Protein 6TVE (pdb70)

Structure (mmCIF, N/CA/C/O backbone):
data_6TVE
#
_entry.id   6TVE
#
_cell.length_a   67.316
_cell.length_b   131.380
_cell.length_c   66.195
_cell.angle_alpha   90.000
_cell.angle_beta   90.000
_cell.angle_gamma   90.000
#
_symmetry.space_group_name_H-M   'P 21 21 2'
#
loop_
_entity.id
_entity.type
_entity.pdbx_description
1 polymer "5'-nucleotidase"
2 non-polymer 'CALCIUM ION'
3 non-polymer 'ZINC ION'
4 non-polymer 'DIMETHYL SULFOXIDE'
5 non-polymer GLYCEROL
6 water water
#
loop_
_atom_site.group_PDB
_atom_site.id
_atom_site.type_symbol
_atom_site.label_atom_id
_atom_site.label_alt_id
_atom_site.label_comp_id
_atom_site.label_asym_id
_atom_site.label_entity_id
_atom_site.label_seq_id
_atom_site.pdbx_PDB_ins_code
_atom_site.Cartn_x
_atom_site.Cartn_y
_atom_site.Cartn_z
_atom_site.occupancy
_atom_site.B_iso_or_equiv
_atom_site.auth_seq_id
_atom_site.auth_comp_id
_atom_site.auth_asym_id
_atom_site.auth_atom_id
_atom_site.pdbx_PDB_model_num
ATOM 1 N N . PRO A 1 23 ? 19.73638 59.77474 7.73053 1.000 26.35541 26 PRO P N 1
ATOM 2 C CA . PRO A 1 23 ? 20.43693 58.57292 8.19906 1.000 24.96027 26 PRO P CA 1
ATOM 3 C C . PRO A 1 23 ? 20.15230 57.34683 7.34042 1.000 21.97337 26 PRO P C 1
ATOM 4 O O . PRO A 1 23 ? 19.08802 57.24718 6.73643 1.000 23.54644 26 PRO P O 1
ATOM 15 N N . TRP A 1 24 ? 21.09339 56.41342 7.30315 1.000 17.50910 27 TRP P N 1
ATOM 16 C CA . TRP A 1 24 ? 20.92909 55.16470 6.57402 1.000 15.21086 27 TRP P CA 1
ATOM 17 C C . TRP A 1 24 ? 20.54237 54.09453 7.58742 1.000 14.02447 27 TRP P C 1
ATOM 18 O O . TRP A 1 24 ? 21.27645 53.86051 8.55303 1.000 14.27078 27 TRP P O 1
ATOM 39 N N . GLU A 1 25 ? 19.38843 53.46084 7.38695 1.000 13.39402 28 GLU P N 1
ATOM 40 C CA . GLU A 1 25 ? 18.84814 52.52541 8.37063 1.000 13.42106 28 GLU P CA 1
ATOM 41 C C . GLU A 1 25 ? 19.02381 51.07955 7.92730 1.000 12.07836 28 GLU P C 1
ATOM 42 O O . GLU A 1 25 ? 18.61012 50.69898 6.82766 1.000 14.27018 28 GLU P O 1
ATOM 54 N N . LEU A 1 26 ? 19.59556 50.27640 8.80985 1.000 9.91900 29 LEU P N 1
ATOM 55 C CA . LEU A 1 26 ? 19.81435 48.85897 8.56999 1.000 9.37207 29 LEU P CA 1
ATOM 56 C C . LEU A 1 26 ? 18.97319 48.05133 9.54511 1.000 8.66887 29 LEU P C 1
ATOM 57 O O . LEU A 1 26 ? 18.96276 48.34420 10.74178 1.000 9.24734 29 LEU P O 1
ATOM 73 N N . THR A 1 27 ? 18.28756 47.03507 9.03836 1.000 8.45729 30 THR P N 1
ATOM 74 C CA . THR A 1 27 ? 17.57523 46.06714 9.86662 1.000 8.17832 30 THR P CA 1
ATOM 75 C C . THR A 1 27 ? 18.39311 44.78544 9.91113 1.000 7.49762 30 THR P C 1
ATOM 76 O O . THR A 1 27 ? 18.61530 44.15699 8.87117 1.000 8.70703 30 THR P O 1
ATOM 87 N N . ILE A 1 28 ? 18.84330 44.41908 11.10827 1.000 6.88297 31 ILE P N 1
ATOM 88 C CA . ILE A 1 28 ? 19.56966 43.17630 11.33893 1.000 6.75513 31 ILE P CA 1
ATOM 89 C C . ILE A 1 28 ? 18.60071 42.16385 11.92482 1.000 6.59311 31 ILE P C 1
ATOM 90 O O . ILE A 1 28 ? 18.07299 42.35842 13.02773 1.000 7.33752 31 ILE P O 1
ATOM 106 N N . LEU A 1 29 ? 18.38186 41.09458 11.17921 1.000 6.20113 32 LEU P N 1
ATOM 107 C CA . LEU A 1 29 ? 17.64528 39.93303 11.64320 1.000 6.10586 32 LEU P CA 1
ATOM 108 C C . LEU A 1 29 ? 18.66856 38.87686 12.01721 1.000 5.91900 32 LEU P C 1
ATOM 109 O O . LEU A 1 29 ? 19.62664 38.66960 11.27375 1.000 6.93726 32 LEU P O 1
ATOM 125 N N . HIS A 1 30 ? 18.50088 38.22896 13.16741 1.000 5.68917 33 HIS P N 1
ATOM 126 C CA . HIS A 1 30 ? 19.54829 37.31745 13.60399 1.000 5.82604 33 HIS P CA 1
ATOM 127 C C . HIS A 1 30 ? 19.01227 36.14600 14.40977 1.000 5.27448 33 HIS P C 1
ATOM 128 O O . HIS A 1 30 ? 18.08878 36.27727 15.21868 1.000 5.87696 33 HIS P O 1
ATOM 142 N N . THR A 1 31 ? 19.65414 35.00331 14.19448 1.000 5.23253 34 THR P N 1
ATOM 143 C CA . THR A 1 31 ? 19.43034 33.78850 14.96058 1.000 5.42438 34 THR P CA 1
ATOM 144 C C . THR A 1 31 ? 20.76665 33.30122 15.51489 1.000 5.25831 34 THR P C 1
ATOM 145 O O . THR A 1 31 ? 21.83848 33.62073 15.00162 1.000 5.70457 34 THR P O 1
ATOM 156 N N . ASN A 1 32 ? 20.68684 32.48974 16.56501 1.000 5.29167 35 ASN P N 1
ATOM 157 C CA . ASN A 1 32 ? 21.86584 31.86157 17.14745 1.000 5.30159 35 ASN P CA 1
ATOM 158 C C . ASN A 1 32 ? 21.42105 30.61731 17.90070 1.000 5.02744 35 ASN P C 1
ATOM 159 O O . ASN A 1 32 ? 20.31623 30.57650 18.45319 1.000 5.23113 35 ASN P O 1
ATOM 170 N N . ASP A 1 33 ? 22.30005 29.61621 17.94921 1.000 5.11041 36 ASP P N 1
ATOM 171 C CA . ASP A 1 33 ? 22.04248 28.41571 18.74298 1.000 5.27476 36 ASP P CA 1
ATOM 172 C C . ASP A 1 33 ? 20.71033 27.77888 18.37590 1.000 5.14527 36 ASP P C 1
ATOM 173 O O . ASP A 1 33 ? 20.00135 27.23098 19.22856 1.000 5.37644 36 ASP P O 1
ATOM 182 N N . VAL A 1 34 ? 20.41174 27.78023 17.07494 1.000 5.25324 37 VAL P N 1
ATOM 183 C CA . VAL A 1 34 ? 19.19788 27.11985 16.58940 1.000 5.28064 37 VAL P CA 1
ATOM 184 C C . VAL A 1 34 ? 19.21684 25.62866 16.90642 1.000 5.63196 37 VAL P C 1
ATOM 185 O O . VAL A 1 34 ? 18.16974 25.03460 17.19330 1.000 5.91372 37 VAL P O 1
ATOM 198 N N . HIS A 1 35 ? 20.39230 24.99915 16.85798 1.000 5.58004 38 HIS P N 1
ATOM 199 C CA . HIS A 1 35 ? 20.56244 23.64351 17.38805 1.000 5.21119 38 HIS P CA 1
ATOM 200 C C . HIS A 1 35 ? 19.53476 22.66886 16.82275 1.000 5.63722 38 HIS P C 1
ATOM 201 O O . HIS A 1 35 ? 18.83594 21.94559 17.54089 1.000 5.99873 38 HIS P O 1
ATOM 215 N N A SER A 1 36 ? 19.44312 22.65957 15.49856 0.774 5.63322 39 SER P N 1
ATOM 216 N N B SER A 1 36 ? 19.47744 22.62323 15.49373 0.226 6.14788 39 SER P N 1
ATOM 217 C CA A SER A 1 36 ? 18.77719 21.58127 14.78820 0.774 5.99708 39 SER P CA 1
ATOM 218 C CA B SER A 1 36 ? 18.77748 21.57761 14.75812 0.226 6.54885 39 SER P CA 1
ATOM 219 C C A SER A 1 36 ? 17.27213 21.59660 14.99737 0.774 6.22690 39 SER P C 1
ATOM 220 C C B SER A 1 36 ? 17.27187 21.60361 14.97865 0.226 6.49377 39 SER P C 1
ATOM 221 O O A SER A 1 36 ? 16.59408 20.59353 14.74351 0.774 6.74503 39 SER P O 1
ATOM 222 O O B SER A 1 36 ? 16.59563 20.59245 14.76035 0.226 6.71357 39 SER P O 1
ATOM 237 N N . ARG A 1 37 ? 16.72225 22.74317 15.39196 1.000 6.22122 40 ARG P N 1
ATOM 238 C CA . ARG A 1 37 ? 15.27275 22.88317 15.53424 1.000 6.69065 40 ARG P CA 1
ATOM 239 C C . ARG A 1 37 ? 14.66267 23.28910 14.18847 1.000 7.22649 40 ARG P C 1
ATOM 240 O O . ARG A 1 37 ? 14.09169 24.36227 14.01097 1.000 8.28530 40 ARG P O 1
ATOM 262 N N . LEU A 1 38 ? 14.78462 22.37181 13.22360 1.000 7.28033 41 LEU P N 1
ATOM 263 C CA . LEU A 1 38 ? 14.22173 22.59092 11.89013 1.000 8.15827 41 LEU P CA 1
ATOM 264 C C . LEU A 1 38 ? 12.70063 22.61639 11.94233 1.000 7.78033 41 LEU P C 1
ATOM 265 O O . LEU A 1 38 ? 12.05378 23.41806 11.26055 1.000 8.26325 41 LEU P O 1
ATOM 281 N N . GLU A 1 39 ? 12.11932 21.72467 12.73140 1.000 8.21819 42 GLU P N 1
ATOM 282 C CA . GLU A 1 39 ? 10.68268 21.68702 12.94544 1.000 8.83625 42 GLU P CA 1
ATOM 283 C C . GLU A 1 39 ? 10.28302 22.62594 14.07454 1.000 8.80047 42 GLU P C 1
ATOM 284 O O . GLU A 1 39 ? 11.06943 22.91412 14.98184 1.000 9.63470 42 GLU P O 1
ATOM 296 N N . GLN A 1 40 ? 9.03584 23.08148 14.02606 1.000 8.97322 43 GLN P N 1
ATOM 297 C CA . GLN A 1 40 ? 8.49867 23.79615 15.16965 1.000 9.10007 43 GLN P CA 1
ATOM 298 C C . GLN A 1 40 ? 8.57733 22.91648 16.42028 1.000 9.50219 43 GLN P C 1
ATOM 299 O O . GLN A 1 40 ? 8.57927 21.68747 16.34710 1.000 10.88222 43 GLN P O 1
ATOM 313 N N . THR A 1 41 ? 8.61553 23.57457 17.57775 1.000 9.60463 44 THR P N 1
ATOM 314 C CA . THR A 1 41 ? 8.86129 22.95448 18.86797 1.000 9.95560 44 THR P CA 1
ATOM 315 C C . THR A 1 41 ? 7.73983 23.30221 19.83434 1.000 10.13659 44 THR P C 1
ATOM 316 O O . THR A 1 41 ? 6.91380 24.17806 19.58369 1.000 10.47618 44 THR P O 1
ATOM 327 N N . SER A 1 42 ? 7.73186 22.62882 20.97707 1.000 10.33857 45 SER P N 1
ATOM 328 C CA . SER A 1 42 ? 6.92320 23.09839 22.08415 1.000 10.81474 45 SER P CA 1
ATOM 329 C C . SER A 1 42 ? 7.47072 24.42394 22.61856 1.000 10.81912 45 SER P C 1
ATOM 330 O O . SER A 1 42 ? 8.54374 24.89216 22.23684 1.000 10.58012 45 SER P O 1
ATOM 338 N N . GLU A 1 43 ? 6.73461 24.99882 23.57030 1.000 12.12427 46 GLU P N 1
ATOM 339 C CA . GLU A 1 43 ? 7.14207 26.25099 24.20653 1.000 13.95079 46 GLU P CA 1
ATOM 340 C C . GLU A 1 43 ? 8.50002 26.14100 24.88359 1.000 12.62585 46 GLU P C 1
ATOM 341 O O . GLU A 1 43 ? 9.25098 27.12714 24.93778 1.000 13.33945 46 GLU P O 1
ATOM 353 N N . ASP A 1 44 ? 8.84910 24.96041 25.39146 1.000 12.19726 47 ASP P N 1
ATOM 354 C CA . ASP A 1 44 ? 10.13318 24.76963 26.04912 1.000 13.43798 47 ASP P CA 1
ATOM 355 C C . ASP A 1 44 ? 11.18440 24.19748 25.10696 1.000 11.66678 47 ASP P C 1
ATOM 356 O O . ASP A 1 44 ? 12.23343 23.74385 25.56784 1.000 13.01165 47 ASP P O 1
ATOM 365 N N . SER A 1 45 ? 10.92102 24.21951 23.79799 1.000 10.19590 48 SER P N 1
ATOM 366 C CA . SER A 1 45 ? 11.86727 23.84283 22.75735 1.000 10.37923 48 SER P CA 1
ATOM 367 C C . SER A 1 45 ? 12.12267 22.34574 22.71106 1.000 11.53382 48 SER P C 1
ATOM 368 O O . SER A 1 45 ? 13.15900 21.90247 22.20835 1.000 12.97303 48 SER P O 1
ATOM 376 N N . SER A 1 46 ? 11.18155 21.56120 23.20393 1.000 11.64775 49 SER P N 1
ATOM 377 C CA . SER A 1 46 ? 11.19013 20.12359 23.01916 1.000 12.46144 49 SER P CA 1
ATOM 378 C C . SER A 1 46 ? 10.23316 19.77345 21.88182 1.000 11.82871 49 SER P C 1
ATOM 379 O O . SER A 1 46 ? 9.82834 20.63156 21.09937 1.000 12.01582 49 SER P O 1
ATOM 387 N N . LYS A 1 47 ? 9.88014 18.50337 21.76415 1.000 12.51415 50 LYS P N 1
ATOM 388 C CA . LYS A 1 47 ? 9.04680 18.08166 20.65096 1.000 13.63438 50 LYS P CA 1
ATOM 389 C C . LYS A 1 47 ? 7.69695 18.79457 20.68491 1.000 13.30437 50 LYS P C 1
ATOM 390 O O . LYS A 1 47 ? 7.05796 18.91456 21.73275 1.000 13.37942 50 LYS P O 1
ATOM 397 N N . CYS A 1 48 ? 7.25072 19.25317 19.51726 1.000 13.62237 51 CYS P N 1
ATOM 398 C CA . CYS A 1 48 ? 5.92809 19.85244 19.37873 1.000 14.50312 51 CYS P CA 1
ATOM 399 C C . CYS A 1 48 ? 4.85110 18.78752 19.53499 1.000 16.72441 51 CYS P C 1
ATOM 400 O O . CYS A 1 48 ? 4.83502 17.79887 18.79544 1.000 18.39296 51 CYS P O 1
ATOM 407 N N . VAL A 1 49 ? 3.95171 18.99514 20.48879 1.000 17.22003 52 VAL P N 1
ATOM 408 C CA . VAL A 1 49 ? 2.83116 18.09828 20.73778 1.000 19.85647 52 VAL P CA 1
ATOM 409 C C . VAL A 1 49 ? 1.49956 18.76828 20.41071 1.000 21.49365 52 VAL P C 1
ATOM 410 O O . VAL A 1 49 ? 0.67771 18.21270 19.67942 1.000 24.01420 52 VAL P O 1
ATOM 418 N N . ASP A 1 50 ? 1.26928 19.96630 20.94862 1.000 22.95332 53 ASP P N 1
ATOM 419 C CA . ASP A 1 50 ? 0.02507 20.70824 20.73850 1.000 24.61022 53 ASP P CA 1
ATOM 420 C C . ASP A 1 50 ? 0.31255 21.82498 19.74218 1.000 23.78725 53 ASP P C 1
ATOM 421 O O . ASP A 1 50 ? 0.77734 22.90227 20.12249 1.000 22.28359 53 ASP P O 1
ATOM 430 N N . ALA A 1 51 ? 0.00597 21.57445 18.46612 1.000 25.63675 54 ALA P N 1
ATOM 431 C CA . ALA A 1 51 ? 0.44721 22.47437 17.40103 1.000 27.45700 54 ALA P CA 1
ATOM 432 C C . ALA A 1 51 ? 0.00478 23.91448 17.64609 1.000 27.84102 54 ALA P C 1
ATOM 433 O O . ALA A 1 51 ? 0.74700 24.85811 17.34102 1.000 27.51481 54 ALA P O 1
ATOM 440 N N . SER A 1 52 ? -1.20718 24.10946 18.17441 1.000 28.51602 55 SER P N 1
ATOM 441 C CA . SER A 1 52 ? -1.70194 25.46174 18.41194 1.000 28.57664 55 SER P CA 1
ATOM 442 C C . SER A 1 52 ? -0.82849 26.23669 19.38984 1.000 27.64215 55 SER P C 1
ATOM 443 O O . SER A 1 52 ? -0.94397 27.46660 19.46591 1.000 29.05741 55 SER P O 1
ATOM 451 N N . ARG A 1 53 ? 0.05533 25.55321 20.11698 1.000 24.90900 56 ARG P N 1
ATOM 452 C CA . ARG A 1 53 ? 0.97653 26.19323 21.04143 1.000 23.39528 56 ARG P CA 1
ATOM 453 C C . ARG A 1 53 ? 2.42757 25.97225 20.65380 1.000 21.21958 56 ARG P C 1
ATOM 454 O O . ARG A 1 53 ? 3.31425 26.18137 21.49327 1.000 22.84224 56 ARG P O 1
ATOM 458 N N . CYS A 1 54 ? 2.70108 25.53508 19.43100 1.000 17.45215 57 CYS P N 1
ATOM 459 C CA . CYS A 1 54 ? 4.08090 25.30869 19.02860 1.000 14.50851 57 CYS P CA 1
ATOM 460 C C . CYS A 1 54 ? 4.69426 26.57742 18.45461 1.000 13.66504 57 CYS P C 1
ATOM 461 O O . CYS A 1 54 ? 4.01365 27.56878 18.18025 1.000 15.30891 57 CYS P O 1
ATOM 468 N N . MET A 1 55 ? 6.01717 26.55346 18.33506 1.000 11.29749 58 MET P N 1
ATOM 469 C CA . MET A 1 55 ? 6.77271 27.76605 18.08703 1.000 11.35545 58 MET P CA 1
ATOM 470 C C . MET A 1 55 ? 7.99405 27.46058 17.23926 1.000 8.55739 58 MET P C 1
ATOM 471 O O . MET A 1 55 ? 8.46230 26.32664 17.15729 1.000 9.18736 58 MET P O 1
ATOM 485 N N . GLY A 1 56 ? 8.52543 28.50506 16.61791 1.000 7.87188 59 GLY P N 1
ATOM 486 C CA . GLY A 1 56 ? 9.76431 28.34878 15.89489 1.000 8.06588 59 GLY P CA 1
ATOM 487 C C . GLY A 1 56 ? 9.63517 27.44145 14.68374 1.000 7.12828 59 GLY P C 1
ATOM 488 O O . GLY A 1 56 ? 8.57306 27.32469 14.05557 1.000 7.66036 59 GLY P O 1
ATOM 492 N N . GLY A 1 57 ? 10.76199 26.81531 14.35402 1.000 7.07054 60 GLY P N 1
ATOM 493 C CA . GLY A 1 57 ? 10.93212 26.05039 13.13846 1.000 7.21818 60 GLY P CA 1
ATOM 494 C C . GLY A 1 57 ? 11.24504 26.94632 11.95068 1.000 7.01819 60 GLY P C 1
ATOM 495 O O . GLY A 1 57 ? 10.94108 28.14140 11.93505 1.000 7.20437 60 GLY P O 1
ATOM 499 N N . VAL A 1 58 ? 11.86123 26.34691 10.92308 1.000 6.98926 61 VAL P N 1
ATOM 500 C CA . VAL A 1 58 ? 12.29061 27.14367 9.77358 1.000 7.33601 61 VAL P CA 1
ATOM 501 C C . VAL A 1 58 ? 11.12428 27.59221 8.90238 1.000 6.99481 61 VAL P C 1
ATOM 502 O O . VAL A 1 58 ? 11.22955 28.62325 8.23138 1.000 7.32817 61 VAL P O 1
ATOM 515 N N . ALA A 1 59 ? 10.02587 26.83176 8.84621 1.000 7.16302 62 ALA P N 1
ATOM 516 C CA . ALA A 1 59 ? 8.90782 27.26113 8.00479 1.000 7.58660 62 ALA P CA 1
ATOM 517 C C . ALA A 1 59 ? 8.29198 28.54932 8.53109 1.000 7.24807 62 ALA P C 1
ATOM 518 O O . ALA A 1 59 ? 7.93077 29.44005 7.74682 1.000 7.63065 62 ALA P O 1
ATOM 525 N N . ARG A 1 60 ? 8.14861 28.65764 9.85362 1.000 7.37976 63 ARG P N 1
ATOM 526 C CA . ARG A 1 60 ? 7.60622 29.86925 10.45702 1.000 7.27075 63 ARG P CA 1
ATOM 527 C C . ARG A 1 60 ? 8.60535 31.01526 10.36457 1.000 7.17677 63 ARG P C 1
ATOM 528 O O . ARG A 1 60 ? 8.22860 32.16508 10.10077 1.000 7.41135 63 ARG P O 1
ATOM 549 N N . LEU A 1 61 ? 9.88804 30.72610 10.60405 1.000 6.97922 64 LEU P N 1
ATOM 550 C CA . LEU A 1 61 ? 10.92780 31.73026 10.41767 1.000 7.07116 64 LEU P CA 1
ATOM 551 C C . LEU A 1 61 ? 10.88578 32.29665 9.00164 1.000 6.98228 64 LEU P C 1
ATOM 552 O O . LEU A 1 61 ? 10.97397 33.51530 8.81147 1.000 7.26470 64 LEU P O 1
ATOM 568 N N . PHE A 1 62 ? 10.71761 31.42826 7.99925 1.000 6.77051 65 PHE P N 1
ATOM 569 C CA . PHE A 1 62 ? 10.63347 31.88143 6.61725 1.000 7.22725 65 PHE P CA 1
ATOM 570 C C . PHE A 1 62 ? 9.53537 32.92421 6.45991 1.000 7.46465 65 PHE P C 1
ATOM 571 O O . PHE A 1 62 ? 9.74789 33.98091 5.86160 1.000 7.45174 65 PHE P O 1
ATOM 588 N N . THR A 1 63 ? 8.34262 32.63254 6.97536 1.000 7.33800 66 THR P N 1
ATOM 589 C CA . THR A 1 63 ? 7.23833 33.57519 6.85366 1.000 7.63930 66 THR P CA 1
ATOM 590 C C . THR A 1 63 ? 7.61938 34.93898 7.39934 1.000 7.55643 66 THR P C 1
ATOM 591 O O . THR A 1 63 ? 7.36817 35.96890 6.76212 1.000 7.81516 66 THR P O 1
ATOM 602 N N . LYS A 1 64 ? 8.18737 34.97110 8.60155 1.000 7.42803 67 LYS P N 1
ATOM 603 C CA . LYS A 1 64 ? 8.46771 36.24930 9.24107 1.000 7.62703 67 LYS P CA 1
ATOM 604 C C . LYS A 1 64 ? 9.58326 37.00398 8.52427 1.000 7.16067 67 LYS P C 1
ATOM 605 O O . LYS A 1 64 ? 9.48446 38.21947 8.31715 1.000 7.66679 67 LYS P O 1
ATOM 624 N N . VAL A 1 65 ? 10.65398 36.31069 8.13717 1.000 7.13517 68 VAL P N 1
ATOM 625 C CA . VAL A 1 65 ? 11.73350 36.95882 7.39903 1.000 7.26315 68 VAL P CA 1
ATOM 626 C C . VAL A 1 65 ? 11.21103 37.53621 6.09032 1.000 7.45274 68 VAL P C 1
ATOM 627 O O . VAL A 1 65 ? 11.55123 38.66060 5.71001 1.000 7.85935 68 VAL P O 1
ATOM 640 N N . GLN A 1 66 ? 10.40632 36.76128 5.36466 1.000 7.27057 69 GLN P N 1
ATOM 641 C CA . GLN A 1 66 ? 9.85459 37.24605 4.10220 1.000 7.99527 69 GLN P CA 1
ATOM 642 C C . GLN A 1 66 ? 9.00599 38.49662 4.32150 1.000 8.13982 69 GLN P C 1
ATOM 643 O O . GLN A 1 66 ? 9.09802 39.46472 3.55599 1.000 8.52566 69 GLN P O 1
ATOM 657 N N A GLN A 1 67 ? 8.16015 38.48934 5.35865 0.571 8.17499 70 GLN P N 1
ATOM 658 N N B GLN A 1 67 ? 8.19174 38.49850 5.37382 0.429 8.55704 70 GLN P N 1
ATOM 659 C CA A GLN A 1 67 ? 7.35723 39.66803 5.67779 0.571 8.64710 70 GLN P CA 1
ATOM 660 C CA B GLN A 1 67 ? 7.36007 39.65773 5.66670 0.429 9.14430 70 GLN P CA 1
ATOM 661 C C A GLN A 1 67 ? 8.24105 40.89018 5.88943 0.571 8.60138 70 GLN P C 1
ATOM 662 C C B GLN A 1 67 ? 8.20605 40.89720 5.93651 0.429 8.82410 70 GLN P C 1
ATOM 663 O O A GLN A 1 67 ? 7.98297 41.96776 5.33787 0.571 8.92460 70 GLN P O 1
ATOM 664 O O B GLN A 1 67 ? 7.88182 41.99656 5.46916 0.429 9.07685 70 GLN P O 1
ATOM 691 N N . ILE A 1 68 ? 9.28606 40.74719 6.70267 1.000 8.21971 71 ILE P N 1
ATOM 692 C CA . ILE A 1 68 ? 10.13945 41.88966 7.01673 1.000 8.32079 71 ILE P CA 1
ATOM 693 C C . ILE A 1 68 ? 10.85237 42.39008 5.77062 1.000 8.37079 71 ILE P C 1
ATOM 694 O O . ILE A 1 68 ? 10.96398 43.60234 5.54636 1.000 9.34483 71 ILE P O 1
ATOM 711 N N . ARG A 1 69 ? 11.33151 41.47116 4.92852 1.000 8.06744 72 ARG P N 1
ATOM 712 C CA . ARG A 1 69 ? 12.00960 41.87116 3.70257 1.000 8.52286 72 ARG P CA 1
ATOM 713 C C . ARG A 1 69 ? 11.07327 42.55716 2.71106 1.000 8.79432 72 ARG P C 1
ATOM 714 O O . ARG A 1 69 ? 11.54763 43.30862 1.85925 1.000 9.40111 72 ARG P O 1
ATOM 735 N N . ARG A 1 70 ? 9.76043 42.32563 2.79448 1.000 9.04150 73 ARG P N 1
ATOM 736 C CA . ARG A 1 70 ? 8.84589 43.08582 1.94518 1.000 10.09770 73 ARG P CA 1
ATOM 737 C C . ARG A 1 70 ? 8.77202 44.54167 2.36758 1.000 11.43631 73 ARG P C 1
ATOM 738 O O . ARG A 1 70 ? 8.53412 45.41641 1.52802 1.000 13.29036 73 ARG P O 1
ATOM 759 N N . ALA A 1 71 ? 8.95216 44.81005 3.66084 1.000 11.69378 74 ALA P N 1
ATOM 760 C CA . ALA A 1 71 ? 8.68244 46.11229 4.25215 1.000 13.41137 74 ALA P CA 1
ATOM 761 C C . ALA A 1 71 ? 9.91000 46.99336 4.41867 1.000 13.28915 74 ALA P C 1
ATOM 762 O O . ALA A 1 71 ? 9.78033 48.22063 4.36342 1.000 15.53757 74 ALA P O 1
ATOM 769 N N A GLU A 1 72 ? 11.08731 46.40828 4.66792 0.652 12.04089 75 GLU P N 1
ATOM 770 N N B GLU A 1 72 ? 11.09459 46.41740 4.58010 0.348 12.99344 75 GLU P N 1
ATOM 771 C CA A GLU A 1 72 ? 12.29021 47.16372 5.02691 0.652 12.42150 75 GLU P CA 1
ATOM 772 C CA B GLU A 1 72 ? 12.24794 47.19613 4.98659 0.348 13.47967 75 GLU P CA 1
ATOM 773 C C A GLU A 1 72 ? 13.29811 47.12384 3.88960 0.652 12.79471 75 GLU P C 1
ATOM 774 C C B GLU A 1 72 ? 13.35534 47.12057 3.94566 0.348 13.45150 75 GLU P C 1
ATOM 775 O O A GLU A 1 72 ? 13.58743 46.03781 3.37357 0.652 13.28683 75 GLU P O 1
ATOM 776 O O B GLU A 1 72 ? 13.76882 46.01845 3.55965 0.348 13.44978 75 GLU P O 1
ATOM 799 N N . PRO A 1 73 ? 13.87546 48.26461 3.48864 1.000 13.87804 76 PRO P N 1
ATOM 800 C CA . PRO A 1 73 ? 14.78117 48.24121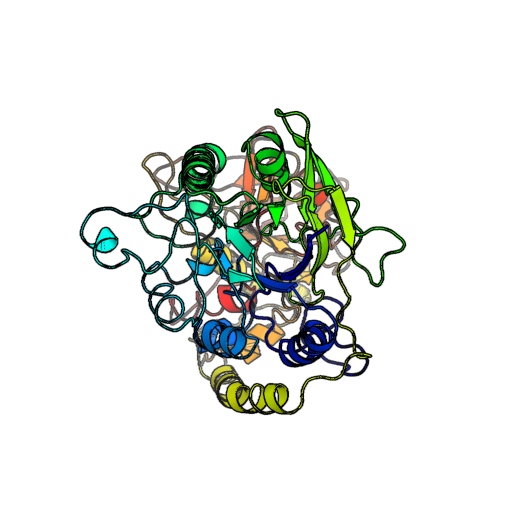 2.32150 1.000 14.35678 76 PRO P CA 1
ATOM 801 C C . PRO A 1 73 ? 16.12709 47.58946 2.55449 1.000 13.23387 76 PRO P C 1
ATOM 802 O O . PRO A 1 73 ? 16.65523 46.95786 1.63483 1.000 14.52027 76 PRO P O 1
ATOM 813 N N . ASN A 1 74 ? 16.72078 47.75772 3.73021 1.000 11.32594 77 ASN P N 1
ATOM 814 C CA . ASN A 1 74 ? 18.09984 47.34623 3.99598 1.000 10.51170 77 ASN P CA 1
ATOM 815 C C . ASN A 1 74 ? 18.06038 46.29860 5.10071 1.000 10.02791 77 ASN P C 1
ATOM 816 O O . ASN A 1 74 ? 17.93463 46.65015 6.27707 1.000 12.17078 77 ASN P O 1
ATOM 827 N N . VAL A 1 75 ? 18.13915 45.02286 4.73019 1.000 8.79637 78 VAL P N 1
ATOM 828 C CA . VAL A 1 75 ? 18.00667 43.91705 5.66907 1.000 8.09313 78 VAL P CA 1
ATOM 829 C C . VAL A 1 75 ? 19.19023 42.98035 5.51313 1.000 7.91968 78 VAL P C 1
ATOM 830 O O . VAL A 1 75 ? 19.54618 42.59725 4.39553 1.000 8.99921 78 VAL P O 1
ATOM 843 N N . LEU A 1 76 ? 19.75072 42.55697 6.64343 1.000 7.62596 79 LEU P N 1
ATOM 844 C CA . LEU A 1 76 ? 20.67171 41.43107 6.69046 1.000 7.59521 79 LEU P CA 1
ATOM 845 C C . LEU A 1 76 ? 20.11355 40.37425 7.62409 1.000 7.53045 79 LEU P C 1
ATOM 846 O O . LEU A 1 76 ? 19.66472 40.69488 8.72067 1.000 9.18462 79 LEU P O 1
ATOM 862 N N . LEU A 1 77 ? 20.17020 39.11985 7.19289 1.000 6.73199 80 LEU P N 1
ATOM 863 C CA . LEU A 1 77 ? 19.79187 37.96273 8.00380 1.000 6.26885 80 LEU P CA 1
ATOM 864 C C . LEU A 1 77 ? 21.07262 37.20503 8.35240 1.000 5.98437 80 LEU P C 1
ATOM 865 O O . LEU A 1 77 ? 21.75249 36.67460 7.46636 1.000 6.59209 80 LEU P O 1
ATOM 881 N N . LEU A 1 78 ? 21.40730 37.18234 9.64186 1.000 5.74695 81 LEU P N 1
ATOM 882 C CA . LEU A 1 78 ? 22.67495 36.66686 10.13764 1.000 5.58304 81 LEU P CA 1
ATOM 883 C C . LEU A 1 78 ? 22.43503 35.53243 11.11871 1.000 5.37031 81 LEU P C 1
ATOM 884 O O . LEU A 1 78 ? 21.46194 35.55661 11.88218 1.000 6.56045 81 LEU P O 1
ATOM 900 N N . ASP A 1 79 ? 23.34780 34.56216 11.13749 1.000 5.48514 82 ASP P N 1
ATOM 901 C CA . ASP A 1 79 ? 23.32927 33.50250 12.13634 1.000 5.50102 82 ASP P CA 1
ATOM 902 C C . ASP A 1 79 ? 24.65810 33.50984 12.87813 1.000 5.21380 82 ASP P C 1
ATOM 903 O O . ASP A 1 79 ? 25.71912 33.54323 12.24592 1.000 5.75068 82 ASP P O 1
ATOM 912 N N . ALA A 1 80 ? 24.60095 33.48127 14.20847 1.000 4.98137 83 ALA P N 1
ATOM 913 C CA . ALA A 1 80 ? 25.79313 33.54331 15.04422 1.000 5.44491 83 ALA P CA 1
ATOM 914 C C . ALA A 1 80 ? 26.29590 32.16686 15.48464 1.000 5.52603 83 ALA P C 1
ATOM 915 O O . ALA A 1 80 ? 27.06348 32.08264 16.44206 1.000 6.52520 83 ALA P O 1
ATOM 922 N N . GLY A 1 81 ? 25.95314 31.11632 14.75232 1.000 5.75983 84 GLY P N 1
ATOM 923 C CA . GLY A 1 81 ? 26.55280 29.81142 14.91989 1.000 5.66225 84 GLY P CA 1
ATOM 924 C C . GLY A 1 81 ? 25.69353 28.84923 15.72553 1.000 5.31215 84 GLY P C 1
ATOM 925 O O . GLY A 1 81 ? 24.67217 29.20667 16.32574 1.000 5.50022 84 GLY P O 1
ATOM 929 N N . ASP A 1 82 ? 26.14239 27.59723 15.73636 1.000 5.33426 85 ASP P N 1
ATOM 930 C CA . ASP A 1 82 ? 25.47554 26.50534 16.44753 1.000 5.11482 85 ASP P CA 1
ATOM 931 C C . ASP A 1 82 ? 24.10674 26.16613 15.84422 1.000 5.22569 85 ASP P C 1
ATOM 932 O O . ASP A 1 82 ? 23.11430 25.95883 16.54937 1.000 5.75497 85 ASP P O 1
ATOM 941 N N . GLN A 1 83 ? 24.08841 26.07787 14.51414 1.000 5.40388 86 GLN P N 1
ATOM 942 C CA . GLN A 1 83 ? 23.02896 25.36591 13.80610 1.000 5.62505 86 GLN P CA 1
ATOM 943 C C . GLN A 1 83 ? 23.17946 23.85579 13.98380 1.000 5.98088 86 GLN P C 1
ATOM 944 O O . GLN A 1 83 ? 22.18072 23.13343 14.12100 1.000 7.05163 86 GLN P O 1
ATOM 958 N N . TYR A 1 84 ? 24.42017 23.36124 13.96209 1.000 6.06178 87 TYR P N 1
ATOM 959 C CA . TYR A 1 84 ? 24.69108 21.95079 14.19884 1.000 6.09637 87 TYR P CA 1
ATOM 960 C C . TYR A 1 84 ? 24.26860 21.55942 15.61422 1.000 6.11894 87 TYR P C 1
ATOM 961 O O . TYR A 1 84 ? 24.39798 22.34309 16.56184 1.000 6.52569 87 TYR P O 1
ATOM 979 N N . GLN A 1 85 ? 23.83828 20.29095 15.74579 1.000 6.12407 88 GLN P N 1
ATOM 980 C CA . GLN A 1 85 ? 23.62215 19.55291 16.99115 1.000 6.25770 88 GLN P CA 1
ATOM 981 C C . GLN A 1 85 ? 22.30630 19.91873 17.66186 1.000 5.94991 88 GLN P C 1
ATOM 982 O O . GLN A 1 85 ? 22.08434 21.08354 17.98126 1.000 6.44888 88 GLN P O 1
ATOM 996 N N . GLY A 1 86 ? 21.46370 18.93018 17.94216 1.000 6.08924 89 GLY P N 1
ATOM 997 C CA . GLY A 1 86 ? 20.32225 19.18681 18.79353 1.000 6.47883 89 GLY P CA 1
ATOM 998 C C . GLY A 1 86 ? 19.13952 18.25900 18.63691 1.000 6.33964 89 GLY P C 1
ATOM 999 O O . GLY A 1 86 ? 18.36732 18.10620 19.58043 1.000 7.06487 89 GLY P O 1
ATOM 1003 N N . THR A 1 87 ? 18.93784 17.69266 17.44788 1.000 6.60762 90 THR P N 1
ATOM 1004 C CA . THR A 1 87 ? 17.83936 16.77064 17.20611 1.000 6.93378 90 THR P CA 1
ATOM 1005 C C . THR A 1 87 ? 18.29177 15.70732 16.21606 1.000 7.00381 90 THR P C 1
ATOM 1006 O O . THR A 1 87 ? 19.37162 15.78385 15.62120 1.000 7.41697 90 THR P O 1
ATOM 1017 N N . ILE A 1 88 ? 17.40037 14.73598 16.00690 1.000 7.20173 91 ILE P N 1
ATOM 1018 C CA . ILE A 1 88 ? 17.61386 13.67313 15.03316 1.000 7.49970 91 ILE P CA 1
ATOM 1019 C C . ILE A 1 88 ? 17.89128 14.20459 13.62687 1.000 7.55979 91 ILE P C 1
ATOM 1020 O O . ILE A 1 88 ? 18.51515 13.50299 12.82457 1.000 8.17950 91 ILE P O 1
ATOM 1036 N N . TRP A 1 89 ? 17.45982 15.43264 13.30502 1.000 7.56165 92 TRP P N 1
ATOM 1037 C CA . TRP A 1 89 ? 17.80715 16.01935 12.01254 1.000 7.50177 92 TRP P CA 1
ATOM 1038 C C . TRP A 1 89 ? 19.31322 16.01495 11.79865 1.000 7.66126 92 TRP P C 1
ATOM 1039 O O . TRP A 1 89 ? 19.80649 15.65326 10.72513 1.000 8.54261 92 TRP P O 1
ATOM 1060 N N . PHE A 1 90 ? 20.06156 16.46973 12.80260 1.000 7.50422 93 PHE P N 1
ATOM 1061 C CA . PHE A 1 90 ? 21.51494 16.52256 12.68697 1.000 7.64729 93 PHE P CA 1
ATOM 1062 C C . PHE A 1 90 ? 22.12366 15.12415 12.69717 1.000 7.42155 93 PHE P C 1
ATOM 1063 O O . PHE A 1 90 ? 23.09014 14.85011 11.97590 1.000 8.09714 93 PHE P O 1
ATOM 1080 N N . THR A 1 91 ? 21.57858 14.22942 13.52278 1.000 8.03084 94 THR P N 1
ATOM 1081 C CA . THR A 1 91 ? 22.06458 12.85300 13.56402 1.000 8.58799 94 THR P CA 1
ATOM 1082 C C . THR A 1 91 ? 22.04266 12.21960 12.18127 1.000 8.92489 94 THR P C 1
ATOM 1083 O O . THR A 1 91 ? 22.99342 11.53834 11.77694 1.000 9.93007 94 THR P O 1
ATOM 1094 N N . VAL A 1 92 ? 20.95956 12.42587 11.44083 1.000 8.80356 95 VAL P N 1
ATOM 1095 C CA . VAL A 1 92 ? 20.76538 11.74618 10.16306 1.000 9.31563 95 VAL P CA 1
ATOM 1096 C C . VAL A 1 92 ? 21.38907 12.52241 9.01351 1.000 9.34780 95 VAL P C 1
ATOM 1097 O O . VAL A 1 92 ? 22.07321 11.94706 8.16337 1.000 10.71537 95 VAL P O 1
ATOM 1110 N N . TYR A 1 93 ? 21.14322 13.83443 8.94903 1.000 8.43805 96 TYR P N 1
ATOM 1111 C CA . TYR A 1 93 ? 21.54664 14.62217 7.79380 1.000 8.91332 96 TYR P CA 1
ATOM 1112 C C . TYR A 1 93 ? 22.89832 15.30688 7.96574 1.000 8.73788 96 TYR P C 1
ATOM 1113 O O . TYR A 1 93 ? 23.49468 15.72177 6.96084 1.000 9.16779 96 TYR P O 1
ATOM 1131 N N . LYS A 1 94 ? 23.39565 15.42277 9.20014 1.000 8.83675 97 LYS P N 1
ATOM 1132 C CA . LYS A 1 94 ? 24.80100 15.74120 9.47091 1.000 9.35411 97 LYS P CA 1
ATOM 1133 C C . LYS A 1 94 ? 25.22264 17.09720 8.91647 1.000 8.93425 97 LYS P C 1
ATOM 1134 O O . LYS A 1 94 ? 26.39055 17.30915 8.58304 1.000 10.68920 97 LYS P O 1
ATOM 1147 N N . GLY A 1 95 ? 24.29176 18.04225 8.86401 1.000 8.48280 98 GLY P N 1
ATOM 1148 C CA . GLY A 1 95 ? 24.56588 19.37680 8.37526 1.000 8.88030 98 GLY P CA 1
ATOM 1149 C C . GLY A 1 95 ? 24.01992 19.66996 6.99356 1.000 8.69238 98 GLY P C 1
ATOM 1150 O O . GLY A 1 95 ? 23.92454 20.84425 6.61642 1.000 8.99548 98 GLY P O 1
ATOM 1154 N N . ALA A 1 96 ? 23.65077 18.64477 6.22373 1.000 8.38244 99 ALA P N 1
ATOM 1155 C CA . ALA A 1 96 ? 23.05088 18.90265 4.91794 1.000 9.04795 99 ALA P CA 1
ATOM 1156 C C . ALA A 1 96 ? 21.73180 19.64407 5.06352 1.000 8.57139 99 ALA P C 1
ATOM 1157 O O . ALA A 1 96 ? 21.37603 20.46114 4.20089 1.000 9.06530 99 ALA P O 1
ATOM 1164 N N . GLU A 1 97 ? 21.01300 19.39087 6.15804 1.000 8.26157 100 GLU P N 1
ATOM 1165 C CA . GLU A 1 97 ? 19.77292 20.10259 6.44115 1.000 8.31852 100 GLU P CA 1
ATOM 1166 C C . GLU A 1 97 ? 20.03415 21.56727 6.76055 1.000 7.99499 100 GLU P C 1
ATOM 1167 O O . GLU A 1 97 ? 19.20289 22.43328 6.45985 1.000 8.41460 100 GLU P O 1
ATOM 1179 N N . VAL A 1 98 ? 21.17024 21.85320 7.39496 1.000 7.86058 101 VAL P N 1
ATOM 1180 C CA . VAL A 1 98 ? 21.52848 23.22932 7.70801 1.000 7.73522 101 VAL P CA 1
ATOM 1181 C C . VAL A 1 98 ? 21.79507 24.00335 6.42456 1.000 7.46815 101 VAL P C 1
ATOM 1182 O O . VAL A 1 98 ? 21.22064 25.07139 6.19310 1.000 7.93619 101 VAL P O 1
ATOM 1195 N N . ALA A 1 99 ? 22.66223 23.47396 5.56119 1.000 7.76345 102 ALA P N 1
ATOM 1196 C CA . ALA A 1 99 ? 22.91926 24.16675 4.30682 1.000 8.40806 102 ALA P CA 1
ATOM 1197 C C . ALA A 1 99 ? 21.62591 24.35000 3.51920 1.000 8.37292 102 ALA P C 1
ATOM 1198 O O . ALA A 1 99 ? 21.34624 25.43251 2.99714 1.000 8.41228 102 ALA P O 1
ATOM 1205 N N . HIS A 1 100 ? 20.81852 23.29620 3.40898 1.000 8.10451 103 HIS P N 1
ATOM 1206 C CA . HIS A 1 100 ? 19.63380 23.36418 2.56226 1.000 8.33101 103 HIS P CA 1
ATOM 1207 C C . HIS A 1 100 ? 18.64469 24.41035 3.06061 1.000 7.89193 103 HIS P C 1
ATOM 1208 O O . HIS A 1 100 ? 18.17221 25.25224 2.28860 1.000 8.29527 103 HIS P O 1
ATOM 1222 N N . PHE A 1 101 ? 18.29389 24.35514 4.34430 1.000 7.53958 104 PHE P N 1
ATOM 1223 C CA . PHE A 1 101 ? 17.26933 25.26116 4.84639 1.000 7.51334 104 PHE P CA 1
ATOM 1224 C C . PHE A 1 101 ? 17.78633 26.67133 5.08728 1.000 7.49673 104 PHE P C 1
ATOM 1225 O O . PHE A 1 101 ? 17.03046 27.62716 4.86819 1.000 7.86018 104 PHE P O 1
ATOM 1242 N N . MET A 1 102 ? 19.05423 26.84272 5.48697 1.000 7.08815 105 MET P N 1
ATOM 1243 C CA . MET A 1 102 ? 19.60104 28.19699 5.54491 1.000 7.18352 105 MET P CA 1
ATOM 1244 C C . MET A 1 102 ? 19.67501 28.81634 4.15450 1.000 7.21705 105 MET P C 1
ATOM 1245 O O . MET A 1 102 ? 19.44811 30.02337 3.99539 1.000 7.55819 105 MET P O 1
ATOM 1259 N N . ASN A 1 103 ? 20.01381 28.01532 3.13767 1.000 7.43468 106 ASN P N 1
ATOM 1260 C CA . ASN A 1 103 ? 19.98451 28.52127 1.76787 1.000 7.99074 106 ASN P CA 1
ATOM 1261 C C . ASN A 1 103 ? 18.56892 28.93424 1.37547 1.000 8.17443 106 ASN P C 1
ATOM 1262 O O . ASN A 1 103 ? 18.36971 29.97849 0.74081 1.000 8.83220 106 ASN P O 1
ATOM 1273 N N . ALA A 1 104 ? 17.56653 28.13249 1.74679 1.000 8.45676 107 ALA P N 1
ATOM 1274 C CA . ALA A 1 104 ? 16.18554 28.46471 1.39787 1.000 9.09173 107 ALA P CA 1
ATOM 1275 C C . ALA A 1 104 ? 15.73489 29.76077 2.06361 1.000 8.95753 107 ALA P C 1
ATOM 1276 O O . ALA A 1 104 ? 14.96652 30.53364 1.48008 1.000 10.42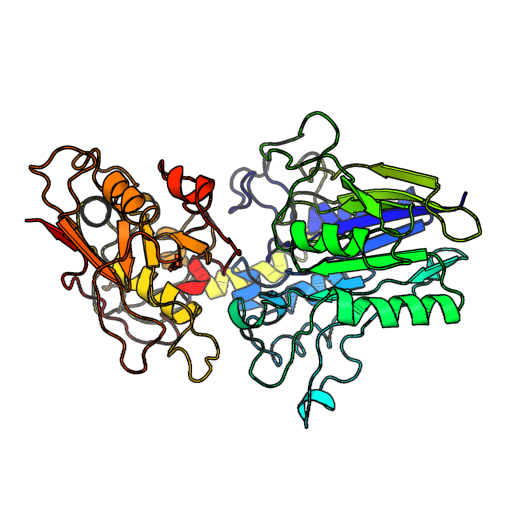614 107 ALA P O 1
ATOM 1283 N N A LEU A 1 105 ? 16.19993 30.00473 3.29208 0.598 7.79484 108 LEU P N 1
ATOM 1284 N N B LEU A 1 105 ? 16.17242 30.01030 3.28969 0.402 8.83133 108 LEU P N 1
ATOM 1285 C CA A LEU A 1 105 ? 15.90236 31.23415 4.02080 0.598 7.61153 108 LEU P CA 1
ATOM 1286 C CA B LEU A 1 105 ? 15.80400 31.24578 3.96884 0.402 9.36914 108 LEU P CA 1
ATOM 1287 C C A LEU A 1 105 ? 16.67557 32.41833 3.46403 0.598 7.63526 108 LEU P C 1
ATOM 1288 C C B LEU A 1 105 ? 16.67630 32.42162 3.55025 0.402 9.05311 108 LEU P C 1
ATOM 1289 O O A LEU A 1 105 ? 16.31985 33.56801 3.74910 0.598 7.84242 108 LEU P O 1
ATOM 1290 O O B LEU A 1 105 ? 16.43070 33.54738 3.99927 0.402 8.72347 108 LEU P O 1
ATOM 1321 N N A ARG A 1 106 ? 17.72754 32.14748 2.69288 0.598 7.88093 109 ARG P N 1
ATOM 1322 N N B ARG A 1 106 ? 17.67574 32.17868 2.70159 0.402 9.06008 109 ARG P N 1
ATOM 1323 C CA A ARG A 1 106 ? 18.61025 33.16322 2.12981 0.598 8.08634 109 ARG P CA 1
ATOM 1324 C CA B ARG A 1 106 ? 18.55181 33.21797 2.16843 0.402 9.08344 109 ARG P CA 1
ATOM 1325 C C A ARG A 1 106 ? 19.32009 33.95443 3.22996 0.598 7.54071 109 ARG P C 1
ATOM 1326 C C B ARG A 1 106 ? 19.26421 33.97674 3.28838 0.402 8.04626 109 ARG P C 1
ATOM 1327 O O A ARG A 1 106 ? 19.36913 35.18487 3.21743 0.598 7.89440 109 ARG P O 1
ATOM 1328 O O B ARG A 1 106 ? 19.25033 35.20726 3.34874 0.402 8.45600 109 ARG P O 1
ATOM 1353 N N . TYR A 1 107 ? 19.91252 33.23162 4.18103 1.000 7.45171 110 TYR P N 1
ATOM 1354 C CA . TYR A 1 107 ? 20.83173 33.87349 5.11513 1.000 7.31688 110 TYR P CA 1
ATOM 1355 C C . TYR A 1 107 ? 21.90218 34.63921 4.34365 1.000 7.17690 110 TYR P C 1
ATOM 1356 O O . TYR A 1 107 ? 22.36829 34.20498 3.28400 1.000 7.99870 110 TYR P O 1
ATOM 1375 N N . ASP A 1 108 ? 22.31159 35.77526 4.90484 1.000 7.26161 111 ASP P N 1
ATOM 1376 C CA . ASP A 1 108 ? 23.36296 36.59173 4.31795 1.000 7.45709 111 ASP P CA 1
ATOM 1377 C C . ASP A 1 108 ? 24.75500 36.25235 4.82550 1.000 7.42143 111 ASP P C 1
ATOM 1378 O O . ASP A 1 108 ? 25.72832 36.45650 4.09447 1.000 8.30225 111 ASP P O 1
ATOM 1387 N N . ALA A 1 109 ? 24.88201 35.73760 6.04637 1.000 6.92540 112 ALA P N 1
ATOM 1388 C CA . ALA A 1 109 ? 26.17480 35.33777 6.58764 1.000 7.09798 112 ALA P CA 1
ATOM 1389 C C . ALA A 1 109 ? 25.93780 34.52228 7.84868 1.000 6.49922 112 ALA P C 1
ATOM 1390 O O . ALA A 1 109 ? 24.91406 34.66614 8.51949 1.000 6.74338 112 ALA P O 1
ATOM 1397 N N . MET A 1 110 ? 26.92770 33.69982 8.18184 1.000 6.20685 113 MET P N 1
ATOM 1398 C CA . MET A 1 110 ? 26.90514 32.88804 9.39433 1.000 6.04971 113 MET P CA 1
ATOM 1399 C C . MET A 1 110 ? 28.30190 32.87193 9.99388 1.000 6.34265 113 MET P C 1
ATOM 1400 O O . MET A 1 110 ? 29.27801 32.74848 9.25824 1.000 7.73497 113 MET P O 1
ATOM 1414 N N . ALA A 1 111 ? 28.40231 32.94798 11.31917 1.000 5.76377 114 ALA P N 1
ATOM 1415 C CA . ALA A 1 111 ? 29.65042 32.67819 12.02065 1.000 6.02316 114 ALA P CA 1
ATOM 1416 C C . ALA A 1 111 ? 29.70060 31.23197 12.48265 1.000 6.01837 114 ALA P C 1
ATOM 1417 O O . ALA A 1 111 ? 28.67899 30.64506 12.85078 1.000 7.04026 114 ALA P O 1
ATOM 1424 N N . LEU A 1 112 ? 30.90922 30.67351 12.50291 1.000 5.96626 115 LEU P N 1
ATOM 1425 C CA . LEU A 1 112 ? 31.08850 29.32988 13.02434 1.000 6.12247 115 LEU P CA 1
ATOM 1426 C C . LEU A 1 112 ? 30.91594 29.30387 14.53708 1.000 6.14550 115 LEU P C 1
ATOM 1427 O O . LEU A 1 112 ? 31.53349 30.08897 15.26739 1.000 6.55406 115 LEU P O 1
ATOM 1443 N N . GLY A 1 113 ? 30.09122 28.36491 15.00983 1.000 5.79781 116 GLY P N 1
ATOM 1444 C CA . GLY A 1 113 ? 29.97078 28.07667 16.41963 1.000 5.99046 116 GLY P CA 1
ATOM 1445 C C . GLY A 1 113 ? 30.78303 26.86084 16.81791 1.000 5.77637 116 GLY P C 1
ATOM 1446 O O . GLY A 1 113 ? 31.35308 26.15709 15.99006 1.000 6.63693 116 GLY P O 1
ATOM 1450 N N . ASN A 1 114 ? 30.83589 26.61620 18.13167 1.000 5.65603 117 ASN P N 1
ATOM 1451 C CA . ASN A 1 114 ? 31.57999 25.44367 18.58482 1.000 5.81232 117 ASN P CA 1
ATOM 1452 C C . ASN A 1 114 ? 30.99701 24.15070 18.03412 1.000 5.73701 117 ASN P C 1
ATOM 1453 O O . ASN A 1 114 ? 31.75498 23.25078 17.65464 1.000 6.46072 117 ASN P O 1
ATOM 1464 N N . HIS A 1 115 ? 29.66218 24.01734 18.01353 1.000 5.72709 118 HIS P N 1
ATOM 1465 C CA . HIS A 1 115 ? 29.07079 22.75568 17.59079 1.000 5.85911 118 HIS P CA 1
ATOM 1466 C C . HIS A 1 115 ? 29.21801 22.49187 16.10167 1.000 5.78170 118 HIS P C 1
ATOM 1467 O O . HIS A 1 115 ? 29.02184 21.34959 15.67821 1.000 6.26396 118 HIS P O 1
ATOM 1481 N N . GLU A 1 116 ? 29.59210 23.48789 15.29531 1.000 5.76483 119 GLU P N 1
ATOM 1482 C CA . GLU A 1 116 ? 29.92096 23.21070 13.90275 1.000 6.00936 119 GLU P CA 1
ATOM 1483 C C . GLU A 1 116 ? 31.14171 22.29620 13.75343 1.000 6.41515 119 GLU P C 1
ATOM 1484 O O . GLU A 1 116 ? 31.37893 21.79533 12.64934 1.000 6.88318 119 GLU P O 1
ATOM 1496 N N . PHE A 1 117 ? 31.87814 22.03155 14.83763 1.000 6.24145 120 PHE P N 1
ATOM 1497 C CA . PHE A 1 117 ? 33.01463 21.11438 14.83761 1.000 7.01022 120 PHE P CA 1
ATOM 1498 C C . PHE A 1 117 ? 32.68085 19.74169 15.41875 1.000 6.78709 120 PHE P C 1
ATOM 1499 O O . PHE A 1 117 ? 33.58890 18.92148 15.59847 1.000 7.48836 120 PHE P O 1
ATOM 1516 N N . ASP A 1 118 ? 31.40295 19.45028 15.67036 1.000 6.69863 121 ASP P N 1
ATOM 1517 C CA . ASP A 1 118 ? 31.05943 18.21612 16.36981 1.000 6.98414 121 ASP P CA 1
ATOM 1518 C C . ASP A 1 118 ? 31.44263 16.97478 15.58066 1.000 7.19148 121 ASP P C 1
ATOM 1519 O O . ASP A 1 118 ? 31.75682 15.94310 16.18655 1.000 8.09232 121 ASP P O 1
ATOM 1528 N N . ASN A 1 119 ? 31.38029 17.03425 14.24958 1.000 7.38988 122 ASN P N 1
ATOM 1529 C CA . ASN A 1 119 ? 31.78265 15.93428 13.38146 1.000 8.00071 122 ASN P CA 1
ATOM 1530 C C . ASN A 1 119 ? 33.16205 16.16856 12.77393 1.000 8.39169 122 ASN P C 1
ATOM 1531 O O . ASN A 1 119 ? 33.47551 15.66368 11.68884 1.000 9.35706 122 ASN P O 1
ATOM 1542 N N . GLY A 1 120 ? 34.00649 16.90466 13.48290 1.000 8.53801 123 GLY P N 1
ATOM 1543 C CA . GLY A 1 120 ? 35.34631 17.19192 13.01850 1.000 8.54047 123 GLY P CA 1
ATOM 1544 C C . GLY A 1 120 ? 35.34540 18.21823 11.90599 1.000 9.39287 123 GLY P C 1
ATOM 1545 O O . GLY A 1 120 ? 34.31425 18.67466 11.41109 1.000 8.98411 123 GLY P O 1
ATOM 1549 N N A VAL A 1 121 ? 36.55288 18.57504 11.48564 0.690 10.54511 124 VAL P N 1
ATOM 1550 N N B VAL A 1 121 ? 36.56139 18.59130 11.50987 0.310 10.69166 124 VAL P N 1
ATOM 1551 C CA A VAL A 1 121 ? 36.64455 19.53831 10.40246 0.690 11.45438 124 VAL P CA 1
ATOM 1552 C CA B VAL A 1 121 ? 36.71975 19.49762 10.37947 0.310 11.80666 124 VAL P CA 1
ATOM 1553 C C A VAL A 1 121 ? 36.09183 18.94128 9.11028 0.690 11.32292 124 VAL P C 1
ATOM 1554 C C B VAL A 1 121 ? 36.03770 18.92037 9.15048 0.310 11.67317 124 VAL P C 1
ATOM 1555 O O A VAL A 1 121 ? 35.50868 19.66388 8.29360 0.690 11.15286 124 VAL P O 1
ATOM 1556 O O B VAL A 1 121 ? 35.33218 19.62747 8.42013 0.310 11.46543 124 VAL P O 1
ATOM 1581 N N . GLU A 1 122 ? 36.22885 17.62220 8.90910 1.000 12.15129 125 GLU P N 1
ATOM 1582 C CA . GLU A 1 122 ? 35.66082 17.00145 7.71648 1.000 13.07342 125 GLU P CA 1
ATOM 1583 C C . GLU A 1 122 ? 34.14444 17.15433 7.67346 1.000 11.78002 125 GLU P C 1
ATOM 1584 O O . GLU A 1 122 ? 33.56961 17.37986 6.60115 1.000 13.20954 125 GLU P O 1
ATOM 1589 N N . GLY A 1 123 ? 33.48514 17.04549 8.82712 1.000 9.94244 126 GLY P N 1
ATOM 1590 C CA . GLY A 1 123 ? 32.03995 17.16868 8.91859 1.000 9.27604 126 GLY P CA 1
ATOM 1591 C C . GLY A 1 123 ? 31.52413 18.57790 8.86122 1.000 8.60411 126 GLY P C 1
ATOM 1592 O O . GLY A 1 123 ? 30.30468 18.78220 8.85806 1.000 8.89363 126 GLY P O 1
ATOM 1596 N N . LEU A 1 124 ? 32.43104 19.54923 8.84169 1.000 8.81319 127 LEU P N 1
ATOM 1597 C CA . LEU A 1 124 ? 32.12344 20.94810 8.59574 1.000 8.53466 127 LEU P CA 1
ATOM 1598 C C . LEU A 1 124 ? 32.34266 21.30412 7.12870 1.000 8.58417 127 LEU P C 1
ATOM 1599 O O . LEU A 1 124 ? 31.47088 21.89851 6.47883 1.000 8.66373 127 LEU P O 1
ATOM 1615 N N . ILE A 1 125 ? 33.49826 20.91617 6.58079 1.000 8.89942 128 ILE P N 1
ATOM 1616 C CA . ILE A 1 125 ? 33.80640 21.21171 5.18458 1.000 9.62125 128 ILE P CA 1
ATOM 1617 C C . ILE A 1 125 ? 32.73544 20.63764 4.27562 1.000 10.37691 128 ILE P C 1
ATOM 1618 O O . ILE A 1 125 ? 32.20665 21.32638 3.39538 1.000 10.98886 128 ILE P O 1
ATOM 1634 N N A GLU A 1 126 ? 32.39408 19.36904 4.50951 0.532 11.38755 129 GLU P N 1
ATOM 1635 N N B GLU A 1 126 ? 32.44184 19.35493 4.40605 0.468 11.10677 129 GLU P N 1
ATOM 1636 C CA A GLU A 1 126 ? 31.29175 18.66587 3.87296 0.532 13.31326 129 GLU P CA 1
ATOM 1637 C CA B GLU A 1 126 ? 31.71101 18.72648 3.30516 0.468 11.91197 129 GLU P CA 1
ATOM 1638 C C A GLU A 1 126 ? 30.31986 18.26114 4.97477 0.532 11.93119 129 GLU P C 1
ATOM 1639 C C B GLU A 1 126 ? 30.23149 19.11085 3.29733 0.468 11.13297 129 GLU P C 1
ATOM 1640 O O A GLU A 1 126 ? 30.69535 17.47243 5.86182 0.532 12.65933 129 GLU P O 1
ATOM 1641 O O B GLU A 1 126 ? 29.70436 19.53435 2.25743 0.468 12.00665 129 GLU P O 1
ATOM 1664 N N A PRO A 1 127 ? 29.05964 18.71294 4.95141 0.532 11.70704 130 PRO P N 1
ATOM 1665 N N B PRO A 1 127 ? 29.52771 18.99805 4.41608 0.468 10.25400 130 PRO P N 1
ATOM 1666 C CA A PRO A 1 127 ? 28.41437 19.43999 3.85129 0.532 11.59440 130 PRO P CA 1
ATOM 1667 C CA B PRO A 1 127 ? 28.08829 19.27105 4.38239 0.468 9.50144 130 PRO P CA 1
ATOM 1668 C C A PRO A 1 127 ? 28.41705 20.97577 3.88441 0.532 10.60633 130 PRO P C 1
ATOM 1669 C C B PRO A 1 127 ? 27.75171 20.74946 4.39987 0.468 9.07187 130 PRO P C 1
ATOM 1670 O O A PRO A 1 127 ? 28.27291 21.60871 2.86600 0.532 10.36418 130 PRO P O 1
ATOM 1671 O O B PRO A 1 127 ? 26.71491 21.13663 3.84388 0.468 9.90270 130 PRO P O 1
ATOM 1692 N N . LEU A 1 128 ? 28.58148 21.57884 5.04618 1.000 9.24893 131 LEU P N 1
ATOM 1693 C CA . LEU A 1 128 ? 28.21585 22.98008 5.22106 1.000 8.84700 131 LEU P CA 1
ATOM 1694 C C . LEU A 1 128 ? 29.07072 23.94539 4.41045 1.000 8.92599 131 LEU P C 1
ATOM 1695 O O . LEU A 1 128 ? 28.53152 24.74772 3.64325 1.000 9.33904 131 LEU P O 1
ATOM 1712 N N . LEU A 1 129 ? 30.39427 23.92906 4.57493 1.000 8.63270 132 LEU P N 1
ATOM 1713 C CA . LEU A 1 129 ? 31.18355 24.95454 3.89648 1.000 9.06332 132 LEU P CA 1
ATOM 1714 C C . LEU A 1 129 ? 31.07564 24.84412 2.38481 1.000 10.39951 132 LEU P C 1
ATOM 1715 O O . LEU A 1 129 ? 31.08393 25.86299 1.69020 1.000 11.77549 132 LEU P O 1
ATOM 1731 N N . LYS A 1 130 ? 30.97314 23.62968 1.85286 1.000 11.31558 133 LYS P N 1
ATOM 1732 C CA . LYS A 1 130 ? 30.91933 23.48208 0.40921 1.000 13.13182 133 LYS P CA 1
ATOM 1733 C C . LYS A 1 130 ? 29.52942 23.72620 -0.16002 1.000 12.70492 133 LYS P C 1
ATOM 1734 O O . LYS A 1 130 ? 29.41268 23.97144 -1.35821 1.000 14.55562 133 LYS P O 1
ATOM 1753 N N . GLU A 1 131 ? 28.47875 23.68690 0.66257 1.000 12.05642 134 GLU P N 1
ATOM 1754 C CA . GLU A 1 131 ? 27.11619 23.77907 0.15562 1.000 12.04530 134 GLU P CA 1
ATOM 1755 C C . GLU A 1 131 ? 26.39185 25.07588 0.49604 1.000 11.07024 134 GLU P C 1
ATOM 1756 O O . GLU A 1 131 ? 25.37642 25.38113 -0.13672 1.000 11.33947 134 GLU P O 1
ATOM 1768 N N . ALA A 1 132 ? 26.88010 25.84556 1.45666 1.000 10.53731 135 ALA P N 1
ATOM 1769 C CA . ALA A 1 132 ? 26.22914 27.10069 1.80127 1.000 9.95644 135 ALA P CA 1
ATOM 1770 C C . ALA A 1 132 ? 26.35885 28.09563 0.65490 1.000 10.32230 135 ALA P C 1
ATOM 1771 O O . ALA A 1 132 ? 27.40719 28.20056 0.01380 1.000 12.33231 135 ALA P O 1
ATOM 1778 N N . LYS A 1 133 ? 25.29338 28.85544 0.41780 1.000 9.84481 136 LYS P N 1
ATOM 1779 C CA . LYS A 1 133 ? 25.30350 29.90238 -0.59654 1.000 11.44107 136 LYS P CA 1
ATOM 1780 C C . LYS A 1 133 ? 25.63495 31.26913 -0.02032 1.000 12.05461 136 LYS P C 1
ATOM 1781 O O . LYS A 1 133 ? 25.56436 32.26951 -0.73654 1.000 16.41912 136 LYS P O 1
ATOM 1800 N N . PHE A 1 134 ? 26.03129 31.32400 1.23440 1.000 9.75276 137 PHE P N 1
ATOM 1801 C CA . PHE A 1 134 ? 26.35660 32.53633 1.96285 1.000 9.00579 137 PHE P CA 1
ATOM 1802 C C . PHE A 1 134 ? 27.72099 32.34443 2.60027 1.000 8.51764 137 PHE P C 1
ATOM 1803 O O . PHE A 1 134 ? 28.15385 31.21123 2.83730 1.000 8.68226 137 PHE P O 1
ATOM 1820 N N . PRO A 1 135 ? 28.42159 33.43783 2.89379 1.000 8.18479 138 PRO P N 1
ATOM 1821 C CA . PRO A 1 135 ? 29.73327 33.33111 3.53780 1.000 8.57671 138 PRO P CA 1
ATOM 1822 C C . PRO A 1 135 ? 29.62553 32.84713 4.96667 1.000 7.85695 138 PRO P C 1
ATOM 1823 O O . PRO A 1 135 ? 28.71161 33.21521 5.71150 1.000 7.82700 138 PRO P O 1
ATOM 1834 N N . ILE A 1 136 ? 30.60460 32.03176 5.34145 1.000 7.60649 139 ILE P N 1
ATOM 1835 C CA . ILE A 1 136 ? 30.73474 31.49216 6.68274 1.000 7.71016 139 ILE P CA 1
ATOM 1836 C C . ILE A 1 136 ? 32.04319 32.01553 7.25609 1.000 7.47602 139 ILE P C 1
ATOM 1837 O O . ILE A 1 136 ? 33.08867 31.96806 6.59355 1.000 8.69097 139 ILE P O 1
ATOM 1853 N N . LEU A 1 137 ? 31.96244 32.57228 8.46171 1.000 7.27892 140 LEU P N 1
ATOM 1854 C CA . LEU A 1 137 ? 32.96461 33.49360 8.96951 1.000 7.31631 140 LEU P CA 1
ATOM 1855 C C . LEU A 1 137 ? 33.56066 33.06458 10.30261 1.000 7.43895 140 LEU P C 1
ATOM 1856 O O . LEU A 1 137 ? 32.84921 32.64228 11.22022 1.000 7.55652 140 LEU P O 1
ATOM 1872 N N . SER A 1 138 ? 34.87853 33.23715 10.42104 1.000 7.14054 141 SER P N 1
ATOM 1873 C CA . SER A 1 138 ? 35.55296 33.24215 11.71413 1.000 7.48246 141 SER P CA 1
ATOM 1874 C C . SER A 1 138 ? 36.95898 33.77569 11.53176 1.000 7.76406 141 SER P C 1
ATOM 1875 O O . SER A 1 138 ? 37.73931 33.19679 10.76968 1.000 9.08537 141 SER P O 1
ATOM 1883 N N . ALA A 1 139 ? 37.28982 34.85329 12.23570 1.000 7.88005 142 ALA P N 1
ATOM 1884 C CA . ALA A 1 139 ? 38.58560 35.50563 12.10507 1.000 8.35127 142 ALA P CA 1
ATOM 1885 C C . ALA A 1 139 ? 39.64656 34.94921 13.04350 1.000 8.67723 142 ALA P C 1
ATOM 1886 O O . ALA A 1 139 ? 40.81610 35.31404 12.90711 1.000 9.94645 142 ALA P O 1
ATOM 1893 N N . ASN A 1 140 ? 39.28273 34.07441 13.98499 1.000 8.13141 143 ASN P N 1
ATOM 1894 C CA . ASN A 1 140 ? 40.21519 33.62461 15.01278 1.000 8.35315 143 ASN P CA 1
ATOM 1895 C C . ASN A 1 140 ? 40.49723 32.12776 14.95973 1.000 9.17186 143 ASN P C 1
ATOM 1896 O O . ASN A 1 140 ? 40.95010 31.55875 15.95180 1.000 10.72701 143 ASN P O 1
ATOM 1907 N N . ILE A 1 141 ? 40.27987 31.48642 13.82118 1.000 9.43797 144 ILE P N 1
ATOM 1908 C CA . ILE A 1 141 ? 40.60911 30.07574 13.63457 1.000 9.44084 144 ILE P CA 1
ATOM 1909 C C . ILE A 1 141 ? 41.63916 29.98950 12.52282 1.000 10.89004 144 ILE P C 1
ATOM 1910 O O . ILE A 1 141 ? 41.40530 30.48991 11.41831 1.000 11.62707 144 ILE P O 1
ATOM 1926 N N . SER A 1 142 ? 42.75897 29.34018 12.79426 1.000 11.46617 145 SER P N 1
ATOM 1927 C CA . SER A 1 142 ? 43.77249 29.13564 11.77076 1.000 13.03337 145 SER P CA 1
ATOM 1928 C C . SER A 1 142 ? 44.14246 27.66334 11.71077 1.000 12.40208 145 SER P C 1
ATOM 1929 O O . SER A 1 142 ? 43.98594 26.92468 12.68195 1.000 13.55991 145 SER P O 1
ATOM 1937 N N . ALA A 1 143 ? 44.61926 27.24641 10.54827 1.000 13.70895 146 ALA P N 1
ATOM 1938 C CA . ALA A 1 143 ? 45.03760 25.87958 10.29424 1.000 14.84096 146 ALA P CA 1
ATOM 1939 C C . ALA A 1 143 ? 46.48702 25.88902 9.82739 1.000 16.33132 146 ALA P C 1
ATOM 1940 O O . ALA A 1 143 ? 47.03735 26.92919 9.45625 1.000 16.59712 146 ALA P O 1
ATOM 1947 N N . SER A 1 144 ? 47.10281 24.71080 9.82514 1.000 18.31309 147 SER P N 1
ATOM 1948 C CA . SER A 1 144 ? 48.46599 24.56344 9.33737 1.000 21.00021 147 SER P CA 1
ATOM 1949 C C . SER A 1 144 ? 48.57160 23.28662 8.51456 1.000 21.86223 147 SER P C 1
ATOM 1950 O O . SER A 1 144 ? 47.67109 22.44413 8.50981 1.000 22.29713 147 SER P O 1
ATOM 1958 N N . GLY A 1 145 ? 49.68511 23.15158 7.80062 1.000 22.37637 148 GLY P N 1
ATOM 1959 C CA . GLY A 1 145 ? 49.93965 21.95945 7.03031 1.000 22.34565 148 GLY P CA 1
ATOM 1960 C C . GLY A 1 145 ? 48.90517 21.74092 5.94471 1.000 21.17500 148 GLY P C 1
ATOM 1961 O O . GLY A 1 145 ? 48.26926 22.68474 5.46149 1.000 20.79649 148 GLY P O 1
ATOM 1965 N N . PRO A 1 146 ? 48.71981 20.48014 5.53720 1.000 19.83632 149 PRO P N 1
ATOM 1966 C CA . PRO A 1 146 ? 47.7561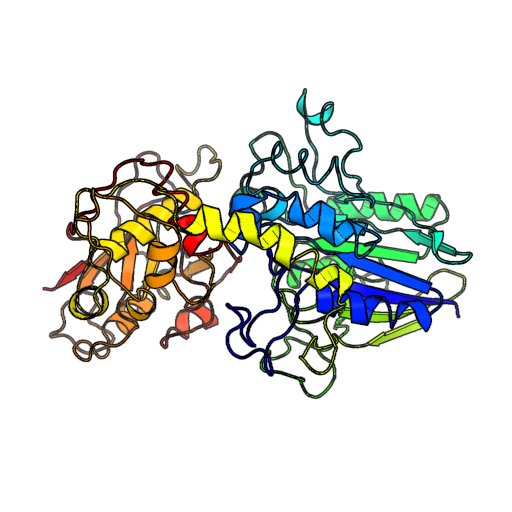4 20.20076 4.46133 1.000 17.81402 149 PRO P CA 1
ATOM 1967 C C . PRO A 1 146 ? 46.34716 20.70063 4.73583 1.000 15.27390 149 PRO P C 1
ATOM 1968 O O . PRO A 1 146 ? 45.68119 21.14896 3.79657 1.000 15.08402 149 PRO P O 1
ATOM 1979 N N . LEU A 1 147 ? 45.87121 20.64724 5.98880 1.000 14.32813 150 LEU P N 1
ATOM 1980 C CA . LEU A 1 147 ? 44.53118 21.15541 6.28100 1.000 12.78084 150 LEU P CA 1
ATOM 1981 C C . LEU A 1 147 ? 44.40374 22.61612 5.87119 1.000 11.77043 150 LEU P C 1
ATOM 1982 O O . LEU A 1 147 ? 43.35449 23.03879 5.36752 1.000 11.98030 150 LEU P O 1
ATOM 1998 N N . ALA A 1 148 ? 45.44970 23.41564 6.10762 1.000 11.82585 151 ALA P N 1
ATOM 1999 C CA . ALA A 1 148 ? 45.36844 24.82647 5.73938 1.000 11.79450 151 ALA P CA 1
ATOM 2000 C C . ALA A 1 148 ? 45.07917 24.98102 4.25279 1.000 11.46192 151 ALA P C 1
ATOM 2001 O O . ALA A 1 148 ? 44.24808 25.80328 3.85781 1.000 11.56220 151 ALA P O 1
ATOM 2008 N N . SER A 1 149 ? 45.74548 24.19384 3.41070 1.000 11.18623 152 SER P N 1
ATOM 2009 C CA . SER A 1 149 ? 45.46675 24.25794 1.98053 1.000 11.21079 152 SER P CA 1
ATOM 2010 C C . SER A 1 149 ? 44.07714 23.73162 1.65328 1.000 10.37734 152 SER P C 1
ATOM 2011 O O . SER A 1 149 ? 43.38681 24.27946 0.78716 1.000 10.72598 152 SER P O 1
ATOM 2019 N N A GLN A 1 150 ? 43.64605 22.67385 2.33712 0.597 10.10921 153 GLN P N 1
ATOM 2020 N N B GLN A 1 150 ? 43.65595 22.66364 2.33287 0.403 11.18764 153 GLN P N 1
ATOM 2021 C CA A GLN A 1 150 ? 42.34003 22.09024 2.04547 0.597 10.40630 153 GLN P CA 1
ATOM 2022 C CA B GLN A 1 150 ? 42.34202 22.08103 2.07719 0.403 12.34513 153 GLN P CA 1
ATOM 2023 C C A GLN A 1 150 ? 41.20224 23.05043 2.36741 0.597 9.88822 153 GLN P C 1
ATOM 2024 C C B GLN A 1 150 ? 41.22923 23.08690 2.33796 0.403 10.99442 153 GLN P C 1
ATOM 2025 O O A GLN A 1 150 ? 40.17107 23.03849 1.68759 0.597 10.06274 153 GLN P O 1
ATOM 2026 O O B GLN A 1 150 ? 40.25482 23.15946 1.58043 0.403 11.34470 153 GLN P O 1
ATOM 2053 N N . ILE A 1 151 ? 41.34735 23.85737 3.42055 1.000 9.63573 154 ILE P N 1
ATOM 2054 C CA . ILE A 1 151 ? 40.24357 24.67921 3.90850 1.000 9.76930 154 ILE P CA 1
ATOM 2055 C C . ILE A 1 151 ? 40.35077 26.13561 3.48219 1.000 9.38758 154 ILE P C 1
ATOM 2056 O O . ILE A 1 151 ? 39.41051 26.90607 3.72429 1.000 9.70424 154 ILE P O 1
ATOM 2073 N N . SER A 1 152 ? 41.44245 26.52867 2.83543 1.000 9.10709 155 SER P N 1
ATOM 2074 C CA . SER A 1 152 ? 41.69132 27.93359 2.54001 1.000 9.12182 155 SER P CA 1
ATOM 2075 C C . SER A 1 152 ? 40.52912 28.53886 1.76695 1.000 9.04578 155 SER P C 1
ATOM 2076 O O . SER A 1 152 ? 40.14137 28.04006 0.70626 1.000 9.80033 155 SER P O 1
ATOM 2084 N N . GLY A 1 153 ? 39.99041 29.63304 2.29094 1.000 9.63896 156 GLY P N 1
ATOM 2085 C CA . GLY A 1 153 ? 38.91841 30.33803 1.63316 1.000 10.64645 156 GLY P CA 1
ATOM 2086 C C . GLY A 1 153 ? 37.53707 29.75462 1.83211 1.000 10.36194 156 GLY P C 1
ATOM 2087 O O . GLY A 1 153 ? 36.56389 30.38593 1.41082 1.000 11.61056 156 GLY P O 1
ATOM 2091 N N . LEU A 1 154 ? 37.40884 28.57014 2.45350 1.000 9.20326 157 LEU P N 1
ATOM 2092 C CA . LEU A 1 154 ? 36.09022 27.98004 2.65190 1.000 8.91089 157 LEU P CA 1
ATOM 2093 C C . LEU A 1 154 ? 35.34893 28.61020 3.82030 1.000 8.80013 157 LEU P C 1
ATOM 2094 O O . LEU A 1 154 ? 34.11817 28.54688 3.86783 1.000 10.16389 157 LEU P O 1
ATOM 2110 N N . TYR A 1 155 ? 36.06981 29.19241 4.76518 1.000 9.23712 158 TYR P N 1
ATOM 2111 C CA . TYR A 1 155 ? 35.53170 30.15525 5.71336 1.000 8.83651 158 TYR P CA 1
ATOM 2112 C C . TYR A 1 155 ? 36.46707 31.35629 5.64928 1.000 9.11264 158 TYR P C 1
ATOM 2113 O O . TYR A 1 155 ? 37.60754 31.24140 5.19723 1.000 10.13494 158 TYR P O 1
ATOM 2131 N N . LEU A 1 156 ? 35.97221 32.51200 6.07697 1.000 9.41403 159 LEU P N 1
ATOM 2132 C CA . LEU A 1 156 ? 36.66809 33.77349 5.89227 1.000 9.83900 159 LEU P CA 1
ATOM 2133 C C . LEU A 1 156 ? 36.70648 34.54577 7.19856 1.000 9.07223 159 LEU P C 1
ATOM 2134 O O . LEU A 1 156 ? 35.80208 34.40851 8.02022 1.000 8.86105 159 LEU P O 1
ATOM 2150 N N . PRO A 1 157 ? 37.69663 35.41753 7.39152 1.000 9.37334 160 PRO P N 1
ATOM 2151 C CA . PRO A 1 157 ? 37.67302 36.25449 8.59882 1.000 9.40840 160 PRO P CA 1
ATOM 2152 C C . PRO A 1 157 ? 36.51426 37.22442 8.59669 1.000 8.52812 160 PRO P C 1
ATOM 2153 O O . PRO A 1 157 ? 35.94317 37.53709 9.64719 1.000 8.86507 160 PRO P O 1
ATOM 2164 N N . TYR A 1 158 ? 36.16474 37.72554 7.42160 1.000 8.46381 161 TYR P N 1
ATOM 2165 C CA . TYR A 1 158 ? 35.09496 38.69493 7.26802 1.000 9.07390 161 TYR P CA 1
ATOM 2166 C C . TYR A 1 158 ? 34.60296 38.64410 5.83267 1.000 9.15072 161 TYR P C 1
ATOM 2167 O O . TYR A 1 158 ? 35.24891 38.06752 4.95752 1.000 10.15845 161 TYR P O 1
ATOM 2185 N N A LYS A 1 159 ? 33.45812 39.28337 5.59664 0.314 9.80152 162 LYS P N 1
ATOM 2186 N N B LYS A 1 159 ? 33.45361 39.26901 5.60207 0.686 9.36739 162 LYS P N 1
ATOM 2187 C CA A LYS A 1 159 ? 32.95173 39.50354 4.24768 0.314 10.66396 162 LYS P CA 1
ATOM 2188 C CA B LYS A 1 159 ? 32.96642 39.51500 4.25546 0.686 10.10658 162 LYS P CA 1
ATOM 2189 C C A LYS A 1 159 ? 32.30496 40.87730 4.19311 0.314 9.80685 162 LYS P C 1
ATOM 2190 C C B LYS A 1 159 ? 32.35667 40.90386 4.22323 0.686 9.14690 162 LYS P C 1
ATOM 2191 O O A LYS A 1 159 ? 31.53558 41.23851 5.08824 0.314 9.91572 162 LYS P O 1
ATOM 2192 O O B LYS A 1 159 ? 31.66862 41.30717 5.16380 0.686 9.33812 162 LYS P O 1
ATOM 2229 N N . VAL A 1 160 ? 32.61185 41.63189 3.14347 1.000 9.19909 163 VAL P N 1
ATOM 2230 C CA . VAL A 1 160 ? 31.98664 42.92191 2.89533 1.000 9.29786 163 VAL P CA 1
ATOM 2231 C C . VAL A 1 160 ? 30.79753 42.67110 1.98057 1.000 9.74880 163 VAL P C 1
ATOM 2232 O O . VAL A 1 160 ? 30.95959 42.15668 0.86855 1.000 10.68901 163 VAL P O 1
ATOM 2246 N N A LEU A 1 161 ? 29.60122 43.02269 2.45523 0.608 9.98572 164 LEU P N 1
ATOM 2247 N N B LEU A 1 161 ? 29.59512 43.00029 2.46568 0.392 10.16058 164 LEU P N 1
ATOM 2248 C CA A LEU A 1 161 ? 28.36247 42.73062 1.74999 0.608 10.51961 164 LEU P CA 1
ATOM 2249 C CA B LEU A 1 161 ? 28.37114 42.72311 1.73312 0.392 10.68623 164 LEU P CA 1
ATOM 2250 C C A LEU A 1 161 ? 27.72287 44.00420 1.23144 0.608 11.03033 164 LEU P C 1
ATOM 2251 C C B LEU A 1 161 ? 27.73274 44.00760 1.22795 0.392 11.25609 164 LEU P C 1
ATOM 2252 O O A LEU A 1 161 ? 27.58918 44.97256 1.98771 0.608 11.48188 164 LEU P O 1
ATOM 2253 O O B LEU A 1 161 ? 27.63522 44.98539 1.97454 0.392 11.58105 164 LEU P O 1
ATOM 2284 N N . PRO A 1 162 ? 27.26494 44.02692 -0.01568 1.000 12.07200 165 PRO P N 1
ATOM 2285 C CA . PRO A 1 162 ? 26.46904 45.16446 -0.47638 1.000 13.48647 165 PRO P CA 1
ATOM 2286 C C . PRO A 1 162 ? 25.08564 45.10623 0.15060 1.000 13.25385 165 PRO P C 1
ATOM 2287 O O . PRO A 1 162 ? 24.46879 44.04217 0.24392 1.000 14.30797 165 PRO P O 1
ATOM 2298 N N . VAL A 1 163 ? 24.60874 46.26577 0.59562 1.000 13.85285 166 VAL P N 1
ATOM 2299 C CA . VAL A 1 163 ? 23.26118 46.42982 1.13347 1.000 14.79118 166 VAL P CA 1
ATOM 2300 C C . VAL A 1 163 ? 22.71412 47.72627 0.54397 1.000 17.04744 166 VAL P C 1
ATOM 2301 O O . VAL A 1 163 ? 23.18829 48.81483 0.88352 1.000 16.63915 166 VAL P O 1
ATOM 2314 N N . GLY A 1 164 ? 21.73530 47.61884 -0.34085 1.000 19.82496 167 GLY P N 1
ATOM 2315 C CA . GLY A 1 164 ? 21.30668 48.81266 -1.04692 1.000 21.56734 167 GLY P CA 1
ATOM 2316 C C . GLY A 1 164 ? 22.49123 49.41516 -1.77502 1.000 22.63173 167 GLY P C 1
ATOM 2317 O O . GLY A 1 164 ? 23.23804 48.71824 -2.47050 1.000 23.99283 167 GLY P O 1
ATOM 2321 N N . ASP A 1 165 ? 22.68675 50.71947 -1.60529 1.000 22.92042 168 ASP P N 1
ATOM 2322 C CA . ASP A 1 165 ? 23.79943 51.42844 -2.22312 1.000 23.02515 168 ASP P CA 1
ATOM 2323 C C . ASP A 1 165 ? 25.02950 51.49228 -1.32944 1.000 21.89262 168 ASP P C 1
ATOM 2324 O O . ASP A 1 165 ? 26.01120 52.14714 -1.69231 1.000 23.24582 168 ASP P O 1
ATOM 2328 N N . GLU A 1 166 ? 25.00562 50.82365 -0.18397 1.000 18.16877 169 GLU P N 1
ATOM 2329 C CA . GLU A 1 166 ? 26.08041 50.87526 0.79112 1.000 16.34227 169 GLU P CA 1
ATOM 2330 C C . GLU A 1 166 ? 26.73960 49.50356 0.89159 1.000 14.14446 169 GLU P C 1
ATOM 2331 O O . GLU A 1 166 ? 26.33216 48.54166 0.23338 1.000 13.94489 169 GLU P O 1
ATOM 2343 N N . VAL A 1 167 ? 27.77411 49.41486 1.72760 1.000 13.43997 170 VAL P N 1
ATOM 2344 C CA . VAL A 1 167 ? 28.36769 48.13245 2.07596 1.000 12.31572 170 VAL P CA 1
ATOM 2345 C C . VAL A 1 167 ? 28.45537 48.04167 3.58921 1.000 11.30521 170 VAL P C 1
ATOM 2346 O O . VAL A 1 167 ? 28.55931 49.05118 4.29521 1.000 12.18793 170 VAL P O 1
ATOM 2359 N N . VAL A 1 168 ? 28.42382 46.81179 4.08013 1.000 10.24742 171 VAL P N 1
ATOM 2360 C CA . VAL A 1 168 ? 28.56029 46.50945 5.49780 1.000 9.53511 171 VAL P CA 1
ATOM 2361 C C . VAL A 1 168 ? 29.58133 45.38923 5.63705 1.000 8.87485 171 VAL P C 1
ATOM 2362 O O . VAL A 1 168 ? 29.48323 44.36521 4.95512 1.000 9.89926 171 VAL P O 1
ATOM 2375 N N . GLY A 1 169 ? 30.57049 45.58574 6.50490 1.000 8.58800 172 GLY P N 1
ATOM 2376 C CA . GLY A 1 169 ? 31.52821 44.53673 6.79553 1.000 8.63318 172 GLY P CA 1
ATOM 2377 C C . GLY A 1 169 ? 31.03797 43.69075 7.95571 1.000 8.55226 172 GLY P C 1
ATOM 2378 O O . GLY A 1 169 ? 30.57285 44.21594 8.96282 1.000 9.47629 172 GLY P O 1
ATOM 2382 N N A ILE A 1 170 ? 31.17481 42.37592 7.82047 0.639 8.18595 173 ILE P N 1
ATOM 2383 N N B ILE A 1 170 ? 31.08418 42.37258 7.77019 0.361 8.39321 173 ILE P N 1
ATOM 2384 C CA A ILE A 1 170 ? 30.79923 41.43717 8.87525 0.639 7.97665 173 ILE P CA 1
ATOM 2385 C CA B ILE A 1 170 ? 30.71206 41.39646 8.79069 0.361 8.30676 173 ILE P CA 1
ATOM 2386 C C A ILE A 1 170 ? 32.02456 40.59839 9.20795 0.639 7.41319 173 ILE P C 1
ATOM 2387 C C B ILE A 1 170 ? 31.97686 40.62267 9.13194 0.361 8.23129 173 ILE P C 1
ATOM 2388 O O A ILE A 1 170 ? 32.54722 39.89106 8.33790 0.639 8.16225 173 ILE P O 1
ATOM 2389 O O B ILE A 1 170 ? 32.57592 39.99670 8.24912 0.361 8.39216 173 ILE P O 1
ATOM 2420 N N A VAL A 1 171 ? 32.49626 40.69718 10.45130 0.639 7.47464 174 VAL P N 1
ATOM 2421 N N B VAL A 1 171 ? 32.39637 40.68058 10.39476 0.361 8.51979 174 VAL P N 1
ATOM 2422 C CA A VAL A 1 171 ? 33.69974 40.00997 10.90685 0.639 7.08659 174 VAL P CA 1
ATOM 2423 C CA B VAL A 1 171 ? 33.59192 39.98729 10.86346 0.361 8.14069 174 VAL P CA 1
ATOM 2424 C C A VAL A 1 171 ? 33.28662 38.94741 11.91546 0.639 6.39109 174 VAL P C 1
ATOM 2425 C C B VAL A 1 171 ? 33.15981 38.90511 11.84072 0.361 7.28204 174 VAL P C 1
ATOM 2426 O O A VAL A 1 171 ? 32.54563 39.23293 12.85757 0.639 6.91387 174 VAL P O 1
ATOM 2427 O O B VAL A 1 171 ? 32.30456 39.14091 12.69965 0.361 7.20979 174 VAL P O 1
ATOM 2452 N N . GLY A 1 172 ? 33.73997 37.71380 11.70154 1.000 7.18049 175 GLY P N 1
ATOM 2453 C CA . GLY A 1 172 ? 33.32256 36.59047 12.51008 1.000 6.89357 175 GLY P CA 1
ATOM 2454 C C . GLY A 1 172 ? 34.28320 36.20869 13.62197 1.000 6.65196 175 GLY P C 1
ATOM 2455 O O . GLY A 1 172 ? 35.47572 36.53101 13.58541 1.000 7.04246 175 GLY P O 1
ATOM 2460 N N . TYR A 1 173 ? 33.77676 35.46801 14.60749 1.000 6.42141 176 TYR P N 1
ATOM 2461 C CA . TYR A 1 173 ? 34.62364 34.91513 15.66048 1.000 6.58440 176 TYR P CA 1
ATOM 2462 C C . TYR A 1 173 ? 33.94162 33.69947 16.27453 1.000 6.18914 176 TYR P C 1
ATOM 2463 O O . TYR A 1 173 ? 32.71471 33.56296 16.23487 1.000 6.46586 176 TYR P O 1
ATOM 2481 N N . THR A 1 174 ? 34.76355 32.83203 16.87320 1.000 6.75742 177 THR P N 1
ATOM 2482 C CA . THR A 1 174 ? 34.32300 31.55614 17.42997 1.000 6.85421 177 THR P CA 1
ATOM 2483 C C . THR A 1 174 ? 34.99758 31.31440 18.77421 1.000 6.56118 177 THR P C 1
ATOM 2484 O O . THR A 1 174 ? 36.18549 31.59474 18.93068 1.000 7.70914 177 THR P O 1
ATOM 2495 N N . SER A 1 175 ? 34.26205 30.73705 19.72374 1.000 6.71600 178 SER P N 1
ATOM 2496 C CA . SER A 1 175 ? 34.79207 30.53403 21.07003 1.000 7.14516 178 SER P CA 1
ATOM 2497 C C . SER A 1 175 ? 36.20804 29.96997 21.05460 1.000 6.96989 178 SER P C 1
ATOM 2498 O O . SER A 1 175 ? 36.46564 28.91387 20.47093 1.000 7.36307 178 SER P O 1
ATOM 2506 N N . LYS A 1 176 ? 37.09808 30.62946 21.80115 1.000 7.65472 179 LYS P N 1
ATOM 2507 C CA . LYS A 1 176 ? 38.44428 30.11646 22.00279 1.000 8.98037 179 LYS P CA 1
ATOM 2508 C C . LYS A 1 176 ? 38.42943 28.78788 22.73377 1.000 8.42277 179 LYS P C 1
ATOM 2509 O O . LYS A 1 176 ? 39.40935 28.04336 22.66710 1.000 9.57677 179 LYS P O 1
ATOM 2519 N N . GLU A 1 177 ? 37.32951 28.46998 23.41567 1.000 8.02367 180 GLU P N 1
ATOM 2520 C CA . GLU A 1 177 ? 37.20123 27.24131 24.18357 1.000 8.75409 180 GLU P CA 1
ATOM 2521 C C . GLU A 1 177 ? 36.67916 26.07382 23.35709 1.000 8.20945 180 GLU P C 1
ATOM 2522 O O . GLU A 1 177 ? 36.49257 24.98575 23.90518 1.000 8.54860 180 GLU P O 1
ATOM 2534 N N . THR A 1 178 ? 36.47921 26.26057 22.05301 1.000 7.59910 181 THR P N 1
ATOM 2535 C CA . THR A 1 178 ? 35.94486 25.19941 21.19987 1.000 7.49954 181 THR P CA 1
ATOM 2536 C C . THR A 1 178 ? 36.65623 23.85661 21.35063 1.000 7.75959 181 THR P C 1
ATOM 2537 O O . THR A 1 178 ? 35.96611 22.82671 21.32868 1.000 8.02957 181 THR P O 1
ATOM 2548 N N . PRO A 1 179 ? 37.98339 23.77487 21.49797 1.000 7.90685 182 PRO P N 1
ATOM 2549 C CA . PRO A 1 179 ? 38.61563 22.45088 21.67004 1.000 8.71751 182 PRO P CA 1
ATOM 2550 C C . PRO A 1 179 ? 38.10228 21.65460 22.86053 1.000 8.56577 182 PRO P C 1
ATOM 2551 O O . PRO A 1 179 ? 38.23995 20.42396 22.86579 1.000 9.83673 182 PRO P O 1
ATOM 2562 N N . PHE A 1 180 ? 37.54102 22.31030 23.87902 1.000 7.90747 183 PHE P N 1
ATOM 2563 C CA . PHE A 1 180 ? 36.96874 21.62630 25.03520 1.000 8.23609 183 PHE P CA 1
ATOM 2564 C C . PHE A 1 180 ? 35.48268 21.35093 24.88931 1.000 8.26245 183 PHE P C 1
ATOM 2565 O O . PHE A 1 180 ? 34.91250 20.66660 25.75048 1.000 9.12224 183 PHE P O 1
ATOM 2582 N N . LEU A 1 181 ? 34.85924 21.87159 23.82604 1.000 7.57862 184 LEU P N 1
ATOM 2583 C CA . LEU A 1 181 ? 33.41064 21.95342 23.68921 1.000 8.37027 184 LEU P CA 1
ATOM 2584 C C . LEU A 1 181 ? 32.91692 21.38930 22.36595 1.000 8.64285 184 LEU P C 1
ATOM 2585 O O . LEU A 1 181 ? 31.74954 21.64734 21.98387 1.000 10.39165 184 LEU P O 1
ATOM 2601 N N . SER A 1 182 ? 33.78834 20.67541 21.64081 1.000 7.92279 185 SER P N 1
ATOM 2602 C CA . SER A 1 182 ? 33.50430 20.05890 20.35554 1.000 7.88073 185 SER P CA 1
ATOM 2603 C C . SER A 1 182 ? 34.73398 19.27857 19.92107 1.000 7.52173 185 SER P C 1
ATOM 2604 O O . SER A 1 182 ? 35.64485 19.07000 20.72527 1.000 8.61357 185 SER P O 1
ATOM 2612 N N . ASN A 1 183 ? 34.77159 18.85074 18.65888 1.000 7.50548 186 ASN P N 1
ATOM 2613 C CA . ASN A 1 183 ? 35.80476 17.94990 18.14708 1.000 7.83824 186 ASN P CA 1
ATOM 2614 C C . ASN A 1 183 ? 36.56833 18.55428 16.96703 1.000 8.49232 186 ASN P C 1
ATOM 2615 O O . ASN A 1 183 ? 36.67736 17.94164 15.90099 1.000 8.84080 186 ASN P O 1
ATOM 2626 N N . PRO A 1 184 ? 37.15969 19.74293 17.13511 1.000 8.73237 187 PRO P N 1
ATOM 2627 C CA . PRO A 1 184 ? 37.85370 20.38603 16.00910 1.000 9.14050 187 PRO P CA 1
ATOM 2628 C C . PRO A 1 184 ? 39.14493 19.72265 15.58440 1.000 10.48692 187 PRO P C 1
ATOM 2629 O O . PRO A 1 184 ? 39.65535 20.08342 14.52275 1.000 12.70217 187 PRO P O 1
ATOM 2640 N N . GLY A 1 185 ? 39.69542 18.80146 16.36036 1.000 11.02643 188 GLY P N 1
ATOM 2641 C CA . GLY A 1 185 ? 40.95444 18.16350 16.00171 1.000 12.75395 188 GLY P CA 1
ATOM 2642 C C . GLY A 1 185 ? 42.14598 18.90224 16.57204 1.000 14.10500 188 GLY P C 1
ATOM 2643 O O . GLY A 1 185 ? 42.02424 19.83926 17.36876 1.000 15.08869 188 GLY P O 1
ATOM 2647 N N . THR A 1 186 ? 43.33240 18.46353 16.15294 1.000 15.75385 189 THR P N 1
ATOM 2648 C CA . THR A 1 186 ? 44.57428 18.95931 16.72931 1.000 18.23249 189 THR P CA 1
ATOM 2649 C C . THR A 1 186 ? 45.31103 19.92672 15.82462 1.000 18.55317 189 THR P C 1
ATOM 2650 O O . THR A 1 186 ? 46.37936 20.41647 16.20499 1.000 20.62805 189 THR P O 1
ATOM 2661 N N . ASN A 1 187 ? 44.79469 20.19594 14.63481 1.000 16.83971 190 ASN P N 1
ATOM 2662 C CA . ASN A 1 187 ? 45.45819 21.12808 13.74298 1.000 17.29317 190 ASN P CA 1
ATOM 2663 C C . ASN A 1 187 ? 44.97384 22.55373 13.98042 1.000 16.22604 190 ASN P C 1
ATOM 2664 O O . ASN A 1 187 ? 45.78058 23.46578 14.18815 1.000 16.99887 190 ASN P O 1
ATOM 2675 N N . LEU A 1 188 ? 43.66327 22.75030 13.99241 1.000 12.40178 191 LEU P N 1
ATOM 2676 C CA . LEU A 1 188 ? 43.11781 24.09045 14.10743 1.000 11.38407 191 LEU P CA 1
ATOM 2677 C C . LEU A 1 188 ? 43.53402 24.73178 15.41943 1.000 11.25183 191 LEU P C 1
ATOM 2678 O O . LEU A 1 188 ? 43.56473 24.08429 16.47084 1.000 12.21081 191 LEU P O 1
ATOM 2694 N N . VAL A 1 189 ? 43.82503 26.02871 15.35234 1.000 11.15846 192 VAL P N 1
ATOM 2695 C CA . VAL A 1 189 ? 44.14374 26.84220 16.51825 1.000 11.67780 192 VAL P CA 1
ATOM 2696 C C . VAL A 1 189 ? 43.08839 27.92438 16.65541 1.000 11.28841 192 VAL P C 1
ATOM 2697 O O . VAL A 1 189 ? 42.80931 28.65177 15.69399 1.000 11.13718 192 VAL P O 1
ATOM 2710 N N . PHE A 1 190 ? 42.50420 28.02117 17.84908 1.000 10.63845 193 PHE P N 1
ATOM 2711 C CA . PHE A 1 190 ? 41.52316 29.04843 18.18082 1.000 10.76394 193 PHE P CA 1
ATOM 2712 C C . PHE A 1 190 ? 42.24143 30.13430 18.97338 1.000 12.11068 193 PHE P C 1
ATOM 2713 O O . PHE A 1 190 ? 42.67036 29.90677 20.10925 1.000 14.47865 193 PHE P O 1
ATOM 2730 N N . GLU A 1 191 ? 42.38484 31.30329 18.36214 1.000 11.30359 194 GLU P N 1
ATOM 2731 C CA . GLU A 1 191 ? 43.07886 32.43610 18.94942 1.000 11.45857 194 GLU P CA 1
ATOM 2732 C C . GLU A 1 191 ? 42.12485 33.25359 19.81277 1.000 10.58869 194 GLU P C 1
ATOM 2733 O O . GLU A 1 191 ? 40.90952 33.22607 19.63666 1.000 10.42823 194 GLU P O 1
ATOM 2745 N N . ASP A 1 192 ? 42.69309 33.99469 20.75461 1.000 10.58765 195 ASP P N 1
ATOM 2746 C CA . ASP A 1 192 ? 41.91970 34.97559 21.49414 1.000 10.78073 195 ASP P CA 1
ATOM 2747 C C . ASP A 1 192 ? 41.12221 35.85487 20.53602 1.000 10.10850 195 ASP P C 1
ATOM 2748 O O . ASP A 1 192 ? 41.65776 36.38289 19.56025 1.000 10.49426 195 ASP P O 1
ATOM 2757 N N . GLU A 1 193 ? 39.83692 36.03072 20.84429 1.000 9.55152 196 GLU P N 1
ATOM 2758 C CA . GLU A 1 193 ? 38.92404 36.69415 19.91460 1.000 9.39173 196 GLU P CA 1
ATOM 2759 C C . GLU A 1 193 ? 39.32918 38.14411 19.66492 1.000 9.56025 196 GLU P C 1
ATOM 2760 O O . GLU A 1 193 ? 39.40378 38.59107 18.51486 1.000 10.06877 196 GLU P O 1
ATOM 2772 N N . ILE A 1 194 ? 39.56450 38.90928 20.73175 1.000 10.22442 197 ILE P N 1
ATOM 2773 C CA . ILE A 1 194 ? 39.86223 40.32854 20.56251 1.000 10.65028 197 ILE P CA 1
ATOM 2774 C C . ILE A 1 194 ? 41.17479 40.51962 19.81839 1.000 11.15352 197 ILE P C 1
ATOM 2775 O O . ILE A 1 194 ? 41.29046 41.39964 18.95665 1.000 11.54841 197 ILE P O 1
ATOM 2791 N N . THR A 1 195 ? 42.18541 39.70383 20.14734 1.000 11.81136 198 THR P N 1
ATOM 2792 C CA . THR A 1 195 ? 43.47849 39.78105 19.46633 1.000 12.45897 198 THR P CA 1
ATOM 2793 C C . THR A 1 195 ? 43.32451 39.56351 17.96517 1.000 11.54654 198 THR P C 1
ATOM 2794 O O . THR A 1 195 ? 43.94904 40.25799 17.15441 1.000 12.64473 198 THR P O 1
ATOM 2805 N N . ALA A 1 196 ? 42.50678 38.58975 17.57322 1.000 10.46135 199 ALA P N 1
ATOM 2806 C CA . ALA A 1 196 ? 42.33361 38.28493 16.15839 1.000 10.93954 199 ALA P CA 1
ATOM 2807 C C . ALA A 1 196 ? 41.45238 39.31722 15.45894 1.000 10.09427 199 ALA P C 1
ATOM 2808 O O . ALA A 1 196 ? 41.66911 39.63716 14.28832 1.000 10.82519 199 ALA P O 1
ATOM 2815 N N . LEU A 1 197 ? 40.43091 39.81996 16.15049 1.000 9.61014 200 LEU P N 1
ATOM 2816 C CA . LEU A 1 197 ? 39.46117 40.70099 15.51409 1.000 9.21330 200 LEU P CA 1
ATOM 2817 C C . LEU A 1 197 ? 40.04714 42.06683 15.19590 1.000 9.42802 200 LEU P C 1
ATOM 2818 O O . LEU A 1 197 ? 39.73737 42.63679 14.14721 1.000 9.75858 200 LEU P O 1
ATOM 2834 N N . GLN A 1 198 ? 40.84793 42.64140 16.09632 1.000 9.79602 201 GLN P N 1
ATOM 2835 C CA . GLN A 1 198 ? 41.20307 44.04667 15.91655 1.000 10.31787 201 GLN P CA 1
ATOM 2836 C C . GLN A 1 198 ? 41.91735 44.30477 14.59729 1.000 10.62966 201 GLN P C 1
ATOM 2837 O O . GLN A 1 198 ? 41.56067 45.27502 13.90453 1.000 10.64709 201 GLN P O 1
ATOM 2851 N N . PRO A 1 199 ? 42.92221 43.52682 14.19169 1.000 11.37433 202 PRO P N 1
ATOM 2852 C CA . PRO A 1 199 ? 43.57640 43.83703 12.91071 1.000 12.00308 202 PRO P CA 1
ATOM 2853 C C . PRO A 1 199 ? 42.64009 43.72868 11.72603 1.000 11.80159 202 PRO P C 1
ATOM 2854 O O . PRO A 1 199 ? 42.81261 44.45629 10.74282 1.000 12.28286 202 PRO P O 1
ATOM 2865 N N . GLU A 1 200 ? 41.65969 42.82281 11.77585 1.000 11.68229 203 GLU P N 1
ATOM 2866 C CA . GLU A 1 200 ? 40.72746 42.70237 10.66144 1.000 11.58933 203 GLU P CA 1
ATOM 2867 C C . GLU A 1 200 ? 39.81892 43.91869 10.58519 1.000 11.08955 203 GLU P C 1
ATOM 2868 O O . GLU A 1 200 ? 39.53639 44.42535 9.49416 1.000 11.23441 203 GLU P O 1
ATOM 2880 N N . VAL A 1 201 ? 39.35988 44.40349 11.73632 1.000 10.84777 204 VAL P N 1
ATOM 2881 C CA . VAL A 1 201 ? 38.51253 45.58741 11.76255 1.000 10.46743 204 VAL P CA 1
ATOM 2882 C C . VAL A 1 201 ? 39.29887 46.81106 11.30726 1.000 11.08967 204 VAL P C 1
ATOM 2883 O O . VAL A 1 201 ? 38.79132 47.64241 10.54499 1.000 11.79013 204 VAL P O 1
ATOM 2896 N N . ASP A 1 202 ? 40.56419 46.91962 11.71438 1.000 11.67501 205 ASP P N 1
ATOM 2897 C CA . ASP A 1 202 ? 41.37201 48.02917 11.22154 1.000 12.87757 205 ASP P CA 1
ATOM 2898 C C . ASP A 1 202 ? 41.62430 47.91309 9.71995 1.000 12.41224 205 ASP P C 1
ATOM 2899 O O . ASP A 1 202 ? 41.65176 48.92940 9.01579 1.000 12.74275 205 ASP P O 1
ATOM 2908 N N . LYS A 1 203 ? 41.80287 46.69275 9.20546 1.000 12.15907 206 LYS P N 1
ATOM 2909 C CA . LYS A 1 203 ? 41.96559 46.52537 7.76351 1.000 12.62792 206 LYS P CA 1
ATOM 2910 C C . LYS A 1 203 ? 40.72645 47.01315 7.02218 1.000 12.32173 206 LYS P C 1
ATOM 2911 O O . LYS A 1 203 ? 40.82517 47.72602 6.01728 1.000 12.86250 206 LYS P O 1
ATOM 2930 N N . LEU A 1 204 ? 39.54562 46.66261 7.52302 1.000 12.10385 207 LEU P N 1
ATOM 2931 C CA . LEU A 1 204 ? 38.31488 47.12207 6.88958 1.000 12.38967 207 LEU P CA 1
ATOM 2932 C C . LEU A 1 204 ? 38.24566 48.64743 6.83904 1.000 12.98711 207 LEU P C 1
ATOM 2933 O O . LEU A 1 204 ? 37.79364 49.22198 5.83940 1.000 13.41102 207 LEU P O 1
ATOM 2949 N N . LYS A 1 205 ? 38.69298 49.32276 7.90019 1.000 13.38400 208 LYS P N 1
ATOM 2950 C CA . LYS A 1 205 ? 38.71715 50.78068 7.87639 1.000 14.92569 208 LYS P CA 1
ATOM 2951 C C . LYS A 1 205 ? 39.59761 51.29758 6.74298 1.000 16.27177 208 LYS P C 1
ATOM 2952 O O . LYS A 1 205 ? 39.23345 52.26196 6.06150 1.000 16.70938 208 LYS P O 1
ATOM 2971 N N . THR A 1 206 ? 40.75674 50.66773 6.50964 1.000 17.00371 209 THR P N 1
ATOM 2972 C CA . THR A 1 206 ? 41.62475 51.13497 5.42809 1.000 18.46322 209 THR P CA 1
ATOM 2973 C C . THR A 1 206 ? 41.00813 50.90234 4.05863 1.000 18.62657 209 THR P C 1
ATOM 2974 O O . THR A 1 206 ? 41.42835 51.54073 3.08460 1.000 19.49546 209 THR P O 1
ATOM 2985 N N . LEU A 1 207 ? 40.02865 50.00282 3.96669 1.000 18.08838 210 LEU P N 1
ATOM 2986 C CA . LEU A 1 207 ? 39.32447 49.71423 2.72598 1.000 18.61059 210 LEU P CA 1
ATOM 2987 C C . LEU A 1 207 ? 38.03105 50.50453 2.59728 1.000 19.40059 210 LEU P C 1
ATOM 2988 O O . LEU A 1 207 ? 37.18998 50.16791 1.75862 1.000 19.60137 210 LEU P O 1
ATOM 3004 N N . ASN A 1 208 ? 37.84195 51.53132 3.42512 1.000 20.29755 211 ASN P N 1
ATOM 3005 C CA . ASN A 1 208 ? 36.68386 52.41504 3.33255 1.000 21.40273 211 ASN P CA 1
ATOM 3006 C C . ASN A 1 208 ? 35.38177 51.70762 3.67661 1.000 19.03709 211 ASN P C 1
ATOM 3007 O O . ASN A 1 208 ? 34.33601 52.00079 3.09558 1.000 20.17644 211 ASN P O 1
ATOM 3018 N N . VAL A 1 209 ? 35.43612 50.76417 4.60441 1.000 15.70258 212 VAL P N 1
ATOM 3019 C CA . VAL A 1 209 ? 34.25059 50.10779 5.13076 1.000 14.01980 212 VAL P CA 1
ATOM 3020 C C . VAL A 1 209 ? 34.04827 50.64677 6.53934 1.000 13.59013 212 VAL P C 1
ATOM 3021 O O . VAL A 1 209 ? 34.81733 50.31760 7.45233 1.000 15.04112 212 VAL P O 1
ATOM 3034 N N . ASN A 1 210 ? 33.02450 51.48907 6.70886 1.000 13.00739 213 ASN P N 1
ATOM 3035 C CA . ASN A 1 210 ? 32.79452 52.22577 7.95047 1.000 13.57527 213 ASN P CA 1
ATOM 3036 C C . ASN A 1 210 ? 31.62095 51.70778 8.77113 1.000 11.57645 213 ASN P C 1
ATOM 3037 O O . ASN A 1 210 ? 31.36819 52.23725 9.85990 1.000 12.37870 213 ASN P O 1
ATOM 3048 N N . LYS A 1 211 ? 30.92330 50.67965 8.29748 1.000 10.37363 214 LYS P N 1
ATOM 3049 C CA . LYS A 1 211 ? 29.82635 50.04208 9.02318 1.000 9.97875 214 LYS P CA 1
ATOM 3050 C C . LYS A 1 211 ? 30.23571 48.59006 9.22587 1.000 8.92134 214 LYS P C 1
ATOM 3051 O O . LYS A 1 211 ? 30.38049 47.84615 8.24913 1.000 10.03366 214 LYS P O 1
ATOM 3070 N N . ILE A 1 212 ? 30.44236 48.19739 10.48571 1.000 8.70985 215 ILE P N 1
ATOM 3071 C CA . ILE A 1 212 ? 31.06682 46.92073 10.81459 1.000 9.14270 215 ILE P CA 1
ATOM 3072 C C . ILE A 1 212 ? 30.25468 46.21335 11.88912 1.000 7.93354 215 ILE P C 1
ATOM 3073 O O . ILE A 1 212 ? 30.03453 46.75749 12.97765 1.000 8.58964 215 ILE P O 1
ATOM 3089 N N . ILE A 1 213 ? 29.82686 44.99189 11.58194 1.000 7.37307 216 ILE P N 1
ATOM 3090 C CA . ILE A 1 213 ? 29.14665 44.10136 12.51547 1.000 7.34886 216 ILE P CA 1
ATOM 3091 C C . ILE A 1 213 ? 30.12075 43.00070 12.90580 1.000 6.60171 216 ILE P C 1
ATOM 3092 O O . ILE A 1 213 ? 30.70103 42.34787 12.03137 1.000 8.07001 216 ILE P O 1
ATOM 3108 N N . ALA A 1 214 ? 30.29327 42.78177 14.20656 1.000 6.83580 217 ALA P N 1
ATOM 3109 C CA . ALA A 1 214 ? 30.98513 41.59515 14.69022 1.000 6.65627 217 ALA P CA 1
ATOM 3110 C C . ALA A 1 214 ? 29.92734 40.53255 14.97637 1.000 6.39980 217 ALA P C 1
ATOM 3111 O O . ALA A 1 214 ? 29.02796 40.76180 15.78079 1.000 7.74036 217 ALA P O 1
ATOM 3118 N N . LEU A 1 215 ? 30.02326 39.40143 14.28269 1.000 5.96605 218 LEU P N 1
ATOM 3119 C CA . LEU A 1 215 ? 29.06841 38.29798 14.34411 1.000 5.85543 218 LEU P CA 1
ATOM 3120 C C . LEU A 1 215 ? 29.82932 37.07845 14.83993 1.000 5.93821 218 LEU P C 1
ATOM 3121 O O . LEU A 1 215 ? 30.77170 36.63332 14.18325 1.000 6.35232 218 LEU P O 1
ATOM 3137 N N . GLY A 1 216 ? 29.45772 36.53523 15.99383 1.000 5.96312 219 GLY P N 1
ATOM 3138 C CA . GLY A 1 216 ? 30.29379 35.44830 16.46444 1.000 6.23720 219 GLY P CA 1
ATOM 3139 C C . GLY A 1 216 ? 29.73717 34.71547 17.65868 1.000 5.76499 219 GLY P C 1
ATOM 3140 O O . GLY A 1 216 ? 28.64945 35.01203 18.16268 1.000 6.06824 219 GLY P O 1
ATOM 3144 N N . HIS A 1 217 ? 30.53654 33.74292 18.11761 1.000 5.83429 220 HIS P N 1
ATOM 3145 C CA . HIS A 1 217 ? 30.02616 32.63578 18.90268 1.000 5.86826 220 HIS P CA 1
ATOM 3146 C C . HIS A 1 217 ? 30.92634 32.31710 20.10191 1.000 5.87654 220 HIS P C 1
ATOM 3147 O O . HIS A 1 217 ? 31.57962 31.26941 20.15036 1.000 6.31142 220 HIS P O 1
ATOM 3161 N N . SER A 1 218 ? 30.92495 33.21735 21.09076 1.000 6.40480 221 SER P N 1
ATOM 3162 C CA . SER A 1 218 ? 31.75000 33.07967 22.28333 1.000 6.93260 221 SER P CA 1
ATOM 3163 C C . SER A 1 218 ? 30.99620 33.29828 23.58628 1.000 7.25303 221 SER P C 1
ATOM 3164 O O . SER A 1 218 ? 31.57270 33.03816 24.64792 1.000 8.26605 221 SER P O 1
ATOM 3172 N N . GLY A 1 219 ? 29.74864 33.74616 23.54571 1.000 6.60992 222 GLY P N 1
ATOM 3173 C CA . GLY A 1 219 ? 28.98405 34.00345 24.74441 1.000 7.01128 222 GLY P CA 1
ATOM 3174 C C . GLY A 1 219 ? 28.86434 35.48546 25.03655 1.000 6.89324 222 GLY P C 1
ATOM 3175 O O . GLY A 1 219 ? 29.73524 36.29341 24.69089 1.000 7.51193 222 GLY P O 1
ATOM 3179 N N . PHE A 1 220 ? 27.78219 35.83073 25.73356 1.000 7.41794 223 PHE P N 1
ATOM 3180 C CA . PHE A 1 220 ? 27.44553 37.21583 26.05271 1.000 7.62726 223 PHE P CA 1
ATOM 3181 C C . PHE A 1 220 ? 28.57125 37.94001 26.78075 1.000 7.80007 223 PHE P C 1
ATOM 3182 O O . PHE A 1 220 ? 28.82561 39.11689 26.50808 1.000 8.29123 223 PHE P O 1
ATOM 3199 N N . GLU A 1 221 ? 29.25704 37.27852 27.71188 1.000 8.78916 224 GLU P N 1
ATOM 3200 C CA . GLU A 1 221 ? 30.32660 37.98126 28.41863 1.000 9.66108 224 GLU P CA 1
ATOM 3201 C C . GLU A 1 221 ? 31.44714 38.39018 27.47001 1.000 9.00162 224 GLU P C 1
ATOM 3202 O O . GLU A 1 221 ? 31.93151 39.52672 27.51915 1.000 10.04105 224 GLU P O 1
ATOM 3214 N N . MET A 1 222 ? 31.86518 37.49067 26.58651 1.000 8.57453 225 MET P N 1
ATOM 3215 C CA . MET A 1 222 ? 32.88690 37.85715 25.61193 1.000 8.56530 225 MET P CA 1
ATOM 3216 C C . MET A 1 222 ? 32.35996 38.88027 24.61680 1.000 7.97793 225 MET P C 1
ATOM 3217 O O . MET A 1 222 ? 33.09537 39.78454 24.20099 1.000 8.62812 225 MET P O 1
ATOM 3231 N N . ASP A 1 223 ? 31.08150 38.77075 24.23865 1.000 7.39914 226 ASP P N 1
ATOM 3232 C CA . ASP A 1 223 ? 30.50560 39.74745 23.32462 1.000 7.45965 226 ASP P CA 1
ATOM 3233 C C . ASP A 1 223 ? 30.62489 41.15322 23.89388 1.000 7.71269 226 ASP P C 1
ATOM 3234 O O . ASP A 1 223 ? 30.91874 42.10282 23.16450 1.000 8.09193 226 ASP P O 1
ATOM 3243 N N . LYS A 1 224 ? 30.37468 41.31322 25.19283 1.000 8.23396 227 LYS P N 1
ATOM 3244 C CA . LYS A 1 224 ? 30.47477 42.64005 25.79881 1.000 8.67303 227 LYS P CA 1
ATOM 3245 C C . LYS A 1 224 ? 31.91411 43.13687 25.79976 1.000 8.99099 227 LYS P C 1
ATOM 3246 O O . LYS A 1 224 ? 32.15795 44.34052 25.64785 1.000 9.77959 227 LYS P O 1
ATOM 3265 N N . LEU A 1 225 ? 32.87628 42.23652 26.00953 1.000 9.08132 228 LEU P N 1
ATOM 3266 C CA . LEU A 1 225 ? 34.28206 42.63250 25.95636 1.000 9.38715 228 LEU P CA 1
ATOM 3267 C C . LEU A 1 225 ? 34.68099 43.04946 24.54772 1.000 9.04849 228 LEU P C 1
ATOM 3268 O O . LEU A 1 225 ? 35.43119 44.01600 24.37025 1.000 9.64248 228 LEU P O 1
ATOM 3284 N N . ILE A 1 226 ? 34.19667 42.33346 23.53491 1.000 8.79316 229 ILE P N 1
ATOM 3285 C CA . ILE A 1 226 ? 34.47170 42.70569 22.15071 1.000 8.77648 229 ILE P CA 1
ATOM 3286 C C . ILE A 1 226 ? 33.90479 44.08770 21.85439 1.000 8.60258 229 ILE P C 1
ATOM 3287 O O . ILE A 1 226 ? 34.56907 44.93994 21.25158 1.000 9.38337 229 ILE P O 1
ATOM 3303 N N . ALA A 1 227 ? 32.66010 44.33241 22.27235 1.000 8.69575 230 ALA P N 1
ATOM 3304 C CA . ALA A 1 227 ? 32.04902 45.63852 22.06289 1.000 9.04072 230 ALA P CA 1
ATOM 3305 C C . ALA A 1 227 ? 32.85683 46.73319 22.73693 1.000 9.60199 230 ALA P C 1
ATOM 3306 O O . ALA A 1 227 ? 32.94489 47.85162 22.22820 1.000 10.47442 230 ALA P O 1
ATOM 3313 N N . GLN A 1 228 ? 33.41369 46.44179 23.90877 1.000 9.54803 231 GLN P N 1
ATOM 3314 C CA . GLN A 1 228 ? 34.16985 47.44710 24.64198 1.000 10.54458 231 GLN P CA 1
ATOM 3315 C C . GLN A 1 228 ? 35.52797 47.71057 24.00184 1.000 10.99694 231 GLN P C 1
ATOM 3316 O O . GLN A 1 228 ? 35.98971 48.85838 23.96257 1.000 12.98627 231 GLN P O 1
ATOM 3330 N N . LYS A 1 229 ? 36.20275 46.66323 23.53312 1.000 10.37500 232 LYS P N 1
ATOM 3331 C CA . LYS A 1 229 ? 37.63145 46.73553 23.26586 1.000 11.20171 232 LYS P CA 1
ATOM 3332 C C . LYS A 1 229 ? 38.01322 46.73956 21.79650 1.000 10.97932 232 LYS P C 1
ATOM 3333 O O . LYS A 1 229 ? 39.09181 47.23919 21.46650 1.000 12.11271 232 LYS P O 1
ATOM 3346 N N . VAL A 1 230 ? 37.19251 46.19419 20.90192 1.000 10.11030 233 VAL P N 1
ATOM 3347 C CA . VAL A 1 230 ? 37.54455 46.14429 19.48778 1.000 9.78799 233 VAL P CA 1
ATOM 3348 C C . VAL A 1 230 ? 37.08254 47.44485 18.84008 1.000 9.81181 233 VAL P C 1
ATOM 3349 O O . VAL A 1 230 ? 35.90184 47.63312 18.53511 1.000 10.22894 233 VAL P O 1
ATOM 3362 N N . ARG A 1 231 ? 38.03720 48.34590 18.63663 1.000 10.15307 234 ARG P N 1
ATOM 3363 C CA . ARG A 1 231 ? 37.74414 49.66596 18.10350 1.000 10.79158 234 ARG P CA 1
ATOM 3364 C C . ARG A 1 231 ? 37.23692 49.54512 16.67718 1.000 10.67410 234 ARG P C 1
ATOM 3365 O O . ARG A 1 231 ? 37.84203 48.85864 15.85227 1.000 11.94229 234 ARG P O 1
ATOM 3386 N N . GLY A 1 232 ? 36.12438 50.21633 16.38747 1.000 10.75158 235 GLY P N 1
ATOM 3387 C CA . GLY A 1 232 ? 35.53294 50.20814 15.06907 1.000 11.43248 235 GLY P CA 1
ATOM 3388 C C . GLY A 1 232 ? 34.36051 49.26402 14.90921 1.000 10.38876 235 GLY P C 1
ATOM 3389 O O . GLY A 1 232 ? 33.67117 49.32609 13.88418 1.000 11.59856 235 GLY P O 1
ATOM 3393 N N . VAL A 1 233 ? 34.11573 48.37769 15.87278 1.000 9.49455 236 VAL P N 1
ATOM 3394 C CA . VAL A 1 233 ? 32.91928 47.54378 15.80543 1.000 9.06234 236 VAL P CA 1
ATOM 3395 C C . VAL A 1 233 ? 31.70079 48.39520 16.13691 1.000 8.81263 236 VAL P C 1
ATOM 3396 O O . VAL A 1 233 ? 31.66833 49.08541 17.16053 1.000 9.78832 236 VAL P O 1
ATOM 3409 N N . ASP A 1 234 ? 30.69140 48.34741 15.26964 1.000 8.23988 237 ASP P N 1
ATOM 3410 C CA . ASP A 1 234 ? 29.49204 49.15087 15.47475 1.000 8.59209 237 ASP P CA 1
ATOM 3411 C C . ASP A 1 234 ? 28.38657 48.41411 16.21959 1.000 8.07994 237 ASP P C 1
ATOM 3412 O O . ASP A 1 234 ? 27.58966 49.05164 16.91525 1.000 8.84382 237 ASP P O 1
ATOM 3421 N N A VAL A 1 235 ? 28.32775 47.09182 16.09752 0.495 7.69883 238 VAL P N 1
ATOM 3422 N N B VAL A 1 235 ? 28.32382 47.09437 16.06470 0.505 7.78553 238 VAL P N 1
ATOM 3423 C CA A VAL A 1 235 ? 27.30205 46.27756 16.74240 0.495 7.63358 238 VAL P CA 1
ATOM 3424 C CA B VAL A 1 235 ? 27.28839 46.23150 16.62631 0.505 7.60380 238 VAL P CA 1
ATOM 3425 C C A VAL A 1 235 ? 27.85100 44.86560 16.83854 0.495 6.78857 238 VAL P C 1
ATOM 3426 C C B VAL A 1 235 ? 27.94181 44.88036 16.87095 0.505 6.82627 238 VAL P C 1
ATOM 3427 O O A VAL A 1 235 ? 28.53325 44.38896 15.92603 0.495 6.23512 238 VAL P O 1
ATOM 3428 O O B VAL A 1 235 ? 28.79691 44.45618 16.08929 0.505 7.17966 238 VAL P O 1
ATOM 3453 N N . VAL A 1 236 ? 27.53825 44.20047 17.94527 1.000 6.58307 239 VAL P N 1
ATOM 3454 C CA . VAL A 1 236 ? 27.93607 42.81298 18.18772 1.000 6.63169 239 VAL P CA 1
ATOM 3455 C C . VAL A 1 236 ? 26.68365 41.94392 18.18113 1.000 6.25987 239 VAL P C 1
ATOM 3456 O O . VAL A 1 236 ? 25.74137 42.19746 18.93731 1.000 6.86190 239 VAL P O 1
ATOM 3470 N N . VAL A 1 237 ? 26.69570 40.91086 17.34473 1.000 6.02516 240 VAL P N 1
ATOM 3471 C CA . VAL A 1 237 ? 25.61645 39.93456 17.22083 1.000 5.91331 240 VAL P CA 1
ATOM 3472 C C . VAL A 1 237 ? 26.19715 38.59803 17.66766 1.000 5.48973 240 VAL P C 1
ATOM 3473 O O . VAL A 1 237 ? 27.04893 38.02467 16.97735 1.000 6.08851 240 VAL P O 1
ATOM 3486 N N . GLY A 1 238 ? 25.76841 38.12353 18.83864 1.000 5.94127 241 GLY P N 1
ATOM 3487 C CA . GLY A 1 238 ? 26.40213 36.98553 19.47807 1.000 6.04730 241 GLY P CA 1
ATOM 3488 C C . GLY A 1 238 ? 25.52349 35.76597 19.67573 1.000 5.53081 241 GLY P C 1
ATOM 3489 O O . GLY A 1 238 ? 24.42255 35.64795 19.13422 1.000 6.15580 241 GLY P O 1
ATOM 3493 N N . GLY A 1 239 ? 26.04743 34.84715 20.47058 1.000 6.12394 242 GLY P N 1
ATOM 3494 C CA . GLY A 1 239 ? 25.47337 33.53428 20.64181 1.000 5.82569 242 GLY P CA 1
ATOM 3495 C C . GLY A 1 239 ? 26.19122 32.77675 21.73925 1.000 5.77681 242 GLY P C 1
ATOM 3496 O O . GLY A 1 239 ? 26.87919 33.36280 22.57727 1.000 6.32514 242 GLY P O 1
ATOM 3500 N N . HIS A 1 240 ? 25.99865 31.45373 21.71724 1.000 5.32576 243 HIS P N 1
ATOM 3501 C CA . HIS A 1 240 ? 26.66650 30.45884 22.54539 1.000 5.57559 243 HIS P CA 1
ATOM 3502 C C . HIS A 1 240 ? 26.05014 30.29519 23.92706 1.000 5.96156 243 HIS P C 1
ATOM 3503 O O . HIS A 1 240 ? 25.82997 29.16062 24.37151 1.000 6.84417 243 HIS P O 1
ATOM 3517 N N . SER A 1 241 ? 25.79443 31.40696 24.61867 1.000 6.25451 244 SER P N 1
ATOM 3518 C CA . SER A 1 241 ? 25.27810 31.40330 25.98255 1.000 6.54688 244 SER P CA 1
ATOM 3519 C C . SER A 1 241 ? 23.75508 31.37193 26.04326 1.000 6.55431 244 SER P C 1
ATOM 3520 O O . SER A 1 241 ? 23.18397 31.39169 27.14057 1.000 7.27272 244 SER P O 1
ATOM 3528 N N . ASN A 1 242 ? 23.09146 31.29186 24.89323 1.000 6.09146 245 ASN P N 1
ATOM 3529 C CA . ASN A 1 242 ? 21.62736 31.19757 24.83656 1.000 6.77541 245 ASN P CA 1
ATOM 3530 C C . ASN A 1 242 ? 20.97535 32.37357 25.55309 1.000 6.90166 245 ASN P C 1
ATOM 3531 O O . ASN A 1 242 ? 19.93578 32.23920 26.20349 1.000 7.99119 245 ASN P O 1
ATOM 3542 N N . THR A 1 243 ? 21.57533 33.54350 25.42000 1.000 6.75351 246 THR P N 1
ATOM 3543 C CA . THR A 1 243 ? 21.16450 34.69358 26.20941 1.000 6.93757 246 THR P CA 1
ATOM 3544 C C . THR A 1 243 ? 19.90647 35.32241 25.63267 1.000 6.50411 246 THR P C 1
ATOM 3545 O O . THR A 1 243 ? 19.83391 35.62181 24.43681 1.000 6.85310 246 THR P O 1
ATOM 3556 N N . PHE A 1 244 ? 18.92815 35.54650 26.50205 1.000 7.26903 247 PHE P N 1
ATOM 3557 C CA . PHE A 1 244 ? 17.70859 36.25591 26.15281 1.000 7.17486 247 PHE P CA 1
ATOM 3558 C C . PHE A 1 244 ? 17.80529 37.68610 26.66877 1.000 7.03931 247 PHE P C 1
ATOM 3559 O O . PHE A 1 244 ? 17.98636 37.91555 27.87097 1.000 8.93199 247 PHE P O 1
ATOM 3576 N N . LEU A 1 245 ? 17.69203 38.63412 25.75342 1.000 7.18436 248 LEU P N 1
ATOM 3577 C CA . LEU A 1 245 ? 17.67163 40.06179 26.03697 1.000 7.36974 248 LEU P CA 1
ATOM 3578 C C . LEU A 1 245 ? 16.33401 40.60670 25.56268 1.000 7.47460 248 LEU P C 1
ATOM 3579 O O . LEU A 1 245 ? 15.83028 40.19444 24.51622 1.000 7.65568 248 LEU P O 1
ATOM 3595 N N . TYR A 1 246 ? 15.75205 41.53342 26.31605 1.000 7.62469 249 TYR P N 1
ATOM 3596 C CA . TYR A 1 246 ? 14.44374 42.05145 25.93983 1.000 7.69352 249 TYR P CA 1
ATOM 3597 C C . TYR A 1 246 ? 14.25165 43.42521 26.55581 1.000 7.74177 249 TYR P C 1
ATOM 3598 O O . TYR A 1 246 ? 14.66585 43.66488 27.69116 1.000 8.53856 249 TYR P O 1
ATOM 3616 N N . THR A 1 247 ? 13.58610 44.31092 25.82130 1.000 7.93357 250 THR P N 1
ATOM 3617 C CA . THR A 1 247 ? 13.19462 45.62364 26.32475 1.000 8.17573 250 THR P CA 1
ATOM 3618 C C . THR A 1 247 ? 11.67820 45.64241 26.48512 1.000 8.67689 250 THR P C 1
ATOM 3619 O O . THR A 1 247 ? 10.94771 45.65977 25.49697 1.000 9.19786 250 THR P O 1
ATOM 3630 N N . GLY A 1 248 ? 11.20706 45.62919 27.72472 1.000 8.11739 251 GLY P N 1
ATOM 3631 C CA . GLY A 1 248 ? 9.78738 45.59508 28.02455 1.000 8.67109 251 GLY P CA 1
ATOM 3632 C C . GLY A 1 248 ? 9.36750 44.28950 28.67134 1.000 8.87557 251 GLY P C 1
ATOM 3633 O O . GLY A 1 248 ? 10.17261 43.53841 29.21313 1.000 9.94983 251 GLY P O 1
ATOM 3637 N N . ASN A 1 249 ? 8.06239 44.02822 28.62563 1.000 9.87061 252 ASN P N 1
ATOM 3638 C CA . ASN A 1 249 ? 7.52409 42.80042 29.21843 1.000 9.56704 252 ASN P CA 1
ATOM 3639 C C . ASN A 1 249 ? 7.88432 41.59323 28.36809 1.000 10.45482 252 ASN P C 1
ATOM 3640 O O . ASN A 1 249 ? 7.58681 41.58133 27.17219 1.000 12.15526 252 ASN P O 1
ATOM 3651 N N . PRO A 1 250 ? 8.44254 40.53843 28.94141 1.000 10.75157 253 PRO P N 1
ATOM 3652 C CA . PRO A 1 250 ? 8.79352 39.36909 28.13139 1.000 12.12917 253 PRO P CA 1
ATOM 3653 C C . PRO A 1 250 ? 7.55877 38.74122 27.50908 1.000 10.32461 253 PRO P C 1
ATOM 3654 O O . PRO A 1 250 ? 6.49382 38.68258 28.13920 1.000 10.64090 253 PRO P O 1
ATOM 3665 N N . PRO A 1 251 ? 7.65982 38.27051 26.26268 1.000 9.57784 254 PRO P N 1
ATOM 3666 C CA . PRO A 1 251 ? 6.48527 37.71311 25.58670 1.000 9.80042 254 PRO P CA 1
ATOM 3667 C C . PRO A 1 251 ? 6.20607 36.25474 25.90343 1.000 9.60040 254 PRO P C 1
ATOM 3668 O O . PRO A 1 251 ? 5.13168 35.76717 25.53645 1.000 10.97467 254 PRO P O 1
ATOM 3679 N N . SER A 1 252 ? 7.13151 35.54651 26.54965 1.000 10.02440 255 SER P N 1
ATOM 3680 C CA . SER A 1 252 ? 6.99182 34.12792 26.86213 1.000 9.91221 255 SER P CA 1
ATOM 3681 C C . SER A 1 252 ? 7.62731 33.85742 28.22575 1.000 10.44487 255 SER P C 1
ATOM 3682 O O . SER A 1 252 ? 7.65717 34.74500 29.08555 1.000 11.33357 255 SER P O 1
ATOM 3690 N N . LYS A 1 253 ? 8.16147 32.65482 28.43134 1.000 10.88812 256 LYS P N 1
ATOM 3691 C CA . LYS A 1 253 ? 8.65501 32.25855 29.74343 1.000 11.89074 256 LYS P CA 1
ATOM 3692 C C . LYS A 1 253 ? 10.11600 32.61236 29.98020 1.000 11.44888 256 LYS P C 1
ATOM 3693 O O . LYS A 1 253 ? 10.56667 32.56364 31.12635 1.000 12.95903 256 LYS P O 1
ATOM 3697 N N . GLU A 1 254 ? 10.86917 32.95073 28.94372 1.000 10.59020 257 GLU P N 1
ATOM 3698 C CA . GLU A 1 254 ? 12.27480 33.28278 29.13560 1.000 10.33302 257 GLU P CA 1
ATOM 3699 C C . GLU A 1 254 ? 12.39277 34.60926 29.87549 1.000 10.44818 257 GLU P C 1
ATOM 3700 O O . GLU A 1 254 ? 11.68747 35.58008 29.57413 1.000 11.11020 257 GLU P O 1
ATOM 3712 N N . VAL A 1 255 ? 13.28210 34.63815 30.85785 1.000 11.46484 258 VAL P N 1
ATOM 3713 C CA . VAL A 1 255 ? 13.52004 35.80995 31.69440 1.000 12.62699 258 VAL P CA 1
ATOM 3714 C C . VAL A 1 255 ? 14.72750 36.55038 31.12787 1.000 11.93891 258 VAL P C 1
ATOM 3715 O O . VAL A 1 255 ? 15.79502 35.94244 30.97953 1.000 13.50276 258 VAL P O 1
ATOM 3728 N N . PRO A 1 256 ? 14.61213 37.83439 30.79956 1.000 11.81858 259 PRO P N 1
ATOM 3729 C CA . PRO A 1 256 ? 15.73984 38.53072 30.17545 1.000 12.72959 259 PRO P CA 1
ATOM 3730 C C . PRO A 1 256 ? 16.91617 38.71266 31.12051 1.000 11.93196 259 PRO P C 1
ATOM 3731 O O . PRO A 1 256 ? 16.75004 38.99272 32.31309 1.000 13.33883 259 PRO P O 1
ATOM 3742 N N . ALA A 1 257 ? 18.11782 38.59430 30.55462 1.000 11.63767 260 ALA P N 1
ATOM 3743 C CA . ALA A 1 257 ? 19.35868 38.89486 31.25799 1.000 11.77793 260 ALA P CA 1
ATOM 3744 C C . ALA A 1 257 ? 19.70457 40.37648 31.21177 1.000 11.56257 260 ALA P C 1
ATOM 3745 O O . ALA A 1 257 ? 20.62497 40.79955 31.91320 1.000 14.17689 260 ALA P O 1
ATOM 3752 N N . GLY A 1 258 ? 19.00435 41.15278 30.39535 1.000 10.65503 261 GLY P N 1
ATOM 3753 C CA . GLY A 1 258 ? 19.27435 42.56318 30.22317 1.000 10.20696 261 GLY P CA 1
ATOM 3754 C C . GLY A 1 258 ? 18.39332 43.08841 29.11397 1.000 9.16899 261 GLY P C 1
ATOM 3755 O O . GLY A 1 258 ? 17.59487 42.35473 28.52675 1.000 9.01611 261 GLY P O 1
ATOM 3759 N N . LYS A 1 259 ? 18.56113 44.37072 28.82941 1.000 9.14778 262 LYS P N 1
ATOM 3760 C CA . LYS A 1 259 ? 17.79929 45.01206 27.77389 1.000 9.08188 262 LYS P CA 1
ATOM 3761 C C . LYS A 1 259 ? 18.27637 44.56091 26.39945 1.000 7.66211 262 LYS P C 1
ATOM 3762 O O . LYS A 1 259 ? 19.38923 44.06081 26.23019 1.000 8.04995 262 LYS P O 1
ATOM 3781 N N . TYR A 1 260 ? 17.39108 44.73746 25.40711 1.000 7.36921 263 TYR P N 1
ATOM 3782 C CA . TYR A 1 260 ? 17.72289 44.51894 24.00404 1.000 7.15709 263 TYR P CA 1
ATOM 3783 C C . TYR A 1 260 ? 17.65839 45.84120 23.25911 1.000 7.13362 263 TYR P C 1
ATOM 3784 O O . TYR A 1 260 ? 16.58495 46.46330 23.21285 1.000 7.92329 263 TYR P O 1
ATOM 3802 N N . PRO A 1 261 ? 18.74120 46.30539 22.63297 1.000 7.48391 264 PRO P N 1
ATOM 3803 C CA . PRO A 1 261 ? 20.09784 45.77455 22.74040 1.000 7.37918 264 PRO P CA 1
ATOM 3804 C C . PRO A 1 261 ? 20.67090 46.08284 24.11706 1.000 8.10180 264 PRO P C 1
ATOM 3805 O O . PRO A 1 261 ? 20.16738 46.94882 24.83882 1.000 8.60919 264 PRO P O 1
ATOM 3816 N N . PHE A 1 262 ? 21.74312 45.38014 24.46147 1.000 7.95816 265 PHE P N 1
ATOM 3817 C CA . PHE A 1 262 ? 22.51413 45.68795 25.65379 1.000 8.29219 265 PHE P CA 1
ATOM 3818 C C . PHE A 1 262 ? 23.60175 46.67410 25.24934 1.000 8.37093 265 PHE P C 1
ATOM 3819 O O . PHE A 1 262 ? 24.36510 46.40277 24.32654 1.000 8.92596 265 PHE P O 1
ATOM 3836 N N . ILE A 1 263 ? 23.66779 47.82623 25.90370 1.000 10.02607 266 ILE P N 1
ATOM 3837 C CA . ILE A 1 263 ? 24.56745 48.88953 25.46833 1.000 11.10900 266 ILE P CA 1
ATOM 3838 C C . ILE A 1 263 ? 25.87273 48.82630 26.24516 1.000 11.10085 266 ILE P C 1
ATOM 3839 O O . ILE A 1 263 ? 25.88119 48.95485 27.47510 1.000 12.70482 266 ILE P O 1
ATOM 3855 N N . VAL A 1 264 ? 26.96738 48.67939 25.51689 1.000 10.24076 267 VAL P N 1
ATOM 3856 C CA . VAL A 1 264 ? 28.31428 48.76375 26.06216 1.000 10.21964 267 VAL P CA 1
ATOM 3857 C C . VAL A 1 264 ? 28.90433 50.12052 25.70530 1.000 11.38475 267 VAL P C 1
ATOM 3858 O O . VAL A 1 264 ? 28.78732 50.58436 24.56414 1.000 12.74216 267 VAL P O 1
ATOM 3871 N N . THR A 1 265 ? 29.54170 50.76371 26.67671 1.000 13.41439 268 THR P N 1
ATOM 3872 C CA . THR A 1 265 ? 30.32198 51.96376 26.40155 1.000 15.98859 268 THR P CA 1
ATOM 3873 C C . THR A 1 265 ? 31.73485 51.52230 26.04247 1.000 16.03493 268 THR P C 1
ATOM 3874 O O . THR A 1 265 ? 32.42470 50.90608 26.86263 1.000 17.25761 268 THR P O 1
ATOM 3885 N N . SER A 1 266 ? 32.15113 51.80808 24.81251 1.000 15.22693 269 SER P N 1
ATOM 3886 C CA . SER A 1 266 ? 33.42448 51.30891 24.32617 1.000 15.44114 269 SER P CA 1
ATOM 3887 C C . SER A 1 266 ? 34.57966 52.17223 24.82715 1.000 15.37878 269 SER P C 1
ATOM 3888 O O . SER A 1 266 ? 34.40331 53.32853 25.22315 1.000 15.86328 269 SER P O 1
ATOM 3896 N N A ASP A 1 267 ? 35.77770 51.56809 24.81541 0.452 15.40987 270 ASP P N 1
ATOM 3897 N N B ASP A 1 267 ? 35.78264 51.59689 24.79639 0.548 15.65849 270 ASP P N 1
ATOM 3898 C CA A ASP A 1 267 ? 37.01217 52.28280 25.13552 0.452 16.42276 270 ASP P CA 1
ATOM 3899 C CA B ASP A 1 267 ? 36.96592 52.33189 25.22832 0.548 17.16389 270 ASP P CA 1
ATOM 3900 C C A ASP A 1 267 ? 37.10977 53.58443 24.36265 0.452 18.22229 270 ASP P C 1
ATOM 3901 C C B ASP A 1 267 ? 37.31125 53.49314 24.29314 0.548 17.74641 270 ASP P C 1
ATOM 3902 O O A ASP A 1 267 ? 37.56626 54.60493 24.89294 0.452 18.72393 270 ASP P O 1
ATOM 3903 O O B ASP A 1 267 ? 38.10502 54.35436 24.68061 0.548 16.96586 270 ASP P O 1
ATOM 3920 N N . ASP A 1 268 ? 36.73371 53.55189 23.09019 1.000 19.46955 271 ASP P N 1
ATOM 3921 C CA . ASP A 1 268 ? 36.80954 54.72465 22.22852 1.000 22.60659 271 ASP P CA 1
ATOM 3922 C C . ASP A 1 268 ? 35.70233 55.73385 22.51521 1.000 23.76470 271 ASP P C 1
ATOM 3923 O O . ASP A 1 268 ? 35.63605 56.76588 21.84106 1.000 25.67123 271 ASP P O 1
ATOM 3928 N N A GLY A 1 269 ? 34.84766 55.48500 23.49817 0.518 23.03494 272 GLY P N 1
ATOM 3929 N N B GLY A 1 269 ? 34.81248 55.44310 23.47388 0.482 23.18608 272 GLY P N 1
ATOM 3930 C CA A GLY A 1 269 ? 33.81106 56.44397 23.81374 0.518 22.35238 272 GLY P CA 1
ATOM 3931 C CA B GLY A 1 269 ? 33.78926 56.36980 23.91827 0.482 22.65523 272 GLY P CA 1
ATOM 3932 C C A GLY A 1 269 ? 32.67102 56.44821 22.82325 0.518 21.24560 272 GLY P C 1
ATOM 3933 C C B GLY A 1 269 ? 32.39867 56.11957 23.36500 0.482 21.59779 272 GLY P C 1
ATOM 3934 O O A GLY A 1 269 ? 32.16845 57.52042 22.46457 0.518 21.56774 272 GLY P O 1
ATOM 3935 O O B GLY A 1 269 ? 31.43267 56.70137 23.87896 0.482 22.57664 272 GLY P O 1
ATOM 3942 N N . ARG A 1 270 ? 32.26986 55.27552 22.34434 1.000 19.26530 273 ARG P N 1
ATOM 3943 C CA . ARG A 1 270 ? 31.02398 55.08570 21.61627 1.000 17.36248 273 ARG P CA 1
ATOM 3944 C C . ARG A 1 270 ? 30.08414 54.18543 22.41439 1.000 15.48751 273 ARG P C 1
ATOM 3945 O O . ARG A 1 270 ? 30.48558 53.50400 23.36227 1.000 16.64933 273 ARG P O 1
ATOM 3967 N N . LYS A 1 271 ? 28.81409 54.20164 22.03058 1.000 14.78559 274 LYS P N 1
ATOM 3968 C CA . LYS A 1 271 ? 27.82215 53.26771 22.54822 1.000 13.51934 274 LYS P CA 1
ATOM 3969 C C . LYS A 1 271 ? 27.66735 52.16649 21.51093 1.000 12.08661 274 LYS P C 1
ATOM 3970 O O . LYS A 1 271 ? 27.36626 52.45085 20.34935 1.000 14.00902 274 LYS P O 1
ATOM 3989 N N . VAL A 1 272 ? 27.90304 50.92147 21.92374 1.000 10.43409 275 VAL P N 1
ATOM 3990 C CA . VAL A 1 272 ? 27.92581 49.77218 21.03000 1.000 9.37742 275 VAL P CA 1
ATOM 3991 C C . VAL A 1 272 ? 26.83164 48.80175 21.45897 1.000 8.65756 275 VAL P C 1
ATOM 3992 O O . VAL A 1 272 ? 26.90951 48.22235 22.54549 1.000 9.48244 275 VAL P O 1
ATOM 4005 N N . PRO A 1 273 ? 25.81317 48.57877 20.63377 1.000 8.19071 276 PRO P N 1
ATOM 4006 C CA . PRO A 1 273 ? 24.77700 47.59921 20.98060 1.000 8.21196 276 PRO P CA 1
ATOM 4007 C C . PRO A 1 273 ? 25.27850 46.17592 20.82237 1.000 7.37409 276 PRO P C 1
ATOM 4008 O O . PRO A 1 273 ? 25.94797 45.83006 19.84770 1.000 8.06343 276 PRO P O 1
ATOM 4019 N N . VAL A 1 274 ? 24.87138 45.34364 21.77799 1.000 7.15346 277 VAL P N 1
ATOM 4020 C CA . VAL A 1 274 ? 25.14962 43.91031 21.80631 1.000 6.94051 277 VAL P CA 1
ATOM 4021 C C . VAL A 1 274 ? 23.81315 43.18388 21.82445 1.000 6.43950 277 VAL P C 1
ATOM 4022 O O . VAL A 1 274 ? 22.94586 43.50357 22.64446 1.000 7.19339 277 VAL P O 1
ATOM 4035 N N . VAL A 1 275 ? 23.63695 42.22479 20.91561 1.000 6.12400 278 VAL P N 1
ATOM 4036 C CA . VAL A 1 275 ? 22.39570 41.47057 20.82759 1.000 6.10139 278 VAL P CA 1
ATOM 4037 C C . VAL A 1 275 ? 22.67256 39.97077 20.80045 1.000 6.10110 278 VAL P C 1
ATOM 4038 O O . VAL A 1 275 ? 23.74525 39.50280 20.41565 1.000 6.93537 278 VAL P O 1
ATOM 4051 N N . GLN A 1 276 ? 21.65392 39.22638 21.22399 1.000 6.15418 279 GLN P N 1
ATOM 4052 C CA . GLN A 1 276 ? 21.56810 37.77613 21.15264 1.000 5.97836 279 GLN P CA 1
ATOM 4053 C C . GLN A 1 276 ? 20.07397 37.48154 21.11892 1.000 5.87774 279 GLN P C 1
ATOM 4054 O O . GLN A 1 276 ? 19.25836 38.35590 21.43111 1.000 6.48156 279 GLN P O 1
ATOM 4068 N N . ALA A 1 277 ? 19.70606 36.25145 20.75349 1.000 5.78811 280 ALA P N 1
ATOM 4069 C CA . ALA A 1 277 ? 18.29325 35.90712 20.57979 1.000 6.20454 280 ALA P CA 1
ATOM 4070 C C . ALA A 1 277 ? 18.00926 34.49588 21.08292 1.000 5.99813 280 ALA P C 1
ATOM 4071 O O . ALA A 1 277 ? 17.42523 33.67099 20.37970 1.000 6.65625 280 ALA P O 1
ATOM 4078 N N . TYR A 1 278 ? 18.38501 34.22342 22.33265 1.000 6.12175 281 TYR P N 1
ATOM 4079 C CA . TYR A 1 278 ? 18.04085 32.98348 23.04612 1.000 6.13442 281 TYR P CA 1
ATOM 4080 C C . TYR A 1 278 ? 18.61133 31.78671 22.29505 1.000 5.83455 281 TYR P C 1
ATOM 4081 O O . TYR A 1 278 ? 19.83117 31.75307 22.07009 1.000 6.43159 281 TYR P O 1
ATOM 4099 N N . ALA A 1 279 ? 17.80287 30.80550 21.90274 1.000 5.91956 282 ALA P N 1
ATOM 4100 C CA . ALA A 1 279 ? 18.26811 29.58408 21.26188 1.000 5.95921 282 ALA P CA 1
ATOM 4101 C C . ALA A 1 279 ? 17.05526 28.89871 20.63876 1.000 6.03539 282 ALA P C 1
ATOM 4102 O O . ALA A 1 279 ? 15.90626 29.29969 20.85390 1.000 6.33063 282 ALA P O 1
ATOM 4109 N N . PHE A 1 280 ? 17.31474 27.83938 19.88151 1.000 6.05961 283 PHE P N 1
ATOM 4110 C CA . PHE A 1 280 ? 16.29638 26.87252 19.47154 1.000 6.63058 283 PHE P CA 1
ATOM 4111 C C . PHE A 1 280 ? 15.32782 27.40945 18.42701 1.000 6.70505 283 PHE P C 1
ATOM 4112 O O . PHE A 1 280 ? 14.27931 26.78286 18.18180 1.000 7.32701 283 PHE P O 1
ATOM 4129 N N . GLY A 1 281 ? 15.63882 28.54472 17.80460 1.000 6.65845 284 GLY P N 1
ATOM 4130 C CA . GLY A 1 281 ? 14.76751 29.12546 16.79610 1.000 6.56398 284 GLY P CA 1
ATOM 4131 C C . GLY A 1 281 ? 13.44547 29.63586 17.31615 1.000 6.42413 284 GLY P C 1
ATOM 4132 O O . GLY A 1 281 ? 12.53654 29.86863 16.52739 1.000 6.79920 284 GLY P O 1
ATOM 4136 N N . LYS A 1 282 ? 13.31425 29.82547 18.62826 1.000 6.14705 285 LYS P N 1
ATOM 4137 C CA . LYS A 1 282 ? 12.06456 30.29884 19.20951 1.000 6.54829 285 LYS P CA 1
ATOM 4138 C C . LYS A 1 282 ? 11.80184 31.76402 18.88776 1.000 6.06724 285 LYS P C 1
ATOM 4139 O O . LYS A 1 282 ? 10.63411 32.17119 18.77022 1.000 6.88027 285 LYS P O 1
ATOM 4158 N N . TYR A 1 283 ? 12.86599 32.55471 18.75926 1.000 5.85751 286 TYR P N 1
ATOM 4159 C CA . TYR A 1 283 ? 12.79048 33.97499 18.47694 1.000 6.16534 286 TYR P CA 1
ATOM 4160 C C . TYR A 1 283 ? 13.62309 34.32731 17.25310 1.000 6.19403 286 TYR P C 1
ATOM 4161 O O . TYR A 1 283 ? 14.67049 33.72586 17.00067 1.000 6.84845 286 TYR P O 1
ATOM 4179 N N . LEU A 1 284 ? 13.17993 35.36075 16.53535 1.000 5.88798 287 LEU P N 1
ATOM 4180 C CA . LEU A 1 284 ? 13.98950 36.03905 15.53515 1.000 5.98234 287 LEU P CA 1
ATOM 4181 C C . LEU A 1 284 ? 14.47561 37.36333 16.11757 1.000 5.83615 287 LEU P C 1
ATOM 4182 O O . LEU A 1 284 ? 13.66623 38.24054 16.42565 1.000 6.38606 287 LEU P O 1
ATOM 4198 N N . GLY A 1 285 ? 15.78784 37.51879 16.26875 1.000 5.73681 288 GLY P N 1
ATOM 4199 C CA . GLY A 1 285 ? 16.31416 38.81570 16.66706 1.000 6.26177 288 GLY P CA 1
ATOM 4200 C C . GLY A 1 285 ? 16.04187 39.86072 15.59807 1.000 6.11048 288 GLY P C 1
ATOM 4201 O O . GLY A 1 285 ? 16.09329 39.57383 14.40467 1.000 6.57083 288 GLY P O 1
ATOM 4205 N N . TYR A 1 286 ? 15.76182 41.08901 16.03654 1.000 6.53189 289 TYR P N 1
ATOM 4206 C CA . TYR A 1 286 ? 15.39009 42.18956 15.14201 1.000 6.69750 289 TYR P CA 1
ATOM 4207 C C . TYR A 1 286 ? 15.93363 43.47981 15.74607 1.000 6.46903 289 TYR P C 1
ATOM 4208 O O . TYR A 1 286 ? 15.44567 43.93766 16.78469 1.000 7.23166 289 TYR P O 1
ATOM 4226 N N . LEU A 1 287 ? 16.94487 44.05739 15.09967 1.000 6.79715 290 LEU P N 1
ATOM 4227 C CA . LEU A 1 287 ? 17.59111 45.27856 15.55932 1.000 7.14485 290 LEU P CA 1
ATOM 4228 C C . LEU A 1 287 ? 17.65096 46.26453 14.40411 1.000 7.42650 290 LEU P C 1
ATOM 4229 O O . LEU A 1 287 ? 18.20022 45.95314 13.34522 1.000 8.55120 290 LEU P O 1
ATOM 4245 N N . LYS A 1 288 ? 17.10782 47.45412 14.61541 1.000 8.05554 291 LYS P N 1
ATOM 4246 C CA . LYS A 1 288 ? 17.20909 48.53713 13.65214 1.000 9.36774 291 LYS P CA 1
ATOM 4247 C C . LYS A 1 288 ? 18.29145 49.50767 14.09503 1.000 9.63449 291 LYS P C 1
ATOM 4248 O O . LYS A 1 288 ? 18.26623 50.00156 15.22485 1.000 11.20926 291 LYS P O 1
ATOM 4267 N N . ILE A 1 289 ? 19.23005 49.78381 13.19623 1.000 9.46203 292 ILE P N 1
ATOM 4268 C CA . ILE A 1 289 ? 20.34030 50.69135 13.45331 1.000 10.85047 292 ILE P CA 1
ATOM 4269 C C . ILE A 1 289 ? 20.26134 51.83516 12.45978 1.000 11.76133 292 ILE P C 1
ATOM 4270 O O . ILE A 1 289 ? 20.15820 51.60367 11.25169 1.000 13.75922 292 ILE P O 1
ATOM 4286 N N . GLU A 1 290 ? 20.37564 53.06115 12.95360 1.000 11.81433 293 GLU P N 1
ATOM 4287 C CA . GLU A 1 290 ? 20.56581 54.22094 12.09535 1.000 13.29262 293 GLU P CA 1
ATOM 4288 C C . GLU A 1 290 ? 22.03701 54.60950 12.10799 1.000 12.45416 293 GLU P C 1
ATOM 4289 O O . GLU A 1 290 ? 22.63043 54.76943 13.18107 1.000 12.76704 293 GLU P O 1
ATOM 4301 N N . PHE A 1 291 ? 22.61305 54.77470 10.91986 1.000 12.78727 294 PHE P N 1
ATOM 4302 C CA . PHE A 1 291 ? 24.00236 55.17509 10.75048 1.000 13.32188 294 PHE P CA 1
ATOM 4303 C C . PHE A 1 291 ? 24.06728 56.55979 10.12165 1.000 14.77663 294 PHE P C 1
ATOM 4304 O O . PHE A 1 291 ? 23.26470 56.88575 9.24224 1.000 15.85951 294 PHE P O 1
ATOM 4321 N N . ASP A 1 292 ? 25.04275 57.35973 10.54779 1.000 15.24653 295 ASP P N 1
ATOM 4322 C CA . ASP A 1 292 ? 25.34779 58.58654 9.82724 1.000 16.99340 295 ASP P CA 1
ATOM 4323 C C . ASP A 1 292 ? 26.24974 58.27174 8.63221 1.000 18.05378 295 ASP P C 1
ATOM 4324 O O . ASP A 1 292 ? 26.61582 57.12015 8.37279 1.000 17.89979 295 ASP P O 1
ATOM 4333 N N . GLU A 1 293 ? 26.59298 59.31504 7.87592 1.000 20.17622 296 GLU P N 1
ATOM 4334 C CA . GLU A 1 293 ? 27.34392 59.13260 6.64082 1.000 21.39827 296 GLU P CA 1
ATOM 4335 C C . GLU A 1 293 ? 28.74733 58.59977 6.88370 1.000 21.68756 296 GLU P C 1
ATOM 4336 O O . GLU A 1 293 ? 29.35524 58.04961 5.95777 1.000 24.07631 296 GLU P O 1
ATOM 4340 N N . ARG A 1 294 ? 29.27378 58.74878 8.09673 1.000 19.98633 297 ARG P N 1
ATOM 4341 C CA . ARG A 1 294 ? 30.60116 58.26409 8.43919 1.000 19.52074 297 ARG P CA 1
ATOM 4342 C C . ARG A 1 294 ? 30.57099 56.88745 9.07670 1.000 17.87765 297 ARG P C 1
ATOM 4343 O O . ARG A 1 294 ? 31.61487 56.40304 9.51925 1.000 18.04794 297 ARG P O 1
ATOM 4347 N N . GLY A 1 295 ? 29.40516 56.25521 9.14456 1.000 15.83980 298 GLY P N 1
ATOM 4348 C CA . GLY A 1 295 ? 29.30756 54.93240 9.71996 1.000 13.96290 298 GLY P CA 1
ATOM 4349 C C . GLY A 1 295 ? 29.22498 54.88615 11.22808 1.000 13.44881 298 GLY P C 1
ATOM 4350 O O . GLY A 1 295 ? 29.49540 53.83496 11.81908 1.000 13.62776 298 GLY P O 1
ATOM 4354 N N . ASN A 1 296 ? 28.86144 55.98785 11.87811 1.000 14.46348 299 ASN P N 1
ATOM 4355 C CA . ASN A 1 296 ? 28.63428 55.97808 13.31745 1.000 15.21876 299 ASN P CA 1
ATOM 4356 C C . ASN A 1 296 ? 27.17803 55.65788 13.60182 1.000 14.23202 299 ASN P C 1
ATOM 4357 O O . ASN A 1 296 ? 26.28147 56.13743 12.90627 1.000 14.40255 299 ASN P O 1
ATOM 4368 N N . VAL A 1 297 ? 26.94926 54.83077 14.62037 1.000 14.16595 300 VAL P N 1
ATOM 4369 C CA . VAL A 1 297 ? 25.59300 54.50009 15.03440 1.000 14.64126 300 VAL P CA 1
ATOM 4370 C C . VAL A 1 297 ? 24.95751 55.71433 15.70921 1.000 15.57255 300 VAL P C 1
ATOM 4371 O O . VAL A 1 297 ? 25.46655 56.21843 16.71970 1.000 17.88699 300 VAL P O 1
ATOM 4384 N N . ILE A 1 298 ? 23.84972 56.20092 15.13052 1.000 15.49743 301 ILE P N 1
ATOM 4385 C CA . ILE A 1 298 ? 23.05523 57.29317 15.69850 1.000 17.24347 301 ILE P CA 1
ATOM 4386 C C . ILE A 1 298 ? 22.05660 56.75833 16.71510 1.000 15.93951 301 ILE P C 1
ATOM 4387 O O . ILE A 1 298 ? 21.75774 57.40967 17.72098 1.000 17.48194 301 ILE P O 1
ATOM 4403 N N . SER A 1 299 ? 21.45917 55.60638 16.42332 1.000 14.03044 302 SER P N 1
ATOM 4404 C CA . SER A 1 299 ? 20.45627 55.01544 17.28988 1.000 14.26274 302 SER P CA 1
ATOM 4405 C C . SER A 1 299 ? 20.38741 53.53330 16.97973 1.000 11.99577 302 SER P C 1
ATOM 4406 O O . SER A 1 299 ? 20.76212 53.08641 15.89466 1.000 12.45784 302 SER P O 1
ATOM 4414 N N . SER A 1 300 ? 19.90081 52.78040 17.95916 1.000 11.70836 303 SER P N 1
ATOM 4415 C CA . SER A 1 300 ? 19.67336 51.35368 17.81491 1.000 12.71301 303 SER P CA 1
ATOM 4416 C C . SER A 1 300 ? 18.47518 50.99807 18.67440 1.000 12.53134 303 SER P C 1
ATOM 4417 O O . SER A 1 300 ? 18.37152 51.46023 19.81120 1.000 14.95905 303 SER P O 1
ATOM 4425 N N . HIS A 1 301 ? 17.56209 50.19959 18.13236 1.000 10.91765 304 HIS P N 1
ATOM 4426 C CA . HIS A 1 301 ? 16.42871 49.74321 18.92316 1.000 11.25680 304 HIS P CA 1
ATOM 4427 C C . HIS A 1 301 ? 15.85789 48.49085 18.28122 1.000 9.38513 304 HIS P C 1
ATOM 4428 O O . HIS A 1 301 ? 16.01735 48.25744 17.08267 1.000 9.92226 304 HIS P O 1
ATOM 4442 N N . GLY A 1 302 ? 15.15876 47.70362 19.08911 1.000 8.47562 305 GLY P N 1
ATOM 4443 C CA . GLY A 1 302 ? 14.48989 46.53040 18.56097 1.000 8.10417 305 GLY P CA 1
ATOM 4444 C C . GLY A 1 302 ? 14.05828 45.59359 19.66905 1.000 7.47610 305 GLY P C 1
ATOM 4445 O O . GLY A 1 302 ? 13.89732 45.99144 20.82163 1.000 8.06205 305 GLY P O 1
ATOM 4449 N N . ASN A 1 303 ? 13.86440 44.35042 19.29289 1.000 7.10135 306 ASN P N 1
ATOM 4450 C CA . ASN A 1 303 ? 13.51997 43.30471 20.24087 1.000 6.94360 306 ASN P CA 1
ATOM 4451 C C . ASN A 1 303 ? 13.43404 42.00136 19.46825 1.000 6.93213 306 ASN P C 1
ATOM 4452 O O . ASN A 1 303 ? 13.05215 41.98832 18.29073 1.000 8.11202 306 ASN P O 1
ATOM 4463 N N . PRO A 1 304 ? 13.75367 40.88107 20.10013 1.000 6.68269 307 PRO P N 1
ATOM 4464 C CA . PRO A 1 304 ? 13.47218 39.60134 19.45980 1.000 7.02618 307 PRO P CA 1
ATOM 4465 C C . PRO A 1 304 ? 11.96931 39.42364 19.29439 1.000 7.00180 307 PRO P C 1
ATOM 4466 O O . PRO A 1 304 ? 11.18062 39.85917 20.13875 1.000 7.98146 307 PRO P O 1
ATOM 4477 N N . ILE A 1 305 ? 11.58672 38.76592 18.20354 1.000 6.77575 308 ILE P N 1
ATOM 4478 C CA . ILE A 1 305 ? 10.19581 38.48805 17.86977 1.000 6.80143 308 ILE P CA 1
ATOM 4479 C C . ILE A 1 305 ? 9.91513 37.03073 18.21186 1.000 6.50524 308 ILE P C 1
ATOM 4480 O O . ILE A 1 305 ? 10.55946 36.12754 17.66821 1.000 6.55960 308 ILE P O 1
ATOM 4496 N N . LEU A 1 306 ? 8.94156 36.78949 19.08931 1.000 6.78052 309 LEU P N 1
ATOM 4497 C CA . LEU A 1 306 ? 8.54695 35.43101 19.42794 1.000 6.80502 309 LEU P CA 1
ATOM 4498 C C . LEU A 1 306 ? 7.86037 34.78791 18.23077 1.000 6.87294 309 LEU P C 1
ATOM 4499 O O . LEU A 1 306 ? 6.85357 35.30173 17.72946 1.000 7.84506 309 LEU P O 1
ATOM 4515 N N . LEU A 1 307 ? 8.37988 33.64640 17.79050 1.000 6.62288 310 LEU P N 1
ATOM 4516 C CA . LEU A 1 307 ? 7.83157 32.96369 16.62863 1.000 7.23588 310 LEU P CA 1
ATOM 4517 C C . LEU A 1 307 ? 6.76284 31.97686 17.09868 1.000 7.85707 310 LEU P C 1
ATOM 4518 O O . LEU A 1 307 ? 6.94901 30.76180 17.11330 1.000 8.88865 310 LEU P O 1
ATOM 4534 N N . ASP A 1 308 ? 5.61310 32.53194 17.49656 1.000 8.85049 311 ASP P N 1
ATOM 4535 C CA . ASP A 1 308 ? 4.52629 31.71859 18.01438 1.000 9.32831 311 ASP P CA 1
ATOM 4536 C C . ASP A 1 308 ? 3.53822 31.36329 16.90463 1.000 9.05667 311 ASP P C 1
ATOM 4537 O O . ASP A 1 308 ? 3.71459 31.69764 15.73168 1.000 8.87497 311 ASP P O 1
ATOM 4546 N N . SER A 1 309 ? 2.48232 30.64380 17.27678 1.000 9.80197 312 SER P N 1
ATOM 4547 C CA A SER A 1 309 ? 1.59990 30.07068 16.26868 0.792 10.65524 312 SER P CA 1
ATOM 4548 C CA B SER A 1 309 ? 1.57612 30.06740 16.28933 0.208 10.58515 312 SER P CA 1
ATOM 4549 C C . SER A 1 309 ? 0.72556 31.10666 15.57557 1.000 10.71491 312 SER P C 1
ATOM 4550 O O . SER A 1 309 ? 0.02118 30.75229 14.62329 1.000 11.94401 312 SER P O 1
ATOM 4565 N N . SER A 1 310 ? 0.75492 32.36491 16.01296 1.000 10.69459 313 SER P N 1
ATOM 4566 C CA . SER A 1 310 ? 0.06016 33.41371 15.27680 1.000 11.66580 313 SER P CA 1
ATOM 4567 C C . SER A 1 310 ? 0.73125 33.69523 13.93912 1.000 11.69726 313 SER P C 1
ATOM 4568 O O . SER A 1 310 ? 0.11255 34.31129 13.06625 1.000 13.48003 313 SER P O 1
ATOM 4576 N N . ILE A 1 311 ? 1.96701 33.25266 13.75135 1.000 10.41535 314 ILE P N 1
ATOM 4577 C CA . ILE A 1 311 ? 2.67463 33.39002 12.48244 1.000 10.31449 314 ILE P CA 1
ATOM 4578 C C . ILE A 1 311 ? 2.53792 32.06520 11.74203 1.000 9.98308 314 ILE P C 1
ATOM 4579 O O . ILE A 1 311 ? 2.94812 31.02951 12.28085 1.000 10.24336 314 ILE P O 1
ATOM 4595 N N . PRO A 1 312 ? 1.97473 32.03772 10.54299 1.000 10.13666 315 PRO P N 1
ATOM 4596 C CA . PRO A 1 312 ? 1.80672 30.75029 9.86490 1.000 10.43553 315 PRO P CA 1
ATOM 4597 C C . PRO A 1 312 ? 3.13566 30.19217 9.38700 1.000 9.48905 315 PRO P C 1
ATOM 4598 O O . PRO A 1 312 ? 4.05237 30.92878 9.02373 1.000 9.70322 315 PRO P O 1
ATOM 4609 N N . GLU A 1 313 ? 3.22751 28.86433 9.38680 1.000 9.18119 316 GLU P N 1
ATOM 4610 C CA . GLU A 1 313 ? 4.34507 28.19155 8.74449 1.000 9.06788 316 GLU P CA 1
ATOM 4611 C C . GLU A 1 313 ? 4.22419 28.33955 7.23381 1.000 8.90318 316 GLU P C 1
ATOM 4612 O O . GLU A 1 313 ? 3.16403 28.09252 6.66527 1.000 10.22570 316 GLU P O 1
ATOM 4624 N N . ASP A 1 314 ? 5.30694 28.73338 6.57502 1.000 8.68096 317 ASP P N 1
ATOM 4625 C CA . ASP A 1 314 ? 5.27272 28.83136 5.12598 1.000 8.74666 317 ASP P CA 1
ATOM 4626 C C . ASP A 1 314 ? 4.91642 27.46925 4.53697 1.000 8.91760 317 ASP P C 1
ATOM 4627 O O . ASP A 1 314 ? 5.58786 26.47591 4.84059 1.000 9.07749 317 ASP P O 1
ATOM 4636 N N . PRO A 1 315 ? 3.88662 27.37518 3.68383 1.000 9.90468 318 PRO P N 1
ATOM 4637 C CA . PRO A 1 315 ? 3.49728 26.04426 3.19122 1.000 10.24217 318 PRO P CA 1
ATOM 4638 C C . PRO A 1 315 ? 4.57963 25.32146 2.41146 1.000 10.27118 318 PRO P C 1
ATOM 4639 O O . PRO A 1 315 ? 4.70050 24.09608 2.54516 1.000 10.89940 318 PRO P O 1
ATOM 4650 N N . SER A 1 316 ? 5.34237 26.02901 1.57125 1.000 10.54596 319 SER P N 1
ATOM 4651 C CA . SER A 1 316 ? 6.35548 25.36274 0.75936 1.000 11.39480 319 SER P CA 1
ATOM 4652 C C . SER A 1 316 ? 7.48726 24.82439 1.62348 1.000 10.20669 319 SER P C 1
ATOM 4653 O O . SER A 1 316 ? 7.92070 23.68086 1.45187 1.000 10.52634 319 SER P O 1
ATOM 4661 N N . ILE A 1 317 ? 7.98576 25.62257 2.56522 1.000 9.79070 320 ILE P N 1
ATOM 4662 C CA . ILE A 1 317 ? 9.02448 25.10698 3.44939 1.000 9.38720 320 ILE P CA 1
ATOM 4663 C C . ILE A 1 317 ? 8.48830 23.94339 4.26776 1.000 9.09812 320 ILE P C 1
ATOM 4664 O O . ILE A 1 317 ? 9.17508 22.93546 4.45862 1.000 9.57922 320 ILE P O 1
ATOM 4680 N N . LYS A 1 318 ? 7.25867 24.06498 4.77661 1.000 8.93754 321 LYS P N 1
ATOM 4681 C CA . LYS A 1 318 ? 6.69105 22.99216 5.58396 1.000 9.46242 321 LYS P CA 1
ATOM 4682 C C . LYS A 1 318 ? 6.59753 21.69457 4.79312 1.000 9.24103 321 LYS P C 1
ATOM 4683 O O . LYS A 1 318 ? 6.88238 20.61616 5.32282 1.000 9.59641 321 LYS P O 1
ATOM 4702 N N . ALA A 1 319 ? 6.19051 21.77242 3.52536 1.000 9.22059 322 ALA P N 1
ATOM 4703 C CA . ALA A 1 319 ? 6.10263 20.56152 2.71591 1.000 10.06421 322 ALA P CA 1
ATOM 4704 C C . ALA A 1 319 ? 7.47602 19.93923 2.50278 1.000 9.81964 322 ALA P C 1
ATOM 4705 O O . ALA A 1 319 ? 7.61140 18.71288 2.49517 1.000 10.55384 322 ALA P O 1
ATOM 4712 N N A ASP A 1 320 ? 8.49803 20.77731 2.31706 0.473 9.48189 323 ASP P N 1
ATOM 4713 N N B ASP A 1 320 ? 8.51467 20.76211 2.34668 0.527 9.67032 323 ASP P N 1
ATOM 4714 C CA A ASP A 1 320 ? 9.86699 20.29389 2.17853 0.473 9.43844 323 ASP P CA 1
ATOM 4715 C CA B ASP A 1 320 ? 9.85365 20.20761 2.17312 0.527 10.10723 323 ASP P CA 1
ATOM 4716 C C A ASP A 1 320 ? 10.31787 19.60586 3.46304 0.473 9.55465 323 ASP P C 1
ATOM 4717 C C B ASP A 1 320 ? 10.36926 19.60657 3.47629 0.527 9.89283 323 ASP P C 1
ATOM 4718 O O A ASP A 1 320 ? 10.85999 18.49361 3.43469 0.473 10.02030 323 ASP P O 1
ATOM 4719 O O B ASP A 1 320 ? 11.02403 18.55645 3.46757 0.527 10.11145 323 ASP P O 1
ATOM 4736 N N . ILE A 1 321 ? 10.08506 20.25982 4.60618 1.000 9.47502 324 ILE P N 1
ATOM 4737 C CA . ILE A 1 321 ? 10.39770 19.67839 5.90913 1.000 9.37996 324 ILE P CA 1
ATOM 4738 C C . ILE A 1 321 ? 9.74978 18.30729 6.04011 1.000 9.88209 324 ILE P C 1
ATOM 4739 O O . ILE A 1 321 ? 10.39448 17.33200 6.44708 1.000 10.95588 324 ILE P O 1
ATOM 4756 N N . ASN A 1 322 ? 8.46511 18.20542 5.67594 1.000 10.06876 325 ASN P N 1
ATOM 4757 C CA . ASN A 1 322 ? 7.77013 16.92918 5.80949 1.000 10.97614 325 ASN P CA 1
ATOM 4758 C C . ASN A 1 322 ? 8.36023 15.87036 4.89443 1.000 10.75101 325 ASN P C 1
ATOM 4759 O O . ASN A 1 322 ? 8.41902 14.69812 5.27512 1.000 12.06387 325 ASN P O 1
ATOM 4770 N N . LYS A 1 323 ? 8.83537 16.25809 3.71231 1.000 10.64823 326 LYS P N 1
ATOM 4771 C CA . LYS A 1 323 ? 9.51541 15.30451 2.84314 1.000 11.27895 326 LYS P CA 1
ATOM 4772 C C . LYS A 1 323 ? 10.81151 14.81000 3.48020 1.000 11.50534 326 LYS P C 1
ATOM 4773 O O . LYS A 1 323 ? 11.09306 13.60306 3.49869 1.000 12.30576 326 LYS P O 1
ATOM 4783 N N . TRP A 1 324 ? 11.61668 15.73653 4.01683 1.000 10.55725 327 TRP P N 1
ATOM 4784 C CA . TRP A 1 324 ? 12.87344 15.35360 4.65723 1.000 10.39096 327 TRP P CA 1
ATOM 4785 C C . TRP A 1 324 ? 12.63769 14.49872 5.90149 1.000 10.49092 327 TRP P C 1
ATOM 4786 O O . TRP A 1 324 ? 13.51467 13.71769 6.29323 1.000 11.00869 327 TRP P O 1
ATOM 4807 N N . ARG A 1 325 ? 11.48542 14.64727 6.55894 1.000 10.23531 328 ARG P N 1
ATOM 4808 C CA . ARG A 1 325 ? 11.21533 13.87819 7.76950 1.000 10.94838 328 ARG P CA 1
ATOM 4809 C C . ARG A 1 325 ? 11.09862 12.38459 7.51584 1.000 11.39229 328 ARG P C 1
ATOM 4810 O O . ARG A 1 325 ? 11.28057 11.60255 8.45190 1.000 11.96619 328 ARG P O 1
ATOM 4831 N N . ILE A 1 326 ? 10.78888 11.96264 6.28747 1.000 12.27874 329 ILE P N 1
ATOM 4832 C CA . ILE A 1 326 ? 10.57076 10.53943 6.03523 1.000 13.56753 329 ILE P CA 1
ATOM 4833 C C . ILE A 1 326 ? 11.79343 9.72989 6.44852 1.000 13.21184 329 ILE P C 1
ATOM 4834 O O . ILE A 1 326 ? 11.67590 8.70453 7.13279 1.000 13.35811 329 ILE P O 1
ATOM 4850 N N . LYS A 1 327 ? 12.98956 10.18619 6.06137 1.000 13.11759 330 LYS P N 1
ATOM 4851 C CA . LYS A 1 327 ? 14.20041 9.44895 6.40939 1.000 12.99166 330 LYS P CA 1
ATOM 4852 C C . LYS A 1 327 ? 14.44562 9.43885 7.91375 1.000 12.24919 330 LYS P C 1
ATOM 4853 O O . LYS A 1 327 ? 15.03152 8.48565 8.44164 1.000 13.17399 330 LYS P O 1
ATOM 4863 N N . LEU A 1 328 ? 14.02235 10.48488 8.62052 1.000 10.90898 331 LEU P N 1
ATOM 4864 C CA . LEU A 1 328 ? 14.15782 10.49975 10.07542 1.000 10.77032 331 LEU P CA 1
ATOM 4865 C C . LEU A 1 328 ? 13.25325 9.45452 10.72029 1.000 11.06590 331 LEU P C 1
ATOM 4866 O O . LEU A 1 328 ? 13.66791 8.73875 11.64474 1.000 11.31979 331 LEU P O 1
ATOM 4882 N N . ASP A 1 329 ? 12.00747 9.37004 10.25497 1.000 11.89173 332 ASP P N 1
ATOM 4883 C CA . ASP A 1 329 ? 11.10161 8.35747 10.76824 1.000 13.51332 332 ASP P CA 1
ATOM 4884 C C . ASP A 1 329 ? 11.67167 6.96843 10.52947 1.000 13.57514 332 ASP P C 1
ATOM 4885 O O . ASP A 1 329 ? 11.64420 6.11051 11.42260 1.000 14.39821 332 ASP P O 1
ATOM 4894 N N . ASP A 1 330 ? 12.20209 6.72750 9.32936 1.000 13.69677 333 ASP P N 1
ATOM 4895 C CA . ASP A 1 330 ? 12.79433 5.42530 9.04022 1.000 15.18260 333 ASP P CA 1
ATOM 4896 C C . ASP A 1 330 ? 13.97122 5.14035 9.96414 1.000 14.25236 333 ASP P C 1
ATOM 4897 O O . ASP A 1 330 ? 14.10198 4.03493 10.50170 1.000 14.95583 333 ASP P O 1
ATOM 4906 N N . TYR A 1 331 ? 14.85149 6.12185 10.14573 1.000 12.72183 334 TYR P N 1
ATOM 4907 C CA . TYR A 1 331 ? 16.03623 5.91834 10.97413 1.000 12.68352 334 TYR P CA 1
ATOM 4908 C C . TYR A 1 331 ? 15.65359 5.56455 12.40060 1.000 11.92228 334 TYR P C 1
ATOM 4909 O O . TYR A 1 331 ? 16.33998 4.77606 13.06383 1.000 12.17388 334 TYR P O 1
ATOM 4927 N N . SER A 1 332 ? 14.56945 6.15959 12.89634 1.000 11.83386 335 SER P N 1
ATOM 4928 C CA . SER A 1 332 ? 14.24625 6.07838 14.31058 1.000 11.88395 335 SER P CA 1
ATOM 4929 C C . SER A 1 332 ? 13.90974 4.66829 14.77391 1.000 11.28739 335 SER P C 1
ATOM 4930 O O . SER A 1 332 ? 13.94853 4.41297 15.98020 1.000 11.33876 335 SER P O 1
ATOM 4938 N N . THR A 1 333 ? 13.56979 3.76000 13.86342 1.000 12.15229 336 THR P N 1
ATOM 4939 C CA . THR A 1 333 ? 13.22647 2.39249 14.24083 1.000 14.12375 336 THR P CA 1
ATOM 4940 C C . THR A 1 333 ? 14.30674 1.38884 13.86111 1.000 13.60448 336 THR P C 1
ATOM 4941 O O . THR A 1 333 ? 14.09775 0.18677 14.02658 1.000 14.67138 336 THR P O 1
ATOM 4952 N N . GLN A 1 334 ? 15.45546 1.84913 13.37505 1.000 13.18964 337 GLN P N 1
ATOM 4953 C CA . GLN A 1 334 ? 16.55237 0.96413 13.01362 1.000 14.01306 337 GLN P CA 1
ATOM 4954 C C . GLN A 1 334 ? 17.40178 0.61367 14.22747 1.000 12.55616 337 GLN P C 1
ATOM 4955 O O . GLN A 1 334 ? 17.49425 1.36700 15.19473 1.000 12.40435 337 GLN P O 1
ATOM 4969 N N . GLU A 1 335 ? 18.03932 -0.54156 14.16128 1.000 12.20333 338 GLU P N 1
ATOM 4970 C CA . GLU A 1 335 ? 18.90473 -0.96634 15.25181 1.000 12.08580 338 GLU P CA 1
ATOM 4971 C C . GLU A 1 335 ? 20.15405 -0.09081 15.30715 1.000 11.72637 338 GLU P C 1
ATOM 4972 O O . GLU A 1 335 ? 20.89451 0.00741 14.32358 1.000 13.49284 338 GLU P O 1
ATOM 4984 N N . LEU A 1 336 ? 20.40709 0.51292 16.47090 1.000 10.30279 339 LEU P N 1
ATOM 4985 C CA . LEU A 1 336 ? 21.63989 1.25246 16.71946 1.000 10.59769 339 LEU P CA 1
ATOM 4986 C C . LEU A 1 336 ? 22.75546 0.34627 17.21170 1.000 10.43778 339 LEU P C 1
ATOM 4987 O O . LEU A 1 336 ? 23.93042 0.59811 16.93842 1.000 11.95183 339 LEU P O 1
ATOM 5003 N N . GLY A 1 337 ? 22.38895 -0.67651 17.96735 1.000 10.21801 340 GLY P N 1
ATOM 5004 C CA . GLY A 1 337 ? 23.31549 -1.58230 18.60594 1.000 9.89397 340 GLY P CA 1
ATOM 5005 C C . GLY A 1 337 ? 22.48672 -2.51651 19.45454 1.000 9.59575 340 GLY P C 1
ATOM 5006 O O . GLY A 1 337 ? 21.25133 -2.49431 19.39047 1.000 10.48807 340 GLY P O 1
ATOM 5010 N N . LYS A 1 338 ? 23.16955 -3.32254 20.26569 1.000 9.50839 341 LYS P N 1
ATOM 5011 C CA . LYS A 1 338 ? 22.49987 -4.31186 21.09280 1.000 9.99364 341 LYS P CA 1
ATOM 5012 C C . LYS A 1 338 ? 22.89365 -4.16963 22.55163 1.000 9.12915 341 LYS P C 1
ATOM 5013 O O . LYS A 1 338 ? 24.00985 -3.75825 22.88236 1.000 9.44375 341 LYS P O 1
ATOM 5032 N N . THR A 1 339 ? 21.95997 -4.55519 23.41152 1.000 8.80412 342 THR P N 1
ATOM 5033 C CA . THR A 1 339 ? 22.23699 -4.81687 24.81000 1.000 8.69074 342 THR P CA 1
ATOM 5034 C C . THR A 1 339 ? 21.98013 -6.28627 25.10964 1.000 8.62967 342 THR P C 1
ATOM 5035 O O . THR A 1 339 ? 21.00509 -6.87183 24.62631 1.000 9.71854 342 THR P O 1
ATOM 5046 N N . ILE A 1 340 ? 22.86384 -6.87130 25.92171 1.000 8.11988 343 ILE P N 1
ATOM 5047 C CA . ILE A 1 340 ? 22.66616 -8.21912 26.43510 1.000 8.40153 343 ILE P CA 1
ATOM 5048 C C . ILE A 1 340 ? 22.12851 -8.21866 27.85468 1.000 8.34768 343 ILE P C 1
ATOM 5049 O O . ILE A 1 340 ? 21.88996 -9.29340 28.42588 1.000 8.82235 343 ILE P O 1
ATOM 5065 N N . VAL A 1 341 ? 21.90681 -7.03767 28.43429 1.000 7.74328 344 VAL P N 1
ATOM 5066 C CA . VAL A 1 341 ? 21.35288 -6.87116 29.76948 1.000 7.78769 344 VAL P CA 1
ATOM 5067 C C . VAL A 1 341 ? 20.06445 -6.05943 29.68902 1.000 8.14949 344 VAL P C 1
ATOM 5068 O O . VAL A 1 341 ? 19.89676 -5.19241 28.82612 1.000 8.35406 344 VAL P O 1
ATOM 5081 N N . TYR A 1 342 ? 19.15149 -6.32585 30.61533 1.000 8.23547 345 TYR P N 1
ATOM 5082 C CA . TYR A 1 342 ? 18.02864 -5.42397 30.81206 1.000 8.56271 345 TYR P CA 1
ATOM 5083 C C . TYR A 1 342 ? 18.57652 -4.06365 31.21095 1.000 7.82225 345 TYR P C 1
ATOM 5084 O O . TYR A 1 342 ? 19.47561 -3.97075 32.05249 1.000 8.44132 345 TYR P O 1
ATOM 5102 N N . LEU A 1 343 ? 18.06060 -3.01294 30.58938 1.000 7.87324 346 LEU P N 1
ATOM 5103 C CA . LEU A 1 343 ? 18.48559 -1.64736 30.90601 1.000 8.26471 346 LEU P CA 1
ATOM 5104 C C . LEU A 1 343 ? 17.45196 -1.06923 31.86855 1.000 7.93573 346 LEU P C 1
ATOM 5105 O O . LEU A 1 343 ? 16.36725 -0.63461 31.46594 1.000 8.11415 346 LEU P O 1
ATOM 5121 N N . ASP A 1 344 ? 17.78359 -1.10681 33.15425 1.000 8.10004 347 ASP P N 1
ATOM 5122 C CA . ASP A 1 344 ? 16.84240 -0.77806 34.21820 1.000 8.01872 347 ASP P CA 1
ATOM 5123 C C . ASP A 1 344 ? 16.81975 0.72748 34.42110 1.000 8.20094 347 ASP P C 1
ATOM 5124 O O . ASP A 1 344 ? 17.61979 1.29536 35.17293 1.000 8.31669 347 ASP P O 1
ATOM 5133 N N . GLY A 1 345 ? 15.87466 1.35604 33.72969 1.000 8.27482 348 GLY P N 1
ATOM 5134 C CA . GLY A 1 345 ? 15.53260 2.75649 33.87663 1.000 8.42374 348 GLY P CA 1
ATOM 5135 C C . GLY A 1 345 ? 14.23716 2.96055 34.63524 1.000 9.37795 348 GLY P C 1
ATOM 5136 O O . GLY A 1 345 ? 13.61329 4.01348 34.51442 1.000 10.95201 348 GLY P O 1
ATOM 5140 N N . SER A 1 346 ? 13.82979 1.97451 35.43171 1.000 9.57559 349 SER P N 1
ATOM 5141 C CA . SER A 1 346 ? 12.63353 2.10957 36.25355 1.000 10.42366 349 SER P CA 1
ATOM 5142 C C . SER A 1 346 ? 12.86697 3.13954 37.35338 1.000 10.35788 349 SER P C 1
ATOM 5143 O O . SER A 1 346 ? 13.97591 3.28914 37.86621 1.000 10.48416 349 SER P O 1
ATOM 5151 N N . SER A 1 347 ? 11.79925 3.83988 37.73982 1.000 10.96435 350 SER P N 1
ATOM 5152 C CA . SER A 1 347 ? 11.93338 4.79052 38.83902 1.000 11.58522 350 SER P CA 1
ATOM 5153 C C . SER A 1 347 ? 12.19326 4.08460 40.16241 1.000 10.73696 350 SER P C 1
ATOM 5154 O O . SER A 1 347 ? 12.91149 4.61849 41.01780 1.000 10.88830 350 SER P O 1
ATOM 5162 N N . GLN A 1 348 ? 11.62436 2.88977 40.34049 1.000 11.20361 351 GLN P N 1
ATOM 5163 C CA . GLN A 1 348 ? 11.82480 2.14736 41.57472 1.000 12.28571 351 GLN P CA 1
ATOM 5164 C C . GLN A 1 348 ? 13.29322 1.83609 41.79975 1.000 11.10681 351 GLN P C 1
ATOM 5165 O O . GLN A 1 348 ? 13.72757 1.69479 42.94956 1.000 12.14056 351 GLN P O 1
ATOM 5179 N N . SER A 1 349 ? 14.06793 1.72065 40.72130 1.000 10.03744 352 SER P N 1
ATOM 5180 C CA . SER A 1 349 ? 15.51307 1.60060 40.84320 1.000 9.34101 352 SER P CA 1
ATOM 5181 C C . SER A 1 349 ? 16.18989 2.96641 40.85189 1.000 8.67779 352 SER P C 1
ATOM 5182 O O . SER A 1 349 ? 16.87691 3.31075 41.81750 1.000 8.92130 352 SER P O 1
ATOM 5190 N N . CYS A 1 350 ? 16.01366 3.74764 39.78059 1.000 8.46142 353 CYS P N 1
ATOM 5191 C CA . CYS A 1 350 ? 16.88268 4.89525 39.54902 1.000 8.43831 353 CYS P CA 1
ATOM 5192 C C . CYS A 1 350 ? 16.61954 6.06854 40.48182 1.000 7.99621 353 CYS P C 1
ATOM 5193 O O . CYS A 1 350 ? 17.46457 6.96425 40.56064 1.000 8.23709 353 CYS P O 1
ATOM 5200 N N . ARG A 1 351 ? 15.48773 6.09650 41.18406 1.000 8.56809 354 ARG P N 1
ATOM 5201 C CA . ARG A 1 351 ? 15.25429 7.11997 42.19393 1.000 9.01911 354 ARG P CA 1
ATOM 5202 C C . ARG A 1 351 ? 15.59677 6.64673 43.59851 1.000 9.02722 354 ARG P C 1
ATOM 5203 O O . ARG A 1 351 ? 15.40261 7.39863 44.55450 1.000 10.26428 354 ARG P O 1
ATOM 5224 N N . PHE A 1 352 ? 16.12885 5.43152 43.74344 1.000 9.31185 355 PHE P N 1
ATOM 5225 C CA . PHE A 1 352 ? 16.42173 4.85095 45.04995 1.000 9.29324 355 PHE P CA 1
ATOM 5226 C C . PHE A 1 352 ? 17.83213 4.30753 45.20726 1.000 9.24930 355 PHE P C 1
ATOM 5227 O O . PHE A 1 352 ? 18.30188 4.18850 46.34452 1.000 10.07074 355 PHE P O 1
ATOM 5244 N N . ARG A 1 353 ? 18.50633 3.93343 44.13212 1.000 8.85992 356 ARG P N 1
ATOM 5245 C CA . ARG A 1 353 ? 19.81577 3.30189 44.24663 1.000 8.70620 356 ARG P CA 1
ATOM 5246 C C . ARG A 1 353 ? 20.48688 3.38781 42.88545 1.000 7.96647 356 ARG P C 1
ATOM 5247 O O . ARG A 1 353 ? 19.88749 3.81988 41.90421 1.000 8.29619 356 ARG P O 1
ATOM 5268 N N . GLU A 1 354 ? 21.74430 2.96940 42.83172 1.000 7.38720 357 GLU P N 1
ATOM 5269 C CA . GLU A 1 354 ? 22.44107 2.86494 41.55662 1.000 7.17136 357 GLU P CA 1
ATOM 5270 C C . GLU A 1 354 ? 21.63226 1.99110 40.60727 1.000 7.01583 357 GLU P C 1
ATOM 5271 O O . GLU A 1 354 ? 21.21160 0.89098 40.97258 1.000 8.08310 357 GLU P O 1
ATOM 5283 N N . CYS A 1 355 ? 21.42555 2.46391 39.38058 1.000 6.99802 358 CYS P N 1
ATOM 5284 C CA . CYS A 1 355 ? 20.71204 1.68821 38.37194 1.000 7.37723 358 CYS P CA 1
ATOM 5285 C C . CYS A 1 355 ? 21.56221 1.61628 37.11036 1.000 7.12944 358 CYS P C 1
ATOM 5286 O O . CYS A 1 355 ? 22.29309 2.55381 36.77439 1.000 7.69259 358 CYS P O 1
ATOM 5293 N N . ASN A 1 356 ? 21.48803 0.48526 36.40620 1.000 6.79945 359 ASN P N 1
ATOM 5294 C CA . ASN A 1 356 ? 22.41623 0.30634 35.29549 1.000 6.67955 359 ASN P CA 1
ATOM 5295 C C . ASN A 1 356 ? 22.09471 1.20327 34.10362 1.000 6.79360 359 ASN P C 1
ATOM 5296 O O . ASN A 1 356 ? 23.01278 1.53814 33.35176 1.000 7.21491 359 ASN P O 1
ATOM 5307 N N . MET A 1 357 ? 20.84577 1.66285 33.94586 1.000 6.83975 360 MET P N 1
ATOM 5308 C CA . MET A 1 357 ? 20.56600 2.66221 32.91560 1.000 6.99924 360 MET P CA 1
ATOM 5309 C C . MET A 1 357 ? 21.29744 3.96562 33.21946 1.000 6.74048 360 MET P C 1
ATOM 5310 O O . MET A 1 357 ? 21.82842 4.62075 32.31206 1.000 6.98199 360 MET P O 1
ATOM 5324 N N . GLY A 1 358 ? 21.31180 4.36561 34.49101 1.000 6.88461 361 GLY P N 1
ATOM 5325 C CA . GLY A 1 358 ? 22.03712 5.56151 34.87370 1.000 6.84511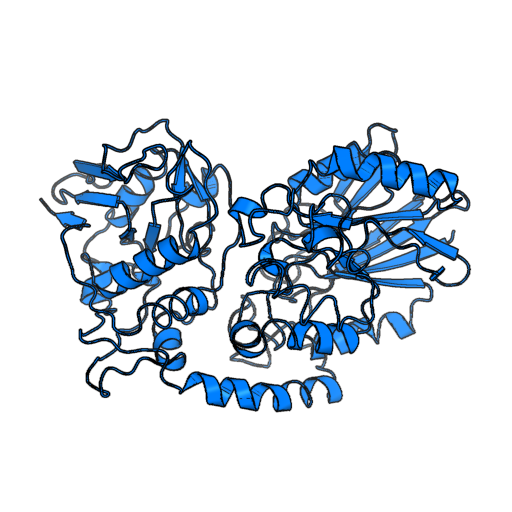 361 GLY P CA 1
ATOM 5326 C C . GLY A 1 358 ? 23.52019 5.44571 34.59293 1.000 6.63653 361 GLY P C 1
ATOM 5327 O O . GLY A 1 358 ? 24.14729 6.39194 34.10006 1.000 6.81806 361 GLY P O 1
ATOM 5331 N N . ASN A 1 359 ? 24.10914 4.28530 34.90719 1.000 6.72570 362 ASN P N 1
ATOM 5332 C CA . ASN A 1 359 ? 25.52095 4.07289 34.60998 1.000 6.99034 362 ASN P CA 1
ATOM 5333 C C . ASN A 1 359 ? 25.79113 4.15950 33.11689 1.000 6.84685 362 ASN P C 1
ATOM 5334 O O . ASN A 1 359 ? 26.77635 4.77609 32.69758 1.000 7.34768 362 ASN P O 1
ATOM 5345 N N . LEU A 1 360 ? 24.92617 3.55093 32.30129 1.000 6.86957 363 LEU P N 1
ATOM 5346 C CA . LEU A 1 360 ? 25.07765 3.61484 30.85258 1.000 7.06581 363 LEU P CA 1
ATOM 5347 C C . LEU A 1 360 ? 25.08404 5.05621 30.37233 1.000 6.60625 363 LEU P C 1
ATOM 5348 O O . LEU A 1 360 ? 25.93888 5.46220 29.57610 1.000 7.03565 363 LEU P O 1
ATOM 5364 N N . ILE A 1 361 ? 24.09964 5.83561 30.81339 1.000 6.30527 364 ILE P N 1
ATOM 5365 C CA . ILE A 1 361 ? 23.96979 7.19313 30.30843 1.000 6.29915 364 ILE P CA 1
ATOM 5366 C C . ILE A 1 361 ? 25.15170 8.04232 30.75255 1.000 5.90692 364 ILE P C 1
ATOM 5367 O O . ILE A 1 361 ? 25.71541 8.79370 29.95575 1.000 6.36059 364 ILE P O 1
ATOM 5383 N N . CYS A 1 362 ? 25.57425 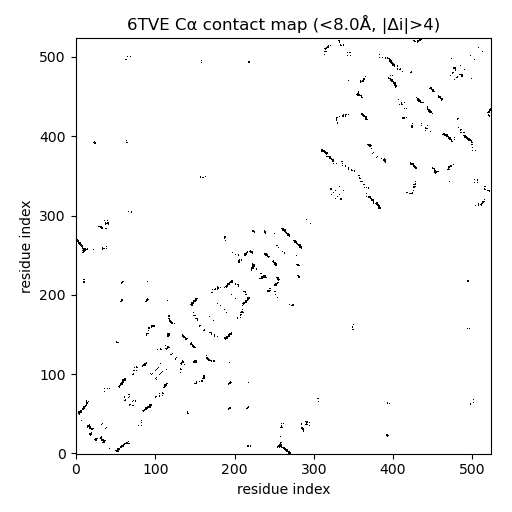7.91759 32.01242 1.000 6.25419 365 CYS P N 1
ATOM 5384 C CA . CYS A 1 362 ? 26.75428 8.66147 32.45030 1.000 6.29307 365 CYS P CA 1
ATOM 5385 C C . CYS A 1 362 ? 28.01588 8.21777 31.72203 1.000 6.57414 365 CYS P C 1
ATOM 5386 O O . CYS A 1 362 ? 28.87874 9.04730 31.40800 1.000 6.98568 365 CYS P O 1
ATOM 5393 N N . ASP A 1 363 ? 28.15256 6.91908 31.44879 1.000 6.87837 366 ASP P N 1
ATOM 5394 C CA . ASP A 1 363 ? 29.33191 6.48237 30.71225 1.000 7.14400 366 ASP P CA 1
ATOM 5395 C C . ASP A 1 363 ? 29.31399 7.03630 29.28823 1.000 6.84420 366 ASP P C 1
ATOM 5396 O O . ASP A 1 363 ? 30.36378 7.40609 28.74164 1.000 6.91881 366 ASP P O 1
ATOM 5405 N N . ALA A 1 364 ? 28.12890 7.12611 28.68625 1.000 6.22903 367 ALA P N 1
ATOM 5406 C CA . ALA A 1 364 ? 27.99392 7.74888 27.37219 1.000 6.52761 367 ALA P CA 1
ATOM 5407 C C . ALA A 1 364 ? 28.33089 9.23427 27.42932 1.000 6.29677 367 ALA P C 1
ATOM 5408 O O . ALA A 1 364 ? 28.97517 9.76989 26.51611 1.000 6.67176 367 ALA P O 1
ATOM 5415 N N . MET A 1 365 ? 27.90690 9.90869 28.50145 1.000 6.16262 368 MET P N 1
ATOM 5416 C CA . MET A 1 365 ? 28.21799 11.32049 28.68619 1.000 6.55106 368 MET P CA 1
ATOM 5417 C C . MET A 1 365 ? 29.72554 11.53926 28.75089 1.000 6.88258 368 MET P C 1
ATOM 5418 O O . MET A 1 365 ? 30.26951 12.42538 28.07680 1.000 7.51138 368 MET P O 1
ATOM 5432 N N . ILE A 1 366 ? 30.43006 10.72942 29.54467 1.000 6.71860 369 ILE P N 1
ATOM 5433 C CA . ILE A 1 366 ? 31.87880 10.88771 29.63779 1.000 7.46303 369 ILE P CA 1
ATOM 5434 C C . ILE A 1 366 ? 32.52456 10.59931 28.28795 1.000 7.64151 369 ILE P C 1
ATOM 5435 O O . ILE A 1 366 ? 33.39533 11.34406 27.82163 1.000 8.45985 369 ILE P O 1
ATOM 5451 N N . ASN A 1 367 ? 32.07945 9.54307 27.60951 1.000 7.49567 370 ASN P N 1
ATOM 5452 C CA . ASN A 1 367 ? 32.66906 9.21553 26.31733 1.000 8.27114 370 ASN P CA 1
ATOM 5453 C C . ASN A 1 367 ? 32.47528 10.34778 25.29835 1.000 7.67292 370 ASN P C 1
ATOM 5454 O O . ASN A 1 367 ? 33.38834 10.66312 24.52373 1.000 8.54708 370 ASN P O 1
ATOM 5465 N N . ASN A 1 368 ? 31.30283 10.99770 25.31065 1.000 7.32876 371 ASN P N 1
ATOM 5466 C CA . ASN A 1 368 ? 31.01162 12.10266 24.39302 1.000 7.73485 371 ASN P CA 1
ATOM 5467 C C . ASN A 1 368 ? 31.92332 13.29203 24.63470 1.000 7.50679 371 ASN P C 1
ATOM 5468 O O . ASN A 1 368 ? 32.13127 14.10831 23.73011 1.000 8.68566 371 ASN P O 1
ATOM 5479 N N . ASN A 1 369 ? 32.44268 13.42678 25.85303 1.000 7.35617 372 ASN P N 1
ATOM 5480 C CA . ASN A 1 369 ? 33.28309 14.54758 26.23944 1.000 7.24730 372 ASN P CA 1
ATOM 5481 C C . ASN A 1 369 ? 34.76682 14.20153 26.26207 1.000 7.37793 372 ASN P C 1
ATOM 5482 O O . ASN A 1 369 ? 35.55707 14.93765 26.86609 1.000 7.61819 372 ASN P O 1
ATOM 5493 N N . LEU A 1 370 ? 35.16563 13.12726 25.58670 1.000 7.51194 373 LEU P N 1
ATOM 5494 C CA . LEU A 1 370 ? 36.57513 12.86648 25.35044 1.000 8.12753 373 LEU P CA 1
ATOM 5495 C C . LEU A 1 370 ? 37.04356 13.80206 24.24721 1.000 8.92691 373 LEU P C 1
ATOM 5496 O O . LEU A 1 370 ? 36.56230 13.73261 23.11124 1.000 11.27046 373 LEU P O 1
ATOM 5512 N N . ARG A 1 371 ? 37.94766 14.70158 24.60136 1.000 9.16697 374 ARG P N 1
ATOM 5513 C CA . ARG A 1 371 ? 38.48920 15.70413 23.70006 1.000 11.20761 374 ARG P CA 1
ATOM 5514 C C . ARG A 1 371 ? 40.00524 15.55472 23.70536 1.000 14.09245 374 ARG P C 1
ATOM 5515 O O . ARG A 1 371 ? 40.57433 14.82939 24.52222 1.000 16.52785 374 ARG P O 1
ATOM 5536 N N . HIS A 1 372 ? 40.68741 16.27392 22.82930 1.000 15.80491 375 HIS P N 1
ATOM 5537 C CA . HIS A 1 372 ? 42.12974 16.09983 22.78090 1.000 19.92111 375 HIS P CA 1
ATOM 5538 C C . HIS A 1 372 ? 42.75490 16.64379 24.05699 1.000 24.16732 375 HIS P C 1
ATOM 5539 O O . HIS A 1 372 ? 42.23812 17.57691 24.67898 1.000 25.80444 375 HIS P O 1
ATOM 5553 N N . ALA A 1 373 ? 43.81272 15.98551 24.50174 1.000 26.30670 376 ALA P N 1
ATOM 5554 C CA . ALA A 1 373 ? 44.41597 16.28697 25.78361 1.000 28.27218 376 ALA P CA 1
ATOM 5555 C C . ALA A 1 373 ? 45.90318 16.49517 25.59168 1.000 30.31597 376 ALA P C 1
ATOM 5556 O O . ALA A 1 373 ? 46.52091 15.88676 24.71713 1.000 30.37069 376 ALA P O 1
ATOM 5563 N N . ASP A 1 374 ? 46.46036 17.36841 26.41521 0.845 32.08331 377 ASP P N 1
ATOM 5564 C CA . ASP A 1 374 ? 47.89374 17.59080 26.44499 0.583 34.22335 377 ASP P CA 1
ATOM 5565 C C . ASP A 1 374 ? 48.50346 16.64890 27.48357 0.841 29.65906 377 ASP P C 1
ATOM 5566 O O . ASP A 1 374 ? 47.87352 15.67902 27.91538 0.979 29.24856 377 ASP P O 1
ATOM 5575 N N . GLU A 1 375 ? 49.72556 16.93157 27.90304 1.000 25.82350 378 GLU P N 1
ATOM 5576 C CA . GLU A 1 375 ? 50.40831 16.10428 28.88074 1.000 23.57485 378 GLU P CA 1
ATOM 5577 C C . GLU A 1 375 ? 49.91723 16.34645 30.29947 1.000 21.18906 378 GLU P C 1
ATOM 5578 O O . GLU A 1 375 ? 50.39409 15.67533 31.22013 1.000 21.82238 378 GLU P O 1
ATOM 5582 N N . MET A 1 376 ? 48.96468 17.25964 30.49987 1.000 19.81487 379 MET P N 1
ATOM 5583 C CA . MET A 1 376 ? 48.52044 17.62510 31.83916 1.000 19.22688 379 MET P CA 1
ATOM 5584 C C . MET A 1 376 ? 47.24502 16.92599 32.29328 1.000 14.55019 379 MET P C 1
ATOM 5585 O O . MET A 1 376 ? 46.87964 17.06045 33.46502 1.000 15.52081 379 MET P O 1
ATOM 5599 N N . PHE A 1 377 ? 46.56663 16.18914 31.42035 1.000 11.24041 380 PHE P N 1
ATOM 5600 C CA . PHE A 1 377 ? 45.38676 15.44960 31.83692 1.000 9.90746 380 PHE P CA 1
ATOM 5601 C C . PHE A 1 377 ? 45.15310 14.33139 30.83910 1.000 9.14956 380 PHE P C 1
ATOM 5602 O O . PHE A 1 377 ? 45.48105 14.46388 29.66205 1.000 10.67804 380 PHE P O 1
ATOM 5619 N N . TRP A 1 378 ? 44.57202 13.22563 31.31169 1.000 8.10177 381 TRP P N 1
ATOM 5620 C CA . TRP A 1 378 ? 44.21040 12.16147 30.37778 1.000 7.84193 381 TRP P CA 1
ATOM 5621 C C . TRP A 1 378 ? 42.98552 12.56814 29.57126 1.000 7.52895 381 TRP P C 1
ATOM 5622 O O . TRP A 1 378 ? 42.88545 12.27035 28.37779 1.000 8.98063 381 TRP P O 1
ATOM 5643 N N . ASN A 1 379 ? 42.05513 13.25720 30.21458 1.000 7.19089 382 ASN P N 1
ATOM 5644 C CA . ASN A 1 379 ? 40.94221 13.93661 29.57526 1.000 7.37321 382 ASN P CA 1
ATOM 5645 C C . ASN A 1 379 ? 40.57499 15.10459 30.47604 1.000 7.23414 382 ASN P C 1
ATOM 5646 O O . ASN A 1 379 ? 40.76832 15.04390 31.69444 1.000 7.60047 382 ASN P O 1
ATOM 5657 N N . HIS A 1 380 ? 39.99354 16.15004 29.88610 1.000 7.41019 383 HIS P N 1
ATOM 5658 C CA . HIS A 1 380 ? 39.72934 17.34793 30.67454 1.000 7.52507 383 HIS P CA 1
ATOM 5659 C C . HIS A 1 380 ? 38.59251 17.17026 31.67494 1.000 6.70953 383 HIS P C 1
ATOM 5660 O O . HIS A 1 380 ? 38.50155 17.94622 32.63451 1.000 7.48136 383 HIS P O 1
ATOM 5674 N N . VAL A 1 381 ? 37.72032 16.19227 31.46562 1.000 6.49310 384 VAL P N 1
ATOM 5675 C CA . VAL A 1 381 ? 36.58701 15.93115 32.34495 1.000 6.33968 384 VAL P CA 1
ATOM 5676 C C . VAL A 1 381 ? 36.45127 14.42724 32.55906 1.000 5.72612 384 VAL P C 1
ATOM 5677 O O . VAL A 1 381 ? 36.67636 13.62568 31.64282 1.000 6.90449 384 VAL P O 1
ATOM 5690 N N . SER A 1 382 ? 36.05655 14.05625 33.77484 1.000 6.18415 385 SER P N 1
ATOM 5691 C CA . SER A 1 382 ? 35.99814 12.66148 34.19294 1.000 6.05347 385 SER P CA 1
ATOM 5692 C C . SER A 1 382 ? 34.71809 12.29621 34.93267 1.000 6.19162 385 SER P C 1
ATOM 5693 O O . SER A 1 382 ? 34.57770 11.14484 35.34364 1.000 7.56111 385 SER P O 1
ATOM 5701 N N . MET A 1 383 ? 33.80973 13.24321 35.15972 1.000 6.38989 386 MET P N 1
ATOM 5702 C CA . MET A 1 383 ? 32.73458 13.09959 36.12848 1.000 6.45922 386 MET P CA 1
ATOM 5703 C C . MET A 1 383 ? 31.39977 13.47039 35.50954 1.000 6.33241 386 MET P C 1
ATOM 5704 O O . MET A 1 383 ? 31.30276 14.38054 34.67297 1.000 6.97172 386 MET P O 1
ATOM 5718 N N . CYS A 1 384 ? 30.36047 12.79085 36.00295 1.000 6.13962 387 CYS P N 1
ATOM 5719 C CA . CYS A 1 384 ? 29.00637 12.88918 35.49067 1.000 6.28085 387 CYS P CA 1
ATOM 5720 C C . CYS A 1 384 ? 28.01009 12.74639 36.63348 1.000 6.04395 387 CYS P C 1
ATOM 5721 O O . CYS A 1 384 ? 28.18228 11.88289 37.50037 1.000 6.01735 387 CYS P O 1
ATOM 5728 N N . ILE A 1 385 ? 26.95228 13.56273 36.61488 1.000 6.04497 388 ILE P N 1
ATOM 5729 C CA . ILE A 1 385 ? 25.78067 13.32275 37.44772 1.000 6.20637 388 ILE P CA 1
ATOM 5730 C C . ILE A 1 385 ? 24.52734 13.41656 36.58604 1.000 6.51533 388 ILE P C 1
ATOM 5731 O O . ILE A 1 385 ? 24.47827 14.14981 35.59487 1.000 7.00452 388 ILE P O 1
ATOM 5747 N N . LEU A 1 386 ? 23.50670 12.65973 36.98501 1.000 6.58704 389 LEU P N 1
ATOM 5748 C CA . LEU A 1 386 ? 22.27859 12.52609 36.20526 1.000 6.81264 389 LEU P CA 1
ATOM 5749 C C . LEU A 1 386 ? 21.15004 12.25021 37.18249 1.000 7.44861 389 LEU P C 1
ATOM 5750 O O . LEU A 1 386 ? 21.17525 11.24029 37.88588 1.000 8.12101 389 LEU P O 1
ATOM 5766 N N . ASN A 1 387 ? 20.16752 13.14067 37.26681 1.000 7.66132 390 ASN P N 1
ATOM 5767 C CA . ASN A 1 387 ? 19.07020 12.90563 38.19139 1.000 7.95445 390 ASN P CA 1
ATOM 5768 C C . ASN A 1 387 ? 18.19241 11.74880 37.71857 1.000 7.57671 390 ASN P C 1
ATOM 5769 O O . ASN A 1 387 ? 17.85594 11.63261 36.53595 1.000 8.01307 390 ASN P O 1
ATOM 5780 N N . GLY A 1 388 ? 17.79227 10.89724 38.66707 1.000 7.65244 391 GLY P N 1
ATOM 5781 C CA . GLY A 1 388 ? 16.91670 9.78583 38.32848 1.000 9.08554 391 GLY P CA 1
ATOM 5782 C C . GLY A 1 388 ? 15.60217 10.22258 37.70970 1.000 9.32368 391 GLY P C 1
ATOM 5783 O O . GLY A 1 388 ? 15.02697 9.49663 36.88760 1.000 9.95869 391 GLY P O 1
ATOM 5787 N N . GLY A 1 389 ? 15.11860 11.41181 38.07691 1.000 9.60981 392 GLY P N 1
ATOM 5788 C CA . GLY A 1 389 ? 13.92246 11.95284 37.45609 1.000 10.50489 392 GLY P CA 1
ATOM 5789 C C . GLY A 1 389 ? 14.05775 12.22245 35.97315 1.000 10.29864 392 GLY P C 1
ATOM 5790 O O . GLY A 1 389 ? 13.05017 12.41813 35.29459 1.000 12.29438 392 GLY P O 1
ATOM 5794 N N . GLY A 1 390 ? 15.27569 12.25859 35.45600 1.000 9.04370 393 GLY P N 1
ATOM 5795 C CA . GLY A 1 390 ? 15.49143 12.41941 34.03715 1.000 8.94687 393 GLY P CA 1
ATOM 5796 C C . GLY A 1 390 ? 15.48871 11.13275 33.24948 1.000 8.95969 393 GLY P C 1
ATOM 5797 O O . GLY A 1 390 ? 15.55879 11.17999 32.01971 1.000 11.24898 393 GLY P O 1
ATOM 5801 N N . ILE A 1 391 ? 15.39413 9.98588 33.92111 1.000 7.64028 394 ILE P N 1
ATOM 5802 C CA . ILE A 1 391 ? 15.41340 8.67443 33.28051 1.000 8.08593 394 ILE P CA 1
ATOM 5803 C C . ILE A 1 391 ? 13.97572 8.18403 33.30847 1.000 8.19629 394 ILE P C 1
ATOM 5804 O O . ILE A 1 391 ? 13.42020 7.96936 34.38605 1.000 9.07367 394 ILE P O 1
ATOM 5820 N N . ARG A 1 392 ? 13.34440 8.04630 32.14133 1.000 8.42750 395 ARG P N 1
ATOM 5821 C CA . ARG A 1 392 ? 11.89146 7.93706 32.07812 1.000 9.04193 395 ARG P CA 1
ATOM 5822 C C . ARG A 1 392 ? 11.38748 6.58171 31.60835 1.000 9.25426 395 ARG P C 1
ATOM 5823 O O . ARG A 1 392 ? 10.16895 6.39699 31.50700 1.000 10.88879 395 ARG P O 1
ATOM 5844 N N . SER A 1 393 ? 12.27385 5.62565 31.34041 1.000 8.67311 396 SER P N 1
ATOM 5845 C CA . SER A 1 393 ? 11.84829 4.30279 30.92008 1.000 9.02887 396 SER P CA 1
ATOM 5846 C C . SER A 1 393 ? 13.00754 3.33126 31.01601 1.000 9.00588 396 SER P C 1
ATOM 5847 O O . SER A 1 393 ? 14.16026 3.73047 30.81558 1.000 8.71897 396 SER P O 1
ATOM 5855 N N . PRO A 1 394 ? 12.72332 2.04767 31.23469 1.000 9.09984 397 PRO P N 1
ATOM 5856 C CA . PRO A 1 394 ? 13.70397 0.99935 30.94645 1.000 9.03838 397 PRO P CA 1
ATOM 5857 C C . PRO A 1 394 ? 13.71066 0.67208 29.45818 1.000 9.26339 397 PRO P C 1
ATOM 5858 O O . PRO A 1 394 ? 12.88653 1.15424 28.67784 1.000 9.91612 397 PRO P O 1
ATOM 5869 N N . ILE A 1 395 ? 14.66865 -0.16797 29.07409 1.000 9.27018 398 ILE P N 1
ATOM 5870 C CA . ILE A 1 395 ? 14.70870 -0.79543 27.75855 1.000 9.49800 398 ILE P CA 1
ATOM 5871 C C . ILE A 1 395 ? 14.90000 -2.29198 27.95557 1.000 9.91061 398 ILE P C 1
ATOM 5872 O O . ILE A 1 395 ? 15.88315 -2.72982 28.56904 1.000 9.93431 398 ILE P O 1
ATOM 5888 N N A ASP A 1 396 ? 13.96859 -3.07500 27.42530 0.512 10.67948 399 ASP P N 1
ATOM 5889 N N B ASP A 1 396 ? 13.94495 -3.06482 27.44457 0.488 10.79180 399 ASP P N 1
ATOM 5890 C CA A ASP A 1 396 ? 14.00723 -4.52421 27.55182 0.512 11.22824 399 ASP P CA 1
ATOM 5891 C CA B ASP A 1 396 ? 13.98067 -4.52059 27.47296 0.488 11.49023 399 ASP P CA 1
ATOM 5892 C C A ASP A 1 396 ? 14.91480 -5.11620 26.47885 0.512 10.67426 399 ASP P C 1
ATOM 5893 C C B ASP A 1 396 ? 15.01962 -5.03006 26.48039 0.488 10.96600 399 ASP P C 1
ATOM 5894 O O A ASP A 1 396 ? 14.82691 -4.74789 25.30226 0.512 11.17007 399 ASP P O 1
ATOM 5895 O O B ASP A 1 396 ? 15.13740 -4.51825 25.36286 0.488 11.51516 399 ASP P O 1
ATOM 5912 N N . GLU A 1 397 ? 15.78333 -6.04157 26.89421 1.000 10.60785 400 GLU P N 1
ATOM 5913 C CA . GLU A 1 397 ? 16.78648 -6.65538 26.03209 1.000 10.89880 400 GLU P CA 1
ATOM 5914 C C . GLU A 1 397 ? 16.25261 -7.83016 25.22013 1.000 12.21261 400 GLU P C 1
ATOM 5915 O O . GLU A 1 397 ? 17.00517 -8.41854 24.43622 1.000 12.48102 400 GLU P O 1
ATOM 5928 N N . ARG A 1 398 ? 14.98464 -8.18855 25.37175 1.000 14.10288 401 ARG P N 1
ATOM 5929 C CA . ARG A 1 398 ? 14.47290 -9.40725 24.75895 1.000 17.05337 401 ARG P CA 1
ATOM 5930 C C . ARG A 1 398 ? 13.87612 -9.18453 23.36981 1.000 18.87285 401 ARG P C 1
ATOM 5931 O O . ARG A 1 398 ? 13.24661 -10.09536 22.82977 1.000 20.96946 401 ARG P O 1
ATOM 5952 N N . ASN A 1 399 ? 14.08249 -8.01346 22.77070 1.000 18.81517 402 ASN P N 1
ATOM 5953 C CA . ASN A 1 399 ? 13.80041 -7.79235 21.35001 1.000 19.78008 402 ASN P CA 1
ATOM 5954 C C . ASN A 1 399 ? 15.07161 -8.06293 20.53888 1.000 18.42719 402 ASN P C 1
ATOM 5955 O O . ASN A 1 399 ? 15.58812 -7.21813 19.80708 1.000 17.60216 402 ASN P O 1
ATOM 5966 N N . ASP A 1 400 ? 15.59808 -9.27710 20.72349 1.000 17.88472 403 ASP P N 1
ATOM 5967 C CA . ASP A 1 400 ? 16.86444 -9.68589 20.11622 1.000 18.84595 403 ASP P CA 1
ATOM 5968 C C . ASP A 1 400 ? 18.01037 -8.74305 20.49178 1.000 15.65403 403 ASP P C 1
ATOM 5969 O O . ASP A 1 400 ? 18.97640 -8.58540 19.74079 1.000 15.84081 403 ASP P O 1
ATOM 5978 N N . GLY A 1 401 ? 17.91635 -8.11189 21.66132 1.000 13.04402 404 GLY P N 1
ATOM 5979 C CA . GLY A 1 401 ? 18.91615 -7.16836 22.11820 1.000 11.79657 404 GLY P CA 1
ATOM 5980 C C . GLY A 1 401 ? 18.84959 -5.80637 21.46483 1.000 10.65720 404 GLY P C 1
ATOM 5981 O O . GLY A 1 401 ? 19.58323 -4.90583 21.87819 1.000 10.44494 404 GLY P O 1
ATOM 5985 N N . THR A 1 402 ? 17.99939 -5.62055 20.46217 1.000 10.65973 405 THR P N 1
ATOM 5986 C CA . THR A 1 402 ? 17.98794 -4.38281 19.69318 1.000 11.03218 405 THR P CA 1
ATOM 5987 C C . THR A 1 402 ? 17.67457 -3.18009 20.56929 1.000 10.05600 405 THR P C 1
ATOM 5988 O O . THR A 1 402 ? 16.78039 -3.22484 21.42384 1.000 10.44180 405 THR P O 1
ATOM 5999 N N . ILE A 1 403 ? 18.38360 -2.08352 20.29724 1.000 9.28808 406 ILE P N 1
ATOM 6000 C CA . ILE A 1 403 ? 18.05939 -0.75803 20.80897 1.000 8.93867 406 ILE P CA 1
ATOM 6001 C C . ILE A 1 403 ? 17.88763 0.15940 19.60986 1.000 9.15842 406 ILE P C 1
ATOM 6002 O O . ILE A 1 403 ? 18.76872 0.21489 18.74494 1.000 9.91054 406 ILE P O 1
ATOM 6018 N N . THR A 1 404 ? 16.77963 0.89532 19.57852 1.000 9.35779 407 THR P N 1
ATOM 6019 C CA . THR A 1 404 ? 16.51825 1.88225 18.53907 1.000 9.54211 407 THR P CA 1
ATOM 6020 C C . THR A 1 404 ? 16.49572 3.28845 19.13139 1.000 9.34710 407 THR P C 1
ATOM 6021 O O . THR A 1 404 ? 16.37950 3.48946 20.34238 1.000 9.08224 407 THR P O 1
ATOM 6032 N N . TRP A 1 405 ? 16.54895 4.27442 18.23685 1.000 9.26359 408 TRP P N 1
ATOM 6033 C CA . TRP A 1 405 ? 16.41234 5.66505 18.65738 1.000 9.42452 408 TRP P CA 1
ATOM 6034 C C . TRP A 1 405 ? 15.08969 5.87933 19.38328 1.000 9.40652 408 TRP P C 1
ATOM 6035 O O . TRP A 1 405 ? 15.02679 6.56511 20.41081 1.000 9.31143 408 TRP P O 1
ATOM 6056 N N . GLU A 1 406 ? 14.01817 5.29975 18.85668 1.000 9.93256 409 GLU P N 1
ATOM 6057 C CA . GLU A 1 406 ? 12.71526 5.40960 19.49354 1.000 10.88745 409 GLU P CA 1
ATOM 6058 C C . GLU A 1 406 ? 12.75849 4.89963 20.93042 1.000 9.75204 409 GLU P C 1
ATOM 6059 O O . GLU A 1 406 ? 12.15366 5.49364 21.82940 1.000 10.65807 409 GLU P O 1
ATOM 6071 N N . ASN A 1 407 ? 13.44985 3.78176 21.17156 1.000 9.55027 410 ASN P N 1
ATOM 6072 C CA . ASN A 1 407 ? 13.58700 3.29190 22.53795 1.000 9.58012 410 ASN P CA 1
ATOM 6073 C C . ASN A 1 407 ? 14.28615 4.32573 23.41660 1.000 9.14853 410 ASN P C 1
ATOM 6074 O O . ASN A 1 407 ? 13.86912 4.58185 24.55370 1.000 9.82962 410 ASN P O 1
ATOM 6085 N N . LEU A 1 408 ? 15.38106 4.90861 22.91277 1.000 8.55504 411 LEU P N 1
ATOM 6086 C CA . LEU A 1 408 ? 16.10221 5.91280 23.69120 1.000 8.70418 411 LEU P CA 1
ATOM 6087 C C . LEU A 1 408 ? 15.25070 7.14552 23.94943 1.000 8.95321 411 LEU P C 1
ATOM 6088 O O . LEU A 1 408 ? 15.37130 7.76835 25.01383 1.000 9.17336 411 LEU P O 1
ATOM 6104 N N . ALA A 1 409 ? 14.39410 7.51887 22.99644 1.000 9.08299 412 ALA P N 1
ATOM 6105 C CA . ALA A 1 409 ? 13.52909 8.67385 23.18574 1.000 9.83653 412 ALA P CA 1
ATOM 6106 C C . ALA A 1 409 ? 12.49646 8.44460 24.28148 1.000 10.22772 412 ALA P C 1
ATOM 6107 O O . ALA A 1 409 ? 11.98735 9.41832 24.84880 1.000 11.21725 412 ALA P O 1
ATOM 6114 N N . ALA A 1 410 ? 12.16040 7.18639 24.58151 1.000 10.29164 413 ALA P N 1
ATOM 6115 C CA . ALA A 1 410 ? 11.30745 6.91561 25.73525 1.000 10.48576 413 ALA P CA 1
ATOM 6116 C C . ALA A 1 410 ? 12.06164 7.12491 27.04000 1.000 9.65211 413 ALA P C 1
ATOM 6117 O O . ALA A 1 410 ? 11.47523 7.53825 28.04234 1.000 10.33938 413 ALA P O 1
ATOM 6124 N N . VAL A 1 411 ? 13.35812 6.82206 27.04996 1.000 8.39567 414 VAL P N 1
ATOM 6125 C CA . VAL A 1 411 ? 14.17740 7.02347 28.24249 1.000 8.24916 414 VAL P CA 1
ATOM 6126 C C . VAL A 1 411 ? 14.43214 8.50498 28.48106 1.000 8.18180 414 VAL P C 1
ATOM 6127 O O . VAL A 1 411 ? 14.44601 8.96771 29.62869 1.000 8.57644 414 VAL P O 1
ATOM 6140 N N . LEU A 1 412 ? 14.68367 9.24870 27.40505 1.000 8.51734 415 LEU P N 1
ATOM 6141 C CA . LEU A 1 412 ? 15.11149 10.64622 27.44330 1.000 8.53065 415 LEU P CA 1
ATOM 6142 C C . LEU A 1 412 ? 14.17641 11.42531 26.52380 1.000 9.00418 415 LEU P C 1
ATOM 6143 O O . LEU A 1 412 ? 14.49636 11.66652 25.35098 1.000 9.75093 415 LEU P O 1
ATOM 6159 N N . PRO A 1 413 ? 12.99660 11.80721 27.01371 1.000 9.54842 416 PRO P N 1
ATOM 6160 C CA . PRO A 1 413 ? 11.94656 12.35489 26.13643 1.000 10.07647 416 PRO P CA 1
ATOM 6161 C C . PRO A 1 413 ? 11.87585 13.87479 26.08336 1.000 11.47873 416 PRO P C 1
ATOM 6162 O O . PRO A 1 413 ? 10.97525 14.39406 25.41701 1.000 13.54328 416 PRO P O 1
ATOM 6173 N N . PHE A 1 414 ? 12.75604 14.59361 26.77551 1.000 10.48521 417 PHE P N 1
ATOM 6174 C CA . PHE A 1 414 ? 12.56926 16.01994 27.02543 1.000 11.95088 417 PHE P CA 1
ATOM 6175 C C . PHE A 1 414 ? 13.38264 16.91801 26.09360 1.000 11.63633 417 PHE P C 1
ATOM 6176 O O . PHE A 1 414 ? 13.23405 18.14121 26.15835 1.000 13.52604 417 PHE P O 1
ATOM 6193 N N . GLY A 1 415 ? 14.23269 16.35638 25.23613 1.000 10.75683 418 GLY P N 1
ATOM 6194 C CA . GLY A 1 415 ? 14.93856 17.16105 24.25468 1.000 11.17072 418 GLY P CA 1
ATOM 6195 C C . GLY A 1 415 ? 16.07285 17.98644 24.80195 1.000 10.28447 418 GLY P C 1
ATOM 6196 O O . GLY A 1 415 ? 16.48470 18.94958 24.14890 1.000 12.18858 418 GLY P O 1
ATOM 6200 N N . GLY A 1 416 ? 16.59755 17.62482 25.96737 1.000 8.41694 419 GLY P N 1
ATOM 6201 C CA . GLY A 1 416 ? 17.65941 18.37416 26.59964 1.000 8.41888 419 GLY P CA 1
ATOM 6202 C C . GLY A 1 416 ? 19.03051 18.01741 26.06703 1.000 7.13086 419 GLY P C 1
ATOM 6203 O O . GLY A 1 416 ? 19.19680 17.29152 25.08749 1.000 8.36438 419 GLY P O 1
ATOM 6207 N N . THR A 1 417 ? 20.03354 18.56663 26.74088 1.000 7.19078 420 THR P N 1
ATOM 6208 C CA . THR A 1 417 ? 21.43455 18.38357 26.39795 1.000 6.86748 420 THR P CA 1
ATOM 6209 C C . THR A 1 417 ? 22.19470 17.94389 27.64116 1.000 6.54721 420 THR P C 1
ATOM 6210 O O . THR A 1 417 ? 21.73265 18.11137 28.77222 1.000 8.05435 420 THR P O 1
ATOM 6221 N N . PHE A 1 418 ? 23.37190 17.37733 27.41685 1.000 6.14671 421 PHE P N 1
ATOM 6222 C CA . PHE A 1 418 ? 24.28174 17.00270 28.48789 1.000 6.06636 421 PHE P CA 1
ATOM 6223 C C . PHE A 1 418 ? 25.45001 17.98303 28.44595 1.000 6.15672 421 PHE P C 1
ATOM 6224 O O . PHE A 1 418 ? 26.27739 17.94612 27.53128 1.000 7.59882 421 PHE P O 1
ATOM 6241 N N . ASP A 1 419 ? 25.45357 18.90087 29.39773 1.000 6.27379 422 ASP P N 1
ATOM 6242 C CA . ASP A 1 419 ? 26.26900 20.10517 29.40750 1.000 6.33904 422 ASP P CA 1
ATOM 6243 C C . ASP A 1 419 ? 27.50846 19.92534 30.27461 1.000 6.30940 422 ASP P C 1
ATOM 6244 O O . ASP A 1 419 ? 27.59558 19.02636 31.09167 1.000 7.50071 422 ASP P O 1
ATOM 6253 N N . LEU A 1 420 ? 28.45481 20.83719 30.10595 1.000 6.82657 423 LEU P N 1
ATOM 6254 C CA . LEU A 1 420 ? 29.68766 20.87473 30.86719 1.000 6.60093 423 LEU P CA 1
ATOM 6255 C C . LEU A 1 420 ? 29.64472 22.05131 31.83082 1.000 6.30388 423 LEU P C 1
ATOM 6256 O O . LEU A 1 420 ? 29.43150 23.19131 31.40920 1.000 6.69955 423 LEU P O 1
ATOM 6272 N N . VAL A 1 421 ? 29.86933 21.78891 33.11961 1.000 6.23119 424 VAL P N 1
ATOM 6273 C CA . VAL A 1 421 ? 29.95555 22.84549 34.11662 1.000 6.39419 424 VAL P CA 1
ATOM 6274 C C . VAL A 1 421 ? 31.22561 22.69279 34.92806 1.000 6.49847 424 VAL P C 1
ATOM 6275 O O . VAL A 1 421 ? 31.81348 21.61496 35.00642 1.000 7.64178 424 VAL P O 1
ATOM 6288 N N . GLN A 1 422 ? 31.62238 23.79434 35.55809 1.000 6.95525 425 GLN P N 1
ATOM 6289 C CA . GLN A 1 422 ? 32.66365 23.80159 36.57894 1.000 7.24332 425 GLN P CA 1
ATOM 6290 C C . GLN A 1 422 ? 32.02454 24.11556 37.92185 1.000 7.82227 425 GLN P C 1
ATOM 6291 O O . GLN A 1 422 ? 31.33791 25.13723 38.05989 1.000 8.91120 425 GLN P O 1
ATOM 6305 N N . LEU A 1 423 ? 32.23890 23.22293 38.89695 1.000 7.73863 426 LEU P N 1
ATOM 6306 C CA . LEU A 1 423 ? 31.65693 23.29562 40.23862 1.000 8.90563 426 LEU P CA 1
ATOM 6307 C C . LEU A 1 423 ? 32.74529 23.12538 41.28323 1.000 8.51526 426 LEU P C 1
ATOM 6308 O O . LEU A 1 423 ? 33.53942 22.19176 41.18647 1.000 8.27957 426 LEU P O 1
ATOM 6324 N N . LYS A 1 424 ? 32.75525 23.98017 42.30666 1.000 8.40823 427 LYS P N 1
ATOM 6325 C CA . LYS A 1 424 ? 33.57302 23.69343 43.47559 1.000 8.81380 427 LYS P CA 1
ATOM 6326 C C . LYS A 1 424 ? 33.13327 22.38200 44.11855 1.000 8.23580 427 LYS P C 1
ATOM 6327 O O . LYS A 1 424 ? 31.95198 22.00937 44.09815 1.000 8.56494 427 LYS P O 1
ATOM 6346 N N . GLY A 1 425 ? 34.09200 21.70794 44.75372 1.000 8.19509 428 GLY P N 1
ATOM 6347 C CA . GLY A 1 425 ? 33.75934 20.52192 45.51171 1.000 8.33542 428 GLY P CA 1
ATOM 6348 C C . GLY A 1 425 ? 32.66853 20.75638 46.53460 1.000 8.51394 428 GLY P C 1
ATOM 6349 O O . GLY A 1 425 ? 31.79780 19.90887 46.72888 1.000 8.87031 428 GLY P O 1
ATOM 6353 N N . SER A 1 426 ? 32.69242 21.91076 47.19972 1.000 8.80281 429 SER P N 1
ATOM 6354 C CA . SER A 1 426 ? 31.66160 22.20333 48.19065 1.000 9.76417 429 SER P CA 1
ATOM 6355 C C . SER A 1 426 ? 30.27124 22.20694 47.55548 1.000 9.30561 429 SER P C 1
ATOM 6356 O O . SER A 1 426 ? 29.30325 21.71815 48.15212 1.000 9.73499 429 SER P O 1
ATOM 6364 N N . THR A 1 427 ? 30.15246 22.75613 46.34519 1.000 8.72266 430 THR P N 1
ATOM 6365 C CA . THR A 1 427 ? 28.87789 22.75031 45.63119 1.000 9.00444 430 THR P CA 1
ATOM 6366 C C . THR A 1 427 ? 28.45304 21.33325 45.28952 1.000 8.37561 430 THR P C 1
ATOM 6367 O O . THR A 1 427 ? 27.27817 20.96878 45.43593 1.000 8.66925 430 THR P O 1
ATOM 6378 N N A LEU A 1 428 ? 29.39659 20.51756 44.81687 0.691 8.33087 431 LEU P N 1
ATOM 6379 N N B LEU A 1 428 ? 29.38846 20.52130 44.79837 0.309 8.96630 431 LEU P N 1
ATOM 6380 C CA A LEU A 1 428 ? 29.06916 19.14277 44.46189 0.691 8.93776 431 LEU P CA 1
ATOM 6381 C CA B LEU A 1 428 ? 29.06693 19.13353 44.49227 0.309 9.87024 431 LEU P CA 1
ATOM 6382 C C A LEU A 1 428 ? 28.65532 18.33962 45.69329 0.691 8.97410 431 LEU P C 1
ATOM 6383 C C B LEU A 1 428 ? 28.58717 18.40381 45.73269 0.309 9.86620 431 LEU P C 1
ATOM 6384 O O A LEU A 1 428 ? 27.72707 17.52961 45.61828 0.691 9.01215 431 LEU P O 1
ATOM 6385 O O B LEU A 1 428 ? 27.58227 17.68491 45.69713 0.309 10.13335 431 LEU P O 1
ATOM 6416 N N . LYS A 1 429 ? 29.30319 18.56757 46.84241 1.000 9.84213 432 LYS P N 1
ATOM 6417 C CA . LYS A 1 429 ? 28.87499 17.92416 48.07964 1.000 10.86142 432 LYS P CA 1
ATOM 6418 C C . LYS A 1 429 ? 27.45344 18.32999 48.43897 1.000 10.11791 432 LYS P C 1
ATOM 6419 O O . LYS A 1 429 ? 26.63539 17.48328 48.81391 1.000 10.61475 432 LYS P O 1
ATOM 6439 N N . LYS A 1 430 ? 27.13432 19.61861 48.32704 1.000 9.69860 433 LYS P N 1
ATOM 6440 C CA . LYS A 1 430 ? 25.76215 20.05146 48.57773 1.000 9.88406 433 LYS P CA 1
ATOM 6441 C C . LYS A 1 430 ? 24.77611 19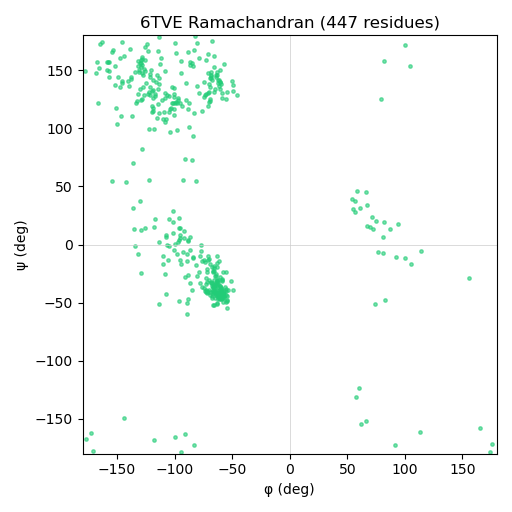.37738 47.62449 1.000 9.26235 433 LYS P C 1
ATOM 6442 O O . LYS A 1 430 ? 23.64923 19.05126 48.01593 1.000 9.68551 433 LYS P O 1
ATOM 6461 N N . ALA A 1 431 ? 25.16731 19.18562 46.36234 1.000 8.93902 434 ALA P N 1
ATOM 6462 C CA . ALA A 1 431 ? 24.28729 18.49541 45.42502 1.000 8.64735 434 ALA P CA 1
ATOM 6463 C C . ALA A 1 431 ? 24.02759 17.05660 45.86684 1.000 8.44242 434 ALA P C 1
ATOM 6464 O O . ALA A 1 431 ? 22.89319 16.56570 45.79032 1.000 8.73160 434 ALA P O 1
ATOM 6471 N N . PHE A 1 432 ? 25.06442 16.35960 46.32702 1.000 8.35363 435 PHE P N 1
ATOM 6472 C CA . PHE A 1 432 ? 24.85555 14.99928 46.81831 1.000 8.08734 435 PHE P CA 1
ATOM 6473 C C . PHE A 1 432 ? 24.04042 14.96270 48.10551 1.000 8.56963 435 PHE P C 1
ATOM 6474 O O . PHE A 1 432 ? 23.28815 14.01362 48.31888 1.000 9.21472 435 PHE P O 1
ATOM 6491 N N . GLU A 1 433 ? 24.15645 15.96970 48.97018 1.000 8.94377 436 GLU P N 1
ATOM 6492 C CA . GLU A 1 433 ? 23.24937 16.02166 50.11553 1.000 9.50962 436 GLU P CA 1
ATOM 6493 C C . GLU A 1 433 ? 21.81271 16.22571 49.65392 1.000 9.74898 436 GLU P C 1
ATOM 6494 O O . GLU A 1 433 ? 20.88447 15.60530 50.18261 1.000 10.28391 436 GLU P O 1
ATOM 6506 N N . HIS A 1 434 ? 21.61030 17.09663 48.66863 1.000 9.78690 437 HIS P N 1
ATOM 6507 C CA . HIS A 1 434 ? 20.26979 17.33985 48.14974 1.000 10.19830 437 HIS P CA 1
ATOM 6508 C C . HIS A 1 434 ? 19.68109 16.06668 47.54915 1.000 9.80947 437 HIS P C 1
ATOM 6509 O O . HIS A 1 434 ? 18.48368 15.78500 47.69850 1.000 10.09871 437 HIS P O 1
ATOM 6524 N N . SER A 1 435 ? 20.53330 15.27287 46.89359 1.000 9.58384 438 SER P N 1
ATOM 6525 C CA . SER A 1 435 ? 20.15243 14.00562 46.27631 1.000 9.29542 438 SER P CA 1
ATOM 6526 C C . SER A 1 435 ? 19.39265 13.08044 47.22035 1.000 9.04848 438 SER P C 1
ATOM 6527 O O . SER A 1 435 ? 18.55920 12.29258 46.75902 1.000 9.46024 438 SER P O 1
ATOM 6535 N N . VAL A 1 436 ? 19.68708 13.13277 48.52535 1.000 9.48878 439 VAL P N 1
ATOM 6536 C CA . VAL A 1 436 ? 19.08226 12.22640 49.50107 1.000 9.92137 439 VAL P CA 1
ATOM 6537 C C . VAL A 1 436 ? 18.40870 12.95486 50.66636 1.000 10.86706 439 VAL P C 1
ATOM 6538 O O . VAL A 1 436 ? 18.07100 12.32053 51.67210 1.000 11.41237 439 VAL P O 1
ATOM 6551 N N . HIS A 1 437 ? 18.17060 14.27094 50.54384 1.000 11.92749 440 HIS P N 1
ATOM 6552 C CA . HIS A 1 437 ? 17.66954 15.04559 51.68489 1.000 12.46086 440 HIS P CA 1
ATOM 6553 C C . HIS A 1 437 ? 16.28631 14.60179 52.13469 1.000 12.46957 440 HIS P C 1
ATOM 6554 O O . HIS A 1 437 ? 15.93298 14.79299 53.30455 1.000 14.17530 440 HIS P O 1
ATOM 6568 N N . ARG A 1 438 ? 15.48455 14.05206 51.23119 1.000 12.96256 441 ARG P N 1
ATOM 6569 C CA . ARG A 1 438 ? 14.16434 13.54028 51.57487 1.000 13.20907 441 ARG P CA 1
ATOM 6570 C C . ARG A 1 438 ? 14.00875 12.13006 51.03839 1.000 12.69334 441 ARG P C 1
ATOM 6571 O O . ARG A 1 438 ? 12.93236 11.73026 50.58402 1.000 13.44628 441 ARG P O 1
ATOM 6592 N N . TYR A 1 439 ? 15.10451 11.36179 51.09610 1.000 12.22122 442 TYR P N 1
ATOM 6593 C CA . TYR A 1 439 ? 15.14318 10.01959 50.53712 1.000 12.13659 442 TYR P CA 1
ATOM 6594 C C . TYR A 1 439 ? 13.96432 9.18399 51.00790 1.000 12.39603 442 TYR P C 1
ATOM 6595 O O . TYR A 1 439 ? 13.58646 9.22584 52.17665 1.000 13.97992 442 TYR P O 1
ATOM 6613 N N . GLY A 1 440 ? 13.42747 8.37894 50.09347 1.000 13.38993 443 GLY P N 1
ATOM 6614 C CA . GLY A 1 440 ? 12.37761 7.42769 50.39452 1.000 14.48103 443 GLY P CA 1
ATOM 6615 C C . GLY A 1 440 ? 11.05423 7.72138 49.72684 1.000 14.61689 443 GLY P C 1
ATOM 6616 O O . GLY A 1 440 ? 10.13301 6.90308 49.83702 1.000 16.24210 443 GLY P O 1
ATOM 6620 N N . GLN A 1 441 ? 10.93618 8.85262 49.03073 1.000 13.73829 444 GLN P N 1
ATOM 6621 C CA . GLN A 1 441 ? 9.67977 9.30933 48.44461 1.000 14.11719 444 GLN P CA 1
ATOM 6622 C C . GLN A 1 441 ? 9.62720 9.17659 46.92432 1.000 13.35726 444 GLN P C 1
ATOM 6623 O O . GLN A 1 441 ? 8.68201 9.67224 46.30601 1.000 13.69932 444 GLN P O 1
ATOM 6637 N N . SER A 1 442 ? 10.60802 8.53261 46.30184 1.000 12.66357 445 SER P N 1
ATOM 6638 C CA . SER A 1 442 ? 10.64200 8.40425 44.84525 1.000 12.02423 445 SER P CA 1
ATOM 6639 C C . SER A 1 442 ? 10.64409 9.76723 44.15961 1.000 11.88589 445 SER P C 1
ATOM 6640 O O . SER A 1 442 ? 9.93137 9.99710 43.18497 1.000 12.77941 445 SER P O 1
ATOM 6648 N N . THR A 1 443 ? 11.48286 10.66483 44.66011 1.000 12.27394 446 THR P N 1
ATOM 6649 C CA . THR A 1 443 ? 11.63076 11.98548 44.07371 1.000 11.78816 446 THR P CA 1
ATOM 6650 C C . THR A 1 443 ? 12.79271 12.00128 43.07558 1.000 10.97322 446 THR P C 1
ATOM 6651 O O . THR A 1 443 ? 13.71351 11.17704 43.11575 1.000 11.40562 446 THR P O 1
ATOM 6662 N N . GLY A 1 444 ? 12.73529 12.96455 42.16384 1.000 10.85602 447 GLY P N 1
ATOM 6663 C CA . GLY A 1 444 ? 13.59596 12.93462 40.99583 1.000 10.15413 447 GLY P CA 1
ATOM 6664 C C . GLY A 1 444 ? 15.04516 13.31462 41.21572 1.000 9.59323 447 GLY P C 1
ATOM 6665 O O . GLY A 1 444 ? 15.87125 13.04267 40.34387 1.000 9.76264 447 GLY P O 1
ATOM 6669 N N . GLU A 1 445 ? 15.38670 13.92350 42.35108 1.000 9.26793 448 GLU P N 1
ATOM 6670 C CA . GLU A 1 445 ? 16.72446 14.48332 42.52835 1.000 9.12033 448 GLU P CA 1
ATOM 6671 C C . GLU A 1 445 ? 17.79970 13.44674 42.85402 1.000 9.24896 448 GLU P C 1
ATOM 6672 O O . GLU A 1 445 ? 18.97542 13.80231 42.88010 1.000 9.37770 448 GLU P O 1
ATOM 6684 N N . PHE A 1 446 ? 17.44632 12.19876 43.14552 1.000 8.61127 449 PHE P N 1
ATOM 6685 C CA . PHE A 1 446 ? 18.46196 11.18970 43.44107 1.000 8.46867 449 PHE P CA 1
ATOM 6686 C C . PHE A 1 446 ? 19.41446 11.04493 42.25287 1.000 7.79054 449 PHE P C 1
ATOM 6687 O O . PHE A 1 446 ? 18.97098 10.87138 41.11996 1.000 9.19666 449 PHE P O 1
ATOM 6704 N N . LEU A 1 447 ? 20.72331 11.09459 42.50600 1.000 7.63419 450 LEU P N 1
ATOM 6705 C CA . LEU A 1 447 ? 21.72126 11.19133 41.44094 1.000 7.15597 450 LEU P CA 1
ATOM 6706 C C . LEU A 1 447 ? 22.33958 9.85655 41.05014 1.000 7.06684 450 LEU P C 1
ATOM 6707 O O . LEU A 1 447 ? 22.92637 9.15534 41.87931 1.000 8.27815 450 LEU P O 1
ATOM 6723 N N . GLN A 1 448 ? 22.27170 9.55356 39.76402 1.000 6.06079 451 GLN P N 1
ATOM 6724 C CA . GLN A 1 448 ? 23.11848 8.55735 39.13265 1.000 6.41476 451 GLN P CA 1
ATOM 6725 C C . GLN A 1 448 ? 24.43076 9.23712 38.74718 1.000 6.15764 451 GLN P C 1
ATOM 6726 O O . GLN A 1 448 ? 24.48785 10.45836 38.59991 1.000 6.46489 451 GLN P O 1
ATOM 6740 N N . VAL A 1 449 ? 25.49887 8.44304 38.60890 1.000 6.16776 452 VAL P N 1
ATOM 6741 C CA . VAL A 1 449 ? 26.83775 9.00918 38.52945 1.000 6.32926 452 VAL P CA 1
ATOM 6742 C C . VAL A 1 449 ? 27.75211 8.25787 37.57378 1.000 6.10710 452 VAL P C 1
ATOM 6743 O O . VAL A 1 449 ? 27.54857 7.08512 37.25259 1.000 6.68108 452 VAL P O 1
ATOM 6756 N N . GLY A 1 450 ? 28.82674 8.94423 37.19304 1.000 6.20944 453 GLY P N 1
ATOM 6757 C CA . GLY A 1 450 ? 29.98484 8.34725 36.55890 1.000 6.40912 453 GLY P CA 1
ATOM 6758 C C . GLY A 1 450 ? 31.22522 9.08756 37.01594 1.000 6.41456 453 GLY P C 1
ATOM 6759 O O . GLY A 1 450 ? 31.20463 10.31122 37.16322 1.000 6.59297 453 GLY P O 1
ATOM 6763 N N . GLY A 1 451 ? 32.31299 8.35846 37.25559 1.000 6.59811 454 GLY P N 1
ATOM 6764 C CA . GLY A 1 451 ? 33.53093 8.99479 37.73049 1.000 6.82001 454 GLY P CA 1
ATOM 6765 C C . GLY A 1 451 ? 33.43964 9.51602 39.14337 1.000 6.89226 454 GLY P C 1
ATOM 6766 O O . GLY A 1 451 ? 34.27848 10.32476 39.55838 1.000 7.26446 454 GLY P O 1
ATOM 6770 N N . ILE A 1 452 ? 32.42792 9.07339 39.88484 1.000 6.78124 455 ILE P N 1
ATOM 6771 C CA . ILE A 1 452 ? 32.17987 9.48059 41.26169 1.000 7.04371 455 ILE P CA 1
ATOM 6772 C C . ILE A 1 452 ? 31.74182 8.23327 42.01097 1.000 7.17572 455 ILE P C 1
ATOM 6773 O O . ILE A 1 452 ? 30.92999 7.45388 41.50144 1.000 8.38711 455 ILE P O 1
ATOM 6789 N N . HIS A 1 453 ? 32.28025 8.04509 43.21578 1.000 7.16420 456 HIS P N 1
ATOM 6790 C CA . HIS A 1 453 ? 31.84785 7.00258 44.13589 1.000 7.31322 456 HIS P CA 1
ATOM 6791 C C . HIS A 1 453 ? 31.36650 7.68585 45.40326 1.000 7.60118 456 HIS P C 1
ATOM 6792 O O . HIS A 1 453 ? 32.14479 8.38197 46.06109 1.000 8.79154 456 HIS P O 1
ATOM 6806 N N . VAL A 1 454 ? 30.09906 7.48232 45.74480 1.000 7.01647 457 VAL P N 1
ATOM 6807 C CA . VAL A 1 454 ? 29.47752 8.12473 46.89651 1.000 7.62789 457 VAL P CA 1
ATOM 6808 C C . VAL A 1 454 ? 28.96333 7.05452 47.84880 1.000 8.01866 457 VAL P C 1
ATOM 6809 O O . VAL A 1 454 ? 28.48462 5.99633 47.42121 1.000 8.47084 457 VAL P O 1
ATOM 6822 N N . VAL A 1 455 ? 29.06656 7.33533 49.14551 1.000 8.59787 458 VAL P N 1
ATOM 6823 C CA . VAL A 1 455 ? 28.47332 6.50867 50.18501 1.000 8.98953 458 VAL P CA 1
ATOM 6824 C C . VAL A 1 455 ? 27.62336 7.41805 51.05610 1.000 9.23003 458 VAL P C 1
ATOM 6825 O O . VAL A 1 455 ? 28.10193 8.45435 51.53299 1.000 9.82251 458 VAL P O 1
ATOM 6838 N N . TYR A 1 456 ? 26.37346 7.02134 51.26985 1.000 9.48924 459 TYR P N 1
ATOM 6839 C CA . TYR A 1 456 ? 25.44212 7.73360 52.12434 1.000 10.04244 459 TYR P CA 1
ATOM 6840 C C . TYR A 1 456 ? 25.20830 6.95127 53.41161 1.000 11.53998 459 TYR P C 1
ATOM 6841 O O . TYR A 1 456 ? 25.23204 5.71885 53.41552 1.000 13.19723 459 TYR P O 1
ATOM 6859 N N . ASP A 1 457 ? 24.93749 7.67605 54.49604 1.000 11.84058 460 ASP P N 1
ATOM 6860 C CA . ASP A 1 457 ? 24.44022 7.09364 55.73932 1.000 13.14895 460 ASP P CA 1
ATOM 6861 C C . ASP A 1 457 ? 23.11938 7.79810 56.02423 1.000 13.48497 460 ASP P C 1
ATOM 6862 O O . ASP A 1 457 ? 23.10122 8.92579 56.53005 1.000 13.93497 460 ASP P O 1
ATOM 6871 N N . LEU A 1 458 ? 22.01558 7.13564 55.67746 1.000 14.28100 461 LEU P N 1
ATOM 6872 C CA . LEU A 1 458 ? 20.70004 7.75390 55.80222 1.000 15.75191 461 LEU P CA 1
ATOM 6873 C C . LEU A 1 458 ? 20.25042 7.91733 57.24872 1.000 17.69036 461 LEU P C 1
ATOM 6874 O O . LEU A 1 458 ? 19.24989 8.60013 57.48967 1.000 19.23720 461 LEU P O 1
ATOM 6890 N N . SER A 1 459 ? 20.95776 7.32323 58.21219 1.000 17.98626 462 SER P N 1
ATOM 6891 C CA . SER A 1 459 ? 20.62284 7.53833 59.61474 1.000 18.87111 462 SER P CA 1
ATOM 6892 C C . SER A 1 459 ? 21.04930 8.91754 60.09769 1.000 18.96807 462 SER P C 1
ATOM 6893 O O . SER A 1 459 ? 20.61010 9.34672 61.16900 1.000 20.20508 462 SER P O 1
ATOM 6901 N N . ARG A 1 460 ? 21.87515 9.62480 59.33512 1.000 18.30815 463 ARG P N 1
ATOM 6902 C CA . ARG A 1 460 ? 22.31204 10.95981 59.70538 1.000 18.27979 463 ARG P CA 1
ATOM 6903 C C . ARG A 1 460 ? 21.26246 11.99410 59.29418 1.000 18.64790 463 ARG P C 1
ATOM 6904 O O . ARG A 1 460 ? 20.32796 11.70843 58.53883 1.000 19.07076 463 ARG P O 1
ATOM 6925 N N . LYS A 1 461 ? 21.42124 13.21398 59.80876 1.000 19.46259 464 LYS P N 1
ATOM 6926 C CA . LYS A 1 461 ? 20.47189 14.27811 59.51765 1.000 19.58024 464 LYS P CA 1
ATOM 6927 C C . LYS A 1 461 ? 20.55979 14.69338 58.04849 1.000 19.42825 464 LYS P C 1
ATOM 6928 O O . LYS A 1 461 ? 21.64285 14.68508 57.46058 1.000 19.08775 464 LYS P O 1
ATOM 6932 N N . PRO A 1 462 ? 19.43705 15.07953 57.43615 1.000 19.40623 465 PRO P N 1
ATOM 6933 C CA . PRO A 1 462 ? 19.50699 15.69010 56.10343 1.000 19.16494 465 PRO P CA 1
ATOM 6934 C C . PRO A 1 462 ? 20.53968 16.80750 56.08173 1.000 19.03019 465 PRO P C 1
ATOM 6935 O O . PRO A 1 462 ? 20.63908 17.61168 57.01123 1.000 19.43570 465 PRO P O 1
ATOM 6946 N N . GLY A 1 463 ? 21.32860 16.83869 55.01221 1.000 18.39404 466 GLY P N 1
ATOM 6947 C CA . GLY A 1 463 ? 22.43670 17.75503 54.89571 1.000 18.16727 466 GLY P CA 1
ATOM 6948 C C . GLY A 1 463 ? 23.75636 17.21065 55.38801 1.000 18.03467 466 GLY P C 1
ATOM 6949 O O . GLY A 1 463 ? 24.79535 17.83590 55.14460 1.000 19.08730 466 GLY P O 1
ATOM 6953 N N . ASP A 1 464 ? 23.74860 16.06570 56.07536 1.000 17.43540 467 ASP P N 1
ATOM 6954 C CA . ASP A 1 464 ? 24.95804 15.47544 56.63024 1.000 17.29261 467 ASP P CA 1
ATOM 6955 C C . ASP A 1 464 ? 24.99381 13.96928 56.38161 1.000 15.35904 467 ASP P C 1
ATOM 6956 O O . ASP A 1 464 ? 25.54433 13.21197 57.19433 1.000 16.18182 467 ASP P O 1
ATOM 6965 N N . ARG A 1 465 ? 24.40704 13.52352 55.27143 1.000 13.41084 468 ARG P N 1
ATOM 6966 C CA . ARG A 1 465 ? 24.29044 12.10558 54.95350 1.000 12.79418 468 ARG P CA 1
ATOM 6967 C C . ARG A 1 465 ? 25.39887 11.57817 54.04952 1.000 11.78232 468 ARG P C 1
ATOM 6968 O O . ARG A 1 465 ? 25.54097 10.35747 53.92070 1.000 12.44007 468 ARG P O 1
ATOM 6989 N N . VAL A 1 466 ? 26.18187 12.44347 53.41598 1.000 11.47514 469 VAL P N 1
ATOM 6990 C CA . VAL A 1 466 ? 27.26402 11.98494 52.55089 1.000 11.28562 469 VAL P CA 1
ATOM 6991 C C . VAL A 1 466 ? 28.46007 11.69087 53.44765 1.000 12.16587 469 VAL P C 1
ATOM 6992 O O . VAL A 1 466 ? 29.02130 12.60183 54.06053 1.000 14.87737 469 VAL P O 1
ATOM 7005 N N . VAL A 1 467 ? 28.84625 10.41888 53.54428 1.000 11.24096 470 VAL P N 1
ATOM 7006 C CA . VAL A 1 467 ? 29.96338 10.02471 54.39730 1.000 11.95514 470 VAL P CA 1
ATOM 7007 C C . VAL A 1 467 ? 31.22177 9.67704 53.62280 1.000 11.91388 470 VAL P C 1
ATOM 7008 O O . VAL A 1 467 ? 32.29638 9.58535 54.23572 1.000 13.71968 470 VAL P O 1
ATOM 7021 N N . LYS A 1 468 ? 31.14111 9.49979 52.30920 1.000 10.76454 471 LYS P N 1
ATOM 7022 C CA . LYS A 1 468 ? 32.32517 9.31599 51.48668 1.000 10.73559 471 LYS P CA 1
ATOM 7023 C C . LYS A 1 468 ? 31.97820 9.83362 50.10314 1.000 9.57137 471 LYS P C 1
ATOM 7024 O O . LYS A 1 468 ? 30.87291 9.59355 49.60959 1.000 9.45856 471 LYS P O 1
ATOM 7043 N N . LEU A 1 469 ? 32.90997 10.56478 49.49772 1.000 9.58119 472 LEU P N 1
ATOM 7044 C CA . LEU A 1 469 ? 32.69175 11.10581 48.16180 1.000 9.12565 472 LEU P CA 1
ATOM 7045 C C . LEU A 1 469 ? 34.06022 11.18346 47.49566 1.000 9.07750 472 LEU P C 1
ATOM 7046 O O . LEU A 1 469 ? 34.87471 12.04694 47.83728 1.000 11.08428 472 LEU P O 1
ATOM 7062 N N . ASP A 1 470 ? 34.31303 10.24151 46.58744 1.000 8.08280 473 ASP P N 1
ATOM 7063 C CA . ASP A 1 470 ? 35.57832 10.13262 45.87696 1.000 8.04548 473 ASP P CA 1
ATOM 7064 C C . ASP A 1 470 ? 35.31674 10.38259 44.39995 1.000 8.18588 473 ASP P C 1
ATOM 7065 O O . ASP A 1 470 ? 34.26355 10.01614 43.88634 1.000 9.56524 473 ASP P O 1
ATOM 7074 N N . VAL A 1 471 ? 36.27485 11.00318 43.72608 1.000 7.68392 474 VAL P N 1
ATOM 7075 C CA . VAL A 1 471 ? 36.09305 11.42551 42.34901 1.000 8.36204 474 VAL P CA 1
ATOM 7076 C C . VAL A 1 471 ? 37.30672 11.04727 41.51830 1.000 7.34185 474 VAL P C 1
ATOM 7077 O O . VAL A 1 471 ? 38.43483 10.98543 42.01285 1.000 8.07973 474 VAL P O 1
ATOM 7090 N N . LEU A 1 472 ? 37.04836 10.76810 40.24590 1.000 7.02580 475 LEU P N 1
ATOM 7091 C CA . LEU A 1 472 ? 38.08693 10.34481 39.32403 1.000 7.08467 475 LEU P CA 1
ATOM 7092 C C . LEU A 1 472 ? 38.96973 11.53100 38.93500 1.000 6.89292 475 LEU P C 1
ATOM 7093 O O . LEU A 1 472 ? 38.47868 12.56968 38.48910 1.000 7.41567 475 LEU P O 1
ATOM 7109 N N . CYS A 1 473 ? 40.28032 11.38431 39.10297 1.000 7.02368 476 CYS P N 1
ATOM 7110 C CA . CYS A 1 473 ? 41.19736 12.45823 38.74793 1.000 6.95327 476 CYS P CA 1
ATOM 7111 C C . CYS A 1 473 ? 41.17825 12.70325 37.24698 1.000 7.02662 476 CYS P C 1
ATOM 7112 O O . CYS A 1 473 ? 40.89274 11.81090 36.45474 1.000 7.99622 476 CYS P O 1
ATOM 7119 N N . THR A 1 474 ? 41.49922 13.93919 36.87040 1.000 6.88433 477 THR P N 1
ATOM 7120 C CA . THR A 1 474 ? 41.79469 14.32561 35.49820 1.000 7.13907 477 THR P CA 1
ATOM 7121 C C . THR A 1 474 ? 43.27293 14.59606 35.28786 1.000 6.96071 477 THR P C 1
ATOM 7122 O O . THR A 1 474 ? 43.84024 14.18282 34.27694 1.000 7.37143 477 THR P O 1
ATOM 7133 N N . SER A 1 475 ? 43.90495 15.29560 36.23224 1.000 7.36515 478 SER P N 1
ATOM 7134 C CA . SER A 1 475 ? 45.31077 15.66988 36.13698 1.000 8.30866 478 SER P CA 1
ATOM 7135 C C . SER A 1 475 ? 46.15793 14.50885 36.64599 1.000 8.73678 478 SER P C 1
ATOM 7136 O O . SER A 1 475 ? 46.73716 14.53829 37.73216 1.000 10.93174 478 SER P O 1
ATOM 7144 N N . CYS A 1 476 ? 46.20419 13.46860 35.82833 1.000 8.06228 479 CYS P N 1
ATOM 7145 C CA . CYS A 1 476 ? 46.81210 12.20345 36.20330 1.000 8.25356 479 CYS P CA 1
ATOM 7146 C C . CYS A 1 476 ? 46.92225 11.38334 34.93294 1.000 8.70845 479 CYS P C 1
ATOM 7147 O O . CYS A 1 476 ? 46.08313 11.50722 34.03613 1.000 10.06017 479 CYS P O 1
ATOM 7154 N N . ARG A 1 477 ? 47.95795 10.56003 34.85644 1.000 8.87546 480 ARG P N 1
ATOM 7155 C CA . ARG A 1 477 ? 48.14406 9.69175 33.70135 1.000 9.46018 480 ARG P CA 1
ATOM 7156 C C . ARG A 1 477 ? 47.42984 8.36035 33.87412 1.000 9.04025 480 ARG P C 1
ATOM 7157 O O . ARG A 1 477 ? 47.07071 7.73097 32.87697 1.000 9.74526 480 ARG P O 1
ATOM 7178 N N . VAL A 1 478 ? 47.22932 7.92132 35.11235 1.000 9.11010 481 VAL P N 1
ATOM 7179 C CA . VAL A 1 478 ? 46.43406 6.74346 35.43444 1.000 9.39431 481 VAL P CA 1
ATOM 7180 C C . VAL A 1 478 ? 45.20252 7.23281 36.19271 1.000 8.86687 481 VAL P C 1
ATOM 7181 O O . VAL A 1 478 ? 45.33229 7.74774 37.31025 1.000 10.01526 481 VAL P O 1
ATOM 7194 N N . PRO A 1 479 ? 44.00406 7.12270 35.63491 1.000 8.37574 482 PRO P N 1
ATOM 7195 C CA . PRO A 1 479 ? 42.82470 7.59015 36.37306 1.000 8.24982 482 PRO P CA 1
ATOM 7196 C C . PRO A 1 479 ? 42.61312 6.75580 37.62419 1.000 8.05540 482 PRO P C 1
ATOM 7197 O O . PRO A 1 479 ? 42.66094 5.52406 37.58538 1.000 9.00438 482 PRO P O 1
ATOM 7208 N N . SER A 1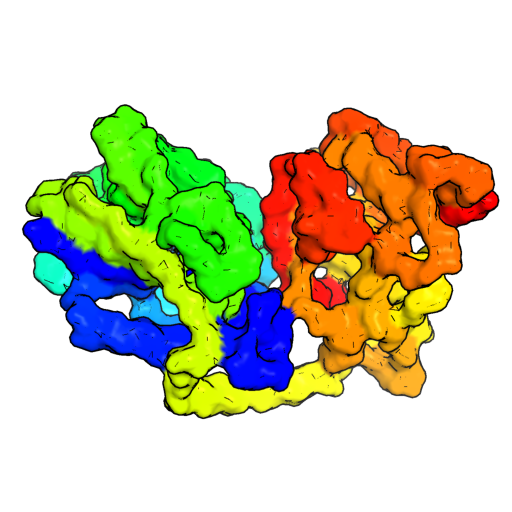 480 ? 42.35824 7.44026 38.73545 1.000 7.97266 483 SER P N 1
ATOM 7209 C CA . SER A 1 480 ? 42.05941 6.79917 40.00192 1.000 8.54851 483 SER P CA 1
ATOM 7210 C C . SER A 1 480 ? 41.21496 7.76262 40.81369 1.000 8.62874 483 SER P C 1
ATOM 7211 O O . SER A 1 480 ? 41.08866 8.94378 40.48368 1.000 9.26533 483 SER P O 1
ATOM 7219 N N . TYR A 1 481 ? 40.63407 7.24657 41.87669 1.000 9.54512 484 TYR P N 1
ATOM 7220 C CA . TYR A 1 481 ? 39.71668 8.00331 42.70878 1.000 10.69261 484 TYR P CA 1
ATOM 7221 C C . TYR A 1 481 ? 40.42362 8.56787 43.92950 1.000 12.22293 484 TYR P C 1
ATOM 7222 O O . TYR A 1 481 ? 41.23197 7.89168 44.57662 1.000 14.33173 484 TYR P O 1
ATOM 7240 N N A ASP A 1 482 ? 40.08956 9.81058 44.24685 0.746 12.42849 485 ASP P N 1
ATOM 7241 N N B ASP A 1 482 ? 40.12891 9.81672 44.24059 0.254 12.73594 485 ASP P N 1
ATOM 7242 C CA A ASP A 1 482 ? 40.62285 10.50463 45.40500 0.746 13.82811 485 ASP P CA 1
ATOM 7243 C CA B ASP A 1 482 ? 40.61695 10.40752 45.47213 0.254 13.44556 485 ASP P CA 1
ATOM 7244 C C A ASP A 1 482 ? 39.47635 11.22603 46.09048 0.746 10.52881 485 ASP P C 1
ATOM 7245 C C B ASP A 1 482 ? 39.49382 11.20859 46.10058 0.254 11.76948 485 ASP P C 1
ATOM 7246 O O A ASP A 1 482 ? 38.46566 11.54662 45.45336 0.746 8.74418 485 ASP P O 1
ATOM 7247 O O B ASP A 1 482 ? 38.51501 11.55833 45.43159 0.254 11.24393 485 ASP P O 1
ATOM 7264 N N . PRO A 1 483 ? 39.60065 11.50123 47.38807 1.000 11.26543 486 PRO P N 1
ATOM 7265 C CA . PRO A 1 483 ? 38.52858 12.22566 48.06606 1.000 10.44173 486 PRO P CA 1
ATOM 7266 C C . PRO A 1 483 ? 38.27404 13.56935 47.40764 1.000 9.36317 486 PRO P C 1
ATOM 7267 O O . PRO A 1 483 ? 39.19667 14.28649 47.01275 1.000 9.94717 486 PRO P O 1
ATOM 7278 N N . LEU A 1 484 ? 37.00397 13.91215 47.3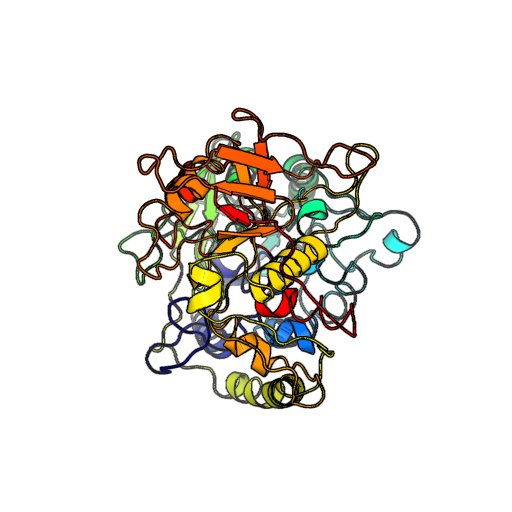1424 1.000 8.86249 487 LEU P N 1
ATOM 7279 C CA . LEU A 1 484 ? 36.62541 15.23907 46.86126 1.000 9.06119 487 LEU P CA 1
ATOM 7280 C C . LEU A 1 484 ? 37.20527 16.29377 47.79729 1.000 8.83291 487 LEU P C 1
ATOM 7281 O O . LEU A 1 484 ? 37.19160 16.13510 49.01828 1.000 10.27164 487 LEU P O 1
ATOM 7297 N N . LYS A 1 485 ? 37.70975 17.37413 47.20788 1.000 8.09242 488 LYS P N 1
ATOM 7298 C CA . LYS A 1 485 ? 38.28031 18.50909 47.92664 1.000 9.02381 488 LYS P CA 1
ATOM 7299 C C . LYS A 1 485 ? 37.32698 19.69657 47.80675 1.000 8.82786 488 LYS P C 1
ATOM 7300 O O . LYS A 1 485 ? 36.89068 20.04541 46.70792 1.000 9.04222 488 LYS P O 1
ATOM 7319 N N . MET A 1 486 ? 37.01742 20.32519 48.93938 1.000 9.77131 489 MET P N 1
ATOM 7320 C CA . MET A 1 486 ? 35.94638 21.31959 48.96253 1.000 10.41671 489 MET P CA 1
ATOM 7321 C C . MET A 1 486 ? 36.26534 22.56665 48.14900 1.000 9.25696 489 MET P C 1
ATOM 7322 O O . MET A 1 486 ? 35.34358 23.18523 47.59531 1.000 9.72370 489 MET P O 1
ATOM 7336 N N A ASP A 1 487 ? 37.53189 22.96613 48.09166 0.557 9.97199 490 ASP P N 1
ATOM 7337 N N B ASP A 1 487 ? 37.54543 22.96915 48.08245 0.443 8.83891 490 ASP P N 1
ATOM 7338 C CA A ASP A 1 487 ? 37.91505 24.21011 47.44318 0.557 10.73724 490 ASP P CA 1
ATOM 7339 C CA B ASP A 1 487 ? 37.94842 24.17429 47.36011 0.443 8.67115 490 ASP P CA 1
ATOM 7340 C C A ASP A 1 487 ? 38.32723 24.01194 45.99438 0.557 9.93788 490 ASP P C 1
ATOM 7341 C C B ASP A 1 487 ? 38.21412 23.92178 45.88594 0.443 8.30751 490 ASP P C 1
ATOM 7342 O O A ASP A 1 487 ? 38.63441 24.99516 45.30930 0.557 10.37808 490 ASP P O 1
ATOM 7343 O O B ASP A 1 487 ? 38.19798 24.87171 45.09043 0.443 8.81723 490 ASP P O 1
ATOM 7360 N N A GLU A 1 488 ? 38.34965 22.77546 45.50807 0.557 9.20145 491 GLU P N 1
ATOM 7361 N N B GLU A 1 488 ? 38.49595 22.68000 45.50679 0.443 7.84216 491 GLU P N 1
ATOM 7362 C CA A GLU A 1 488 ? 38.82623 22.51635 44.16197 0.557 8.47840 491 GLU P CA 1
ATOM 7363 C CA B GLU A 1 488 ? 38.86921 22.40706 44.13123 0.443 8.08791 491 GLU P CA 1
ATOM 7364 C C A GLU A 1 488 ? 37.66552 22.50162 43.18170 0.557 7.67656 491 GLU P C 1
ATOM 7365 C C B GLU A 1 488 ? 37.66293 22.58137 43.21258 0.443 7.89635 491 GLU P C 1
ATOM 7366 O O A GLU A 1 488 ? 36.55110 22.08393 43.50501 0.557 8.15731 491 GLU P O 1
ATOM 7367 O O B GLU A 1 488 ? 36.51166 22.39292 43.61479 0.443 8.87376 491 GLU P O 1
ATOM 7390 N N . VAL A 1 489 ? 37.94310 22.97394 41.97646 1.000 8.30046 492 VAL P N 1
ATOM 7391 C CA . VAL A 1 489 ? 36.94399 23.10838 40.93633 1.000 8.33094 492 VAL P CA 1
ATOM 7392 C C . VAL A 1 489 ? 36.97870 21.87851 40.04828 1.000 7.88963 492 VAL P C 1
ATOM 7393 O O . VAL A 1 489 ? 38.02507 21.51755 39.48745 1.000 9.78847 492 VAL P O 1
ATOM 7407 N N . TYR A 1 490 ? 35.82707 21.25601 39.89437 1.000 7.18955 493 TYR P N 1
ATOM 7408 C CA . TYR A 1 490 ? 35.67765 20.05474 39.09854 1.000 6.86707 493 TYR P CA 1
ATOM 7409 C C . TYR A 1 490 ? 34.81404 20.32970 37.87922 1.000 6.99913 493 TYR P C 1
ATOM 7410 O O . TYR A 1 490 ? 33.77938 20.99622 37.97155 1.000 7.77267 493 TYR P O 1
ATOM 7428 N N . LYS A 1 491 ? 35.22600 19.77726 36.74475 1.000 6.87119 494 LYS P N 1
ATOM 7429 C CA . LYS A 1 491 ? 34.34850 19.69855 35.59467 1.000 6.81760 494 LYS P CA 1
ATOM 7430 C C . LYS A 1 491 ? 33.39581 18.52290 35.76347 1.000 6.57284 494 LYS P C 1
ATOM 7431 O O . LYS A 1 491 ? 33.79260 17.42212 36.17365 1.000 7.29793 494 LYS P O 1
ATOM 7450 N N . VAL A 1 492 ? 32.12865 18.76383 35.44848 1.000 6.58552 495 VAL P N 1
ATOM 7451 C CA . VAL A 1 492 ? 31.08351 17.75937 35.56750 1.000 7.02622 495 VAL P CA 1
ATOM 7452 C C . VAL A 1 492 ? 30.19127 17.85976 34.34681 1.000 6.61152 495 VAL P C 1
ATOM 7453 O O . VAL A 1 492 ? 29.83565 18.96169 33.91976 1.000 7.44223 495 VAL P O 1
ATOM 7466 N N A ILE A 1 493 ? 29.84196 16.71076 33.77604 0.445 6.64685 496 ILE P N 1
ATOM 7467 N N B ILE A 1 493 ? 29.80791 16.70822 33.80315 0.555 6.60747 496 ILE P N 1
ATOM 7468 C CA A ILE A 1 493 ? 28.82492 16.63931 32.73523 0.445 6.16952 496 ILE P CA 1
ATOM 7469 C CA B ILE A 1 493 ? 28.82085 16.62786 32.73502 0.555 6.04172 496 ILE P CA 1
ATOM 7470 C C A ILE A 1 493 ? 27.49678 16.34812 33.41622 0.445 6.32568 496 ILE P C 1
ATOM 7471 C C B ILE A 1 493 ? 27.48262 16.31171 33.37934 0.555 6.14541 496 ILE P C 1
ATOM 7472 O O A ILE A 1 493 ? 27.41982 15.47410 34.28778 0.445 6.76175 496 ILE P O 1
ATOM 7473 O O B ILE A 1 493 ? 27.38415 15.37690 34.18396 0.555 6.58501 496 ILE P O 1
ATOM 7504 N N . LEU A 1 494 ? 26.45052 17.08098 33.04188 1.000 6.07302 497 LEU P N 1
ATOM 7505 C CA . LEU A 1 494 ? 25.14956 16.90973 33.67577 1.000 6.50929 497 LEU P CA 1
ATOM 7506 C C . LEU A 1 494 ? 24.06314 17.46449 32.75906 1.000 6.49666 497 LEU P C 1
ATOM 7507 O O . LEU A 1 494 ? 24.34421 18.24234 31.84331 1.000 7.00694 497 LEU P O 1
ATOM 7524 N N . PRO A 1 495 ? 22.80824 17.09850 32.99116 1.000 6.92048 498 PRO P N 1
ATOM 7525 C CA . PRO A 1 495 ? 21.73610 17.61583 32.13653 1.000 7.41676 498 PRO P CA 1
ATOM 7526 C C . PRO A 1 495 ? 21.60199 19.12816 32.24684 1.000 7.10791 498 PRO P C 1
ATOM 7527 O O . PRO A 1 495 ? 21.76441 19.70579 33.32395 1.000 7.07704 498 PRO P O 1
ATOM 7538 N N . ASN A 1 496 ? 21.23919 19.76846 31.12970 1.000 7.16392 499 ASN P N 1
ATOM 7539 C CA . ASN A 1 496 ? 20.93492 21.19683 31.19210 1.000 7.23854 499 ASN P CA 1
ATOM 7540 C C . ASN A 1 496 ? 19.88987 21.48550 32.26449 1.000 7.92414 499 ASN P C 1
ATOM 7541 O O . ASN A 1 496 ? 19.93899 22.52896 32.91544 1.000 8.67192 499 ASN P O 1
ATOM 7552 N N A PHE A 1 497 ? 18.93602 20.56381 32.44672 0.636 8.35657 500 PHE P N 1
ATOM 7553 N N B PHE A 1 497 ? 18.95343 20.56227 32.48698 0.364 8.04788 500 PHE P N 1
ATOM 7554 C CA A PHE A 1 497 ? 17.89494 20.71564 33.45982 0.636 9.41267 500 PHE P CA 1
ATOM 7555 C CA B PHE A 1 497 ? 17.90334 20.81209 33.46885 0.364 8.60678 500 PHE P CA 1
ATOM 7556 C C A PHE A 1 497 ? 18.50262 21.01176 34.82408 0.636 8.84928 500 PHE P C 1
ATOM 7557 C C B PHE A 1 497 ? 18.46982 20.97985 34.87170 0.364 8.60477 500 PHE P C 1
ATOM 7558 O O A PHE A 1 497 ? 18.03967 21.91034 35.53911 0.636 9.42178 500 PHE P O 1
ATOM 7559 O O B PHE A 1 497 ? 17.91198 21.73386 35.67776 0.364 9.24637 500 PHE P O 1
ATOM 7592 N N . LEU A 1 498 ? 19.56591 20.28544 35.18920 1.000 8.23733 501 LEU P N 1
ATOM 7593 C CA . LEU A 1 498 ? 20.21077 20.47510 36.48736 1.000 8.55048 501 LEU P CA 1
ATOM 7594 C C . LEU A 1 498 ? 21.08904 21.71646 36.51081 1.000 8.54580 501 LEU P C 1
ATOM 7595 O O . LEU A 1 498 ? 21.14414 22.41313 37.52926 1.000 9.21243 501 LEU P O 1
ATOM 7612 N N . ALA A 1 499 ? 21.79180 22.00855 35.41255 1.000 8.55238 502 ALA P N 1
ATOM 7613 C CA . ALA A 1 499 ? 22.58750 23.22850 35.35507 1.000 9.53799 502 ALA P CA 1
ATOM 7614 C C . ALA A 1 499 ? 21.71614 24.45372 35.56979 1.000 10.38515 502 ALA P C 1
ATOM 7615 O O . ALA A 1 499 ? 22.18017 25.46224 36.11108 1.000 12.00703 502 ALA P O 1
ATOM 7622 N N . ASN A 1 500 ? 20.45332 24.37357 35.15755 1.000 9.82517 503 ASN P N 1
ATOM 7623 C CA . ASN A 1 500 ? 19.47345 25.43737 35.31188 1.000 11.88465 503 ASN P CA 1
ATOM 7624 C C . ASN A 1 500 ? 18.75196 25.39695 36.66083 1.000 12.42247 503 ASN P C 1
ATOM 7625 O O . ASN A 1 500 ? 17.82154 26.17713 36.87343 1.000 14.79598 503 ASN P O 1
ATOM 7636 N N . GLY A 1 501 ? 19.15927 24.52375 37.57562 1.000 11.09017 504 GLY P N 1
ATOM 7637 C CA . GLY A 1 501 ? 18.58002 24.46694 38.90111 1.000 11.93953 504 GLY P CA 1
ATOM 7638 C C . GLY A 1 501 ? 17.35469 23.59483 39.03691 1.000 11.33905 504 GLY P C 1
ATOM 7639 O O . GLY A 1 501 ? 16.67313 23.66711 40.06924 1.000 12.94008 504 GLY P O 1
ATOM 7643 N N . GLY A 1 502 ? 17.07230 22.75311 38.05174 1.000 11.37593 505 GLY P N 1
ATOM 7644 C CA . GLY A 1 502 ? 15.92716 21.87927 38.13242 1.000 11.84302 505 GLY P CA 1
ATOM 7645 C C . GLY A 1 502 ? 16.04908 20.85419 39.24134 1.000 11.19124 505 GLY P C 1
ATOM 7646 O O . GLY A 1 502 ? 17.12457 20.56717 39.76821 1.000 11.19890 505 GLY P O 1
ATOM 7650 N N . ASP A 1 503 ? 14.90563 20.28581 39.60395 1.000 11.26088 506 ASP P N 1
ATOM 7651 C CA . ASP A 1 503 ? 14.82578 19.28047 40.66035 1.000 11.74102 506 ASP P CA 1
ATOM 7652 C C . ASP A 1 503 ? 15.42687 19.78563 41.96768 1.000 11.38792 506 ASP P C 1
ATOM 7653 O O . ASP A 1 503 ? 15.92383 19.00501 42.78034 1.000 11.90193 506 ASP P O 1
ATOM 7662 N N . GLY A 1 504 ? 15.34740 21.09237 42.19784 1.000 11.41917 507 GLY P N 1
ATOM 7663 C CA . GLY A 1 504 ? 15.80468 21.66580 43.44379 1.000 11.62636 507 GLY P CA 1
ATOM 7664 C C . GLY A 1 504 ? 17.29551 21.89151 43.54966 1.000 11.07329 507 GLY P C 1
ATOM 7665 O O . GLY A 1 504 ? 17.76841 22.26116 44.63123 1.000 11.31436 507 GLY P O 1
ATOM 7669 N N . PHE A 1 505 ? 18.05295 21.67971 42.47585 1.000 9.86719 508 PHE P N 1
ATOM 7670 C CA . PHE A 1 505 ? 19.50175 21.87183 42.51118 1.000 9.99237 508 PHE P CA 1
ATOM 7671 C C . PHE A 1 505 ? 19.87902 23.33971 42.34531 1.000 10.36417 508 PHE P C 1
ATOM 7672 O O . PHE A 1 505 ? 20.67826 23.69942 41.47880 1.000 10.25926 508 PHE P O 1
ATOM 7689 N N . GLN A 1 506 ? 19.31359 24.19662 43.19376 1.000 11.83840 509 GLN P N 1
ATOM 7690 C CA . GLN A 1 506 ? 19.57363 25.62803 43.09312 1.000 12.81792 509 GLN P CA 1
ATOM 7691 C C . GLN A 1 506 ? 21.04291 25.94766 43.32768 1.000 11.98677 509 GLN P C 1
ATOM 7692 O O . GLN A 1 506 ? 21.57244 26.89633 42.73568 1.000 12.44154 509 GLN P O 1
ATOM 7706 N N . MET A 1 507 ? 21.72476 25.14671 44.15315 1.000 11.54273 510 MET P N 1
ATOM 7707 C CA . MET A 1 507 ? 23.13500 25.39395 44.41954 1.000 11.45680 510 MET P CA 1
ATOM 7708 C C . MET A 1 507 ? 23.97661 25.26889 43.15572 1.000 10.01976 510 MET P C 1
ATOM 7709 O O . MET A 1 507 ? 24.99588 25.95715 43.02329 1.000 10.63461 510 MET P O 1
ATOM 7723 N N . ILE A 1 508 ? 23.60601 24.36588 42.23844 1.000 9.58327 511 ILE P N 1
ATOM 7724 C CA . ILE A 1 508 ? 24.36514 24.24702 40.99516 1.000 9.53472 511 ILE P CA 1
ATOM 7725 C C . ILE A 1 508 ? 24.21734 25.52191 40.17084 1.000 9.51727 511 ILE P C 1
ATOM 7726 O O . ILE A 1 508 ? 25.20527 26.11750 39.73395 1.000 10.57573 511 ILE P O 1
ATOM 7742 N N . LYS A 1 509 ? 22.97775 25.94846 39.94477 1.000 10.48689 512 LYS P N 1
ATOM 7743 C CA . LYS A 1 509 ? 22.74141 27.16378 39.17711 1.000 11.96976 512 LYS P CA 1
ATOM 7744 C C . LYS A 1 509 ? 23.45357 28.35870 39.79865 1.000 12.44897 512 LYS P C 1
ATOM 7745 O O . LYS A 1 509 ? 24.07639 29.16055 39.09267 1.000 13.71282 512 LYS P O 1
ATOM 7755 N N . ASP A 1 510 ? 23.36976 28.49148 41.12297 1.000 12.17029 513 ASP P N 1
ATOM 7756 C CA . ASP A 1 510 ? 23.84437 29.70235 41.77685 1.000 13.18789 513 ASP P CA 1
ATOM 7757 C C . ASP A 1 510 ? 25.35112 29.71911 41.96784 1.000 12.85490 513 ASP P C 1
ATOM 7758 O O . ASP A 1 510 ? 25.93800 30.80240 42.04818 1.000 15.24854 513 ASP P O 1
ATOM 7767 N N . GLU A 1 511 ? 25.99365 28.55105 42.06233 1.000 11.06414 514 GLU P N 1
ATOM 7768 C CA . GLU A 1 511 ? 27.39927 28.49583 42.43995 1.000 10.65421 514 GLU P CA 1
ATOM 7769 C C . GLU A 1 511 ? 28.32852 28.07538 41.31221 1.000 9.90362 514 GLU P C 1
ATOM 7770 O O . GLU A 1 511 ? 29.55315 28.16887 41.47623 1.000 10.90489 514 GLU P O 1
ATOM 7782 N N . LEU A 1 512 ? 27.80444 27.61699 40.18018 1.000 9.74243 515 LEU P N 1
ATOM 7783 C CA . LEU A 1 512 ? 28.69123 27.15270 39.12049 1.000 10.16069 515 LEU P CA 1
ATOM 7784 C C . LEU A 1 512 ? 29.57458 28.29697 38.63232 1.000 9.71138 515 LEU P C 1
ATOM 7785 O O . LEU A 1 512 ? 29.20004 29.47538 38.67759 1.000 11.03100 515 LEU P O 1
ATOM 7801 N N A LEU A 1 513 ? 30.78957 27.93690 38.21519 0.445 9.43718 516 LEU P N 1
ATOM 7802 N N B LEU A 1 513 ? 30.76107 27.93207 38.15429 0.555 9.49462 516 LEU P N 1
ATOM 7803 C CA A LEU A 1 513 ? 31.76095 28.89897 37.71483 0.445 9.47951 516 LEU P CA 1
ATOM 7804 C CA B LEU A 1 513 ? 31.76038 28.89100 37.71500 0.555 10.01039 516 LEU P CA 1
ATOM 7805 C C A LEU A 1 513 ? 31.68801 29.05884 36.20444 0.445 8.79326 516 LEU P C 1
ATOM 7806 C C B LEU A 1 513 ? 31.87513 28.97312 36.20235 0.555 9.37927 516 LEU P C 1
ATOM 7807 O O A LEU A 1 513 ? 31.95972 30.15278 35.69675 0.445 9.06425 516 LEU P O 1
ATOM 7808 O O B LEU A 1 513 ? 32.47959 29.92529 35.69775 0.555 10.04951 516 LEU P O 1
ATOM 7839 N N . ARG A 1 514 ? 31.32323 27.99740 35.48198 1.000 8.49194 517 ARG P N 1
ATOM 7840 C CA . ARG A 1 514 ? 31.25701 28.01858 34.03242 1.000 8.66180 517 ARG P CA 1
ATOM 7841 C C . ARG A 1 514 ? 30.19193 27.02114 33.62193 1.000 7.76041 517 ARG P C 1
ATOM 7842 O O . ARG A 1 514 ? 29.99163 26.00419 34.29355 1.000 8.06570 517 ARG P O 1
ATOM 7864 N N A HIS A 1 515 ? 29.54310 27.28328 32.48399 0.560 7.59014 518 HIS P N 1
ATOM 7865 N N B HIS A 1 515 ? 29.49385 27.35427 32.54733 0.440 7.37446 518 HIS P N 1
ATOM 7866 C CA A HIS A 1 515 ? 28.47900 26.42295 31.96055 0.560 7.63418 518 HIS P CA 1
ATOM 7867 C CA B HIS A 1 515 ? 28.55152 26.45682 31.91247 0.440 7.26867 518 HIS P CA 1
ATOM 7868 C C A HIS A 1 515 ? 28.43044 26.57229 30.44543 0.560 7.77567 518 HIS P C 1
ATOM 7869 C C B HIS A 1 515 ? 28.69396 26.60060 30.40804 0.440 7.24616 518 HIS P C 1
ATOM 7870 O O A HIS A 1 515 ? 28.20034 27.67622 29.95074 0.560 8.05611 518 HIS P O 1
ATOM 7871 O O B HIS A 1 515 ? 28.86803 27.70871 29.89539 0.440 7.77471 518 HIS P O 1
ATOM 7899 N N . ASP A 1 516 ? 28.63859 25.46954 29.71230 1.000 6.84622 519 ASP P N 1
ATOM 7900 C CA . ASP A 1 516 ? 28.56944 25.45191 28.25384 1.000 7.04237 519 ASP P CA 1
ATOM 7901 C C . ASP A 1 516 ? 27.61934 24.34503 27.82438 1.000 7.39050 519 ASP P C 1
ATOM 7902 O O . ASP A 1 516 ? 27.71581 23.21990 28.31313 1.000 9.29868 519 ASP P O 1
ATOM 7912 N N A SER A 1 517 ? 26.73702 24.65315 26.88382 0.815 6.57577 520 SER P N 1
ATOM 7913 N N B SER A 1 517 ? 26.71397 24.65081 26.90373 0.185 7.25971 520 SER P N 1
ATOM 7914 C CA A SER A 1 517 ? 25.74950 23.68336 26.42866 0.815 6.78941 520 SER P CA 1
ATOM 7915 C CA B SER A 1 517 ? 25.72857 23.65907 26.49489 0.185 7.31348 520 SER P CA 1
ATOM 7916 C C A SER A 1 517 ? 26.39721 22.56284 25.61705 0.815 6.93381 520 SER P C 1
ATOM 7917 C C B SER A 1 517 ? 26.36850 22.57932 25.62707 0.185 7.18353 520 SER P C 1
ATOM 7918 O O A SER A 1 517 ? 27.22609 22.79229 24.73476 0.815 8.74530 520 SER P O 1
ATOM 7919 O O B SER A 1 517 ? 27.19249 22.85899 24.75237 0.185 7.97742 520 SER P O 1
ATOM 7934 N N . GLY A 1 518 ? 25.96677 21.33119 25.86919 1.000 6.46100 521 GLY P N 1
ATOM 7935 C CA . GLY A 1 518 ? 26.51496 20.18085 25.19917 1.000 6.67524 521 GLY P CA 1
ATOM 7936 C C . GLY A 1 518 ? 25.57980 19.56302 24.17683 1.000 6.37475 521 GLY P C 1
ATOM 7937 O O . GLY A 1 518 ? 24.63366 20.18570 23.68385 1.000 7.69146 521 GLY P O 1
ATOM 7942 N N . ASP A 1 519 ? 25.85154 18.30899 23.84984 1.000 6.49267 522 ASP P N 1
ATOM 7943 C CA . ASP A 1 519 ? 25.14764 17.61118 22.78814 1.000 6.55827 522 ASP P CA 1
ATOM 7944 C C . ASP A 1 519 ? 23.77791 17.12640 23.26779 1.000 6.49265 522 ASP P C 1
ATOM 7945 O O . ASP A 1 519 ? 23.50657 17.00697 24.46772 1.000 6.79059 522 ASP P O 1
ATOM 7954 N N . GLN A 1 520 ? 22.90249 16.83864 22.30210 1.000 6.59961 523 GLN P N 1
ATOM 7955 C CA . GLN A 1 520 ? 21.56567 16.35614 22.63805 1.000 7.03951 523 GLN P CA 1
ATOM 7956 C C . GLN A 1 520 ? 21.64118 15.04662 23.41457 1.000 6.36289 523 GLN P C 1
ATOM 7957 O O . GLN A 1 520 ? 22.40386 14.14431 23.06263 1.000 6.74118 523 GLN P O 1
ATOM 7971 N N . ASP A 1 521 ? 20.77457 14.93498 24.42741 1.000 6.60200 524 ASP P N 1
ATOM 7972 C CA . ASP A 1 521 ? 20.76657 13.77751 25.31316 1.000 6.98457 524 ASP P CA 1
ATOM 7973 C C . ASP A 1 521 ? 20.64819 12.45461 24.56543 1.000 6.95417 524 ASP P C 1
ATOM 7974 O O . ASP A 1 521 ? 21.48720 11.56790 24.75005 1.000 7.19895 524 ASP P O 1
ATOM 7983 N N . ILE A 1 522 ? 19.62788 12.28989 23.71829 1.000 7.02495 525 ILE P N 1
ATOM 7984 C CA . ILE A 1 522 ? 19.47585 11.01911 23.00607 1.000 7.51849 525 ILE P CA 1
ATOM 7985 C C . ILE A 1 522 ? 20.70457 10.74610 22.15931 1.000 7.45669 525 ILE P C 1
ATOM 7986 O O . ILE A 1 522 ? 21.21393 9.62210 22.12333 1.000 8.04227 525 ILE P O 1
ATOM 8002 N N . ASN A 1 523 ? 21.16769 11.76249 21.43108 1.000 7.02391 526 ASN P N 1
ATOM 8003 C CA . ASN A 1 523 ? 22.28077 11.58100 20.50735 1.000 7.20475 526 ASN P CA 1
ATOM 8004 C C . ASN A 1 523 ? 23.53051 11.09491 21.23607 1.000 7.10228 526 ASN P C 1
ATOM 8005 O O . ASN A 1 523 ? 24.27932 10.25947 20.71223 1.000 7.66565 526 ASN P O 1
ATOM 8016 N N . VAL A 1 524 ? 23.78004 11.61941 22.43682 1.000 6.63088 527 VAL P N 1
ATOM 8017 C CA . VAL A 1 524 ? 24.93934 11.17625 23.21291 1.000 6.60193 527 VAL P CA 1
ATOM 8018 C C . VAL A 1 524 ? 24.86395 9.67777 23.47040 1.000 6.63729 527 VAL P C 1
ATOM 8019 O O . VAL A 1 524 ? 25.84705 8.94182 23.31305 1.000 7.11650 527 VAL P O 1
ATOM 8032 N N . VAL A 1 525 ? 23.69498 9.19763 23.87917 1.000 6.68814 528 VAL P N 1
ATOM 8033 C CA . VAL A 1 525 ? 23.56834 7.77969 24.20185 1.000 7.22688 528 VAL P CA 1
ATOM 8034 C C . VAL A 1 525 ? 23.58811 6.93341 22.93526 1.000 7.29988 528 VAL P C 1
ATOM 8035 O O . VAL A 1 525 ? 24.21968 5.87044 22.90060 1.000 7.80239 528 VAL P O 1
ATOM 8048 N N . SER A 1 526 ? 22.91292 7.39784 21.87917 1.000 7.54158 529 SER P N 1
ATOM 8049 C CA A SER A 1 526 ? 22.88388 6.63859 20.63364 0.425 8.14152 529 SER P CA 1
ATOM 8050 C CA B SER A 1 526 ? 22.87948 6.67375 20.61341 0.575 8.38051 529 SER P CA 1
ATOM 8051 C C . SER A 1 526 ? 24.28199 6.47767 20.04798 1.000 8.34135 529 SER P C 1
ATOM 8052 O O . SER A 1 526 ? 24.64682 5.38226 19.59742 1.000 9.39977 529 SER P O 1
ATOM 8067 N N . THR A 1 527 ? 25.08757 7.54232 20.05667 1.000 7.95469 530 THR P N 1
ATOM 8068 C CA . THR A 1 527 ? 26.44052 7.43820 19.52637 1.000 8.97227 530 THR P CA 1
ATOM 8069 C C . THR A 1 527 ? 27.26268 6.42735 20.30892 1.000 8.81431 530 THR P C 1
ATOM 8070 O O . THR A 1 527 ? 28.00909 5.63600 19.72403 1.000 9.40325 530 THR P O 1
ATOM 8081 N N . TYR A 1 528 ? 27.15067 6.45269 21.63422 1.000 8.32684 531 TYR P N 1
ATOM 8082 C CA . TYR A 1 528 ? 27.89690 5.51547 22.46769 1.000 8.39670 531 TYR P CA 1
ATOM 8083 C C . TYR A 1 528 ? 27.49125 4.07195 22.17416 1.000 8.70044 531 TYR P C 1
ATOM 8084 O O . TYR A 1 528 ? 28.34090 3.19206 22.01061 1.000 9.24974 531 TYR P O 1
ATOM 8102 N N . ILE A 1 529 ? 26.18888 3.80784 22.10394 1.000 8.80391 532 ILE P N 1
ATOM 8103 C CA . ILE A 1 529 ? 25.71371 2.45982 21.80175 1.000 9.35508 532 ILE P CA 1
ATOM 8104 C C . ILE A 1 529 ? 26.20976 2.01294 20.43417 1.000 10.25890 532 ILE P C 1
ATOM 8105 O O . ILE A 1 529 ? 26.66286 0.87820 20.26083 1.000 11.05175 532 ILE P O 1
ATOM 8121 N N A SER A 1 530 ? 26.12820 2.89535 19.43674 0.501 11.03603 533 SER P N 1
ATOM 8122 N N B SER A 1 530 ? 26.09393 2.89069 19.43792 0.499 11.22083 533 SER P N 1
ATOM 8123 C CA A SER A 1 530 ? 26.56919 2.53151 18.09281 0.501 12.34861 533 SER P CA 1
ATOM 8124 C CA B SER A 1 530 ? 26.56799 2.56955 18.09655 0.499 12.74606 533 SER P CA 1
ATOM 8125 C C A SER A 1 530 ? 28.06037 2.22124 18.06222 0.501 12.31129 533 SER P C 1
ATOM 8126 C C B SER A 1 530 ? 28.04167 2.18509 18.12116 0.499 12.51842 533 SER P C 1
ATOM 8127 O O A SER A 1 530 ? 28.49743 1.31702 17.34029 0.501 13.39269 533 SER P O 1
ATOM 8128 O O B SER A 1 530 ? 28.44398 1.17813 17.52657 0.499 13.59232 533 SER P O 1
ATOM 8143 N N . LYS A 1 531 ? 28.86003 2.97296 18.82584 1.000 12.17024 534 LYS P N 1
ATOM 8144 C CA . LYS A 1 531 ? 30.29707 2.71398 18.88504 1.000 13.14343 534 LYS P CA 1
ATOM 8145 C C . LYS A 1 531 ? 30.59824 1.40670 19.60438 1.000 12.31219 534 LYS P C 1
ATOM 8146 O O . LYS A 1 531 ? 31.48500 0.65203 19.18781 1.000 13.29049 534 LYS P O 1
ATOM 8166 N N . MET A 1 532 ? 29.89044 1.14005 20.70373 1.000 11.19735 535 MET P N 1
ATOM 8167 C CA A MET A 1 532 ? 30.17212 -0.04102 21.51239 0.580 11.38339 535 MET P CA 1
ATOM 8168 C CA B MET A 1 532 ? 30.17805 -0.03953 21.51158 0.420 11.16537 535 MET P CA 1
ATOM 8169 C C . MET A 1 532 ? 29.66131 -1.32521 20.87268 1.000 11.28230 535 MET P C 1
ATOM 8170 O O . MET A 1 532 ? 30.22602 -2.39829 21.12462 1.000 12.32305 535 MET P O 1
ATOM 8195 N N . LYS A 1 533 ? 28.59581 -1.23653 20.07711 1.000 10.87014 536 LYS P N 1
ATOM 8196 C CA . LYS A 1 533 ? 27.97421 -2.34766 19.36110 1.000 11.45446 536 LYS P CA 1
ATOM 8197 C C . LYS A 1 533 ? 27.16594 -3.27175 20.26421 1.000 10.40165 536 LYS P C 1
ATOM 8198 O O . LYS A 1 533 ? 26.01644 -3.59313 19.94301 1.000 10.80494 536 LYS P O 1
ATOM 8211 N N . VAL A 1 534 ? 27.76362 -3.73583 21.36012 1.000 10.01999 537 VAL P N 1
ATOM 8212 C CA . VAL A 1 534 ? 27.10061 -4.59078 22.34118 1.000 10.63315 537 VAL P CA 1
ATOM 8213 C C . VAL A 1 534 ? 27.42553 -4.01933 23.71194 1.000 10.39008 537 VAL P C 1
ATOM 8214 O O . VAL A 1 534 ? 28.60108 -3.88900 24.06638 1.000 12.90024 537 VAL P O 1
ATOM 8227 N N . ILE A 1 535 ? 26.39716 -3.67129 24.47409 1.000 8.86664 538 ILE P N 1
ATOM 8228 C CA . ILE A 1 535 ? 26.57384 -3.10409 25.80117 1.000 8.37139 538 ILE P CA 1
ATOM 8229 C C . ILE A 1 535 ? 26.07048 -4.06717 26.87254 1.000 7.87051 538 ILE P C 1
ATOM 8230 O O . ILE A 1 535 ? 25.20649 -4.92369 26.64587 1.000 8.57214 538 ILE P O 1
ATOM 8246 N N . TYR A 1 536 ? 26.63274 -3.90590 28.07303 1.000 7.57532 539 TYR P N 1
ATOM 8247 C CA . TYR A 1 536 ? 26.32981 -4.74936 29.22598 1.000 7.64798 539 TYR P CA 1
ATOM 8248 C C . TYR A 1 536 ? 26.58787 -4.01379 30.53630 1.000 7.92819 539 TYR P C 1
ATOM 8249 O O . TYR A 1 536 ? 27.30885 -4.51237 31.40821 1.000 8.37933 539 TYR P O 1
ATOM 8267 N N . PRO A 1 537 ? 25.99251 -2.83723 30.72567 1.000 7.49472 540 PRO P N 1
ATOM 8268 C CA . PRO A 1 537 ? 26.24292 -2.08380 31.95552 1.000 7.60519 540 PRO P CA 1
ATOM 8269 C C . PRO A 1 537 ? 25.77619 -2.83596 33.19044 1.000 7.35046 540 PRO P C 1
ATOM 8270 O O . PRO A 1 537 ? 24.67928 -3.39972 33.22599 1.000 7.79867 540 PRO P O 1
ATOM 8281 N N . ALA A 1 538 ? 26.59664 -2.76969 34.22990 1.000 8.04792 541 ALA P N 1
ATOM 8282 C CA . ALA A 1 538 ? 26.34743 -3.39578 35.51715 1.000 7.57618 541 ALA P CA 1
ATOM 8283 C C . ALA A 1 538 ? 26.09603 -2.34127 36.58549 1.000 7.60627 541 ALA P C 1
ATOM 8284 O O . ALA A 1 538 ? 26.46738 -1.17780 36.42837 1.000 9.62379 541 ALA P O 1
ATOM 8291 N N . VAL A 1 539 ? 25.47895 -2.77140 37.68172 1.000 7.39113 542 VAL P N 1
ATOM 8292 C CA . VAL A 1 539 ? 25.46331 -2.03670 38.94006 1.000 7.85357 542 VAL P CA 1
ATOM 8293 C C . VAL A 1 539 ? 26.71839 -2.46562 39.69068 1.000 7.80522 542 VAL P C 1
ATOM 8294 O O . VAL A 1 539 ? 26.90925 -3.65367 39.95432 1.000 9.10421 542 VAL P O 1
ATOM 8307 N N . GLU A 1 540 ? 27.58529 -1.50991 40.04260 1.000 8.00309 543 GLU P N 1
ATOM 8308 C CA . GLU A 1 540 ? 28.93754 -1.89105 40.42769 1.000 9.12450 543 GLU P CA 1
ATOM 8309 C C . GLU A 1 540 ? 29.45953 -1.18330 41.66638 1.000 8.96691 543 GLU P C 1
ATOM 8310 O O . GLU A 1 540 ? 30.66104 -1.26982 41.93478 1.000 11.88586 543 GLU P O 1
ATOM 8322 N N . GLY A 1 541 ? 28.60991 -0.52269 42.44242 1.000 7.84871 544 GLY P N 1
ATOM 8323 C CA . GLY A 1 541 ? 29.04232 0.09811 43.67514 1.000 8.52985 544 GLY P CA 1
ATOM 8324 C C . GLY A 1 541 ? 29.43056 1.55112 43.56471 1.000 7.85758 544 GLY P C 1
ATOM 8325 O O . GLY A 1 541 ? 30.07482 2.07151 44.48315 1.000 8.84152 544 GLY P O 1
ATOM 8329 N N . ARG A 1 542 ? 29.03042 2.23541 42.49187 1.000 6.97490 545 ARG P N 1
ATOM 8330 C CA . ARG A 1 542 ? 29.24776 3.67730 42.41844 1.000 7.38827 545 ARG P CA 1
ATOM 8331 C C . ARG A 1 542 ? 28.50398 4.42184 43.52065 1.000 7.07979 545 ARG P C 1
ATOM 8332 O O . ARG A 1 542 ? 28.95313 5.48539 43.95840 1.000 7.91141 545 ARG P O 1
ATOM 8353 N N . ILE A 1 543 ? 27.36477 3.88961 43.95936 1.000 7.19884 546 ILE P N 1
ATOM 8354 C CA . ILE A 1 543 ? 26.54282 4.47929 45.00944 1.000 7.15906 546 ILE P CA 1
ATOM 8355 C C . ILE A 1 543 ? 26.28824 3.39021 46.03311 1.000 7.72702 546 ILE P C 1
ATOM 8356 O O . ILE A 1 543 ? 25.76064 2.32555 45.68638 1.000 8.45120 546 ILE P O 1
ATOM 8372 N N . LYS A 1 544 ? 26.62812 3.66030 47.28881 1.000 8.12885 547 LYS P N 1
ATOM 8373 C CA . LYS A 1 544 ? 26.40227 2.71295 48.36932 1.000 9.42140 547 LYS P CA 1
ATOM 8374 C C . LYS A 1 544 ? 25.74091 3.40669 49.54677 1.000 9.54501 547 LYS P C 1
ATOM 8375 O O . LYS A 1 544 ? 25.85150 4.62041 49.72584 1.000 9.76730 547 LYS P O 1
ATOM 8394 N N . PHE A 1 545 ? 25.07979 2.59138 50.36776 1.000 10.72361 548 PHE P N 1
ATOM 8395 C CA . PHE A 1 545 ? 24.45098 3.02279 51.60413 1.000 12.11043 548 PHE P CA 1
ATOM 8396 C C . PHE A 1 545 ? 25.09083 2.27408 52.76523 1.000 15.02264 548 PHE P C 1
ATOM 8397 O O . PHE A 1 545 ? 25.26282 1.05115 52.70575 1.000 17.37617 548 PHE P O 1
ATOM 8414 N N . SER A 1 546 ? 25.44275 3.00658 53.81584 1.000 17.09131 549 SER P N 1
ATOM 8415 C CA . SER A 1 546 ? 25.93626 2.40767 55.04446 1.000 20.66097 549 SER P CA 1
ATOM 8416 C C . SER A 1 546 ? 24.76770 1.66705 55.65612 1.000 23.09051 549 SER P C 1
ATOM 8417 O O . SER A 1 546 ? 23.70339 2.26088 55.82464 1.000 24.89803 549 SER P O 1
#

Sequence (524 aa):
PWELTILHTNDVHSSRLEQTSEDSSKCVDASRCMGGVARLFTKVQQQIRRAEEPNVLLLDAGDQYQGTIWFTVYKGAEVAHFMNALLRRYDAMALGNHEFDNGVVEGLIEEPPLLKEAKFPILSANISASGPLASQQISGLYLPYKKVLLPVGDEVVGIIVVGYTSKETPFLSNPGTNLVFEDEITALQPEVDKLKTLNVNKIIALGHSGFEMDKLIAQKVRGVDVVVVGGHSNTFLYTGNPPSKEVPAGKYPFIVTSDDDGGRKVPVVQAYAFGKYLGYLKIEFDERGNVISSHGNPILLDSSSIPEDPSIKADDINKWRIKLDDYSTQELGKTIVYLDGSSQSCRFRECNMGNLICDAMINNNLRHADEMFWNHVSMCILNGGGIRSPIDDERNDGTITWENLAAVLPFGGTFDLVQLKGSTLLKKAFEHSVHRYGQSTGEFLQVGGIHVVYDLSRKPGDRVVKLDVLCTSCRVPSYDDPLKMDDEEVYKVIILPNFFLANGGDGFQMIKDELLLRHHDSSGDQDINVVSSTYISSKMMKVIYPAVEGRIKFS

Radius of gyration: 23.58 Å; Cα contacts (8 Å, |Δi|>4): 1412; chains: 1; bounding box: 52×69×62 Å

Solvent-accessible surface area: 20559 Å² total; per-residue (Å²): 127,47,60,0,2,0,0,0,2,3,1,6,14,0,18,5,55,29,4,24,94,107,2,22,96,34,117,86,62,87,50,1,16,0,4,11,3,10,9,42,15,40,3,72,66,16,78,179,76,34,119,16,21,4,0,0,0,0,0,2,8,0,6,4,27,29,4,6,24,34,37,100,0,37,0,1,4,69,2,3,24,36,6,118,10,40,0,0,0,1,0,0,3,0,2,15,68,18,29,68,13,0,0,88,26,0,15,113,103,21,178,14,24,5,0,2,18,3,13,64,27,66,48,120,24,34,95,104,6,86,52,55,27,53,48,33,83,47,18,106,9,65,104,64,60,0,0,0,0,0,0,0,2,56,62,0,49,66,12,1,59,6,31,109,48,12,89,18,79,56,4,38,78,9,0,38,82,39,2,67,109,0,156,112,101,129,8,57,13,5,0,0,0,0,0,14,5,20,117,48,0,44,75,0,0,62,72,1,130,33,0,6,0,0,0,0,0,11,53,37,14,8,0,38,61,57,133,60,57,28,76,24,128,40,71,23,145,4,14,61,80,15,80,7,78,49,61,62,128,0,1,0,0,0,3,39,1,38,10,0,2,0,0,39,0,36,0,53,1,50,108,66,2,70,39,95,43,27,109,16,36,4,48,25,1,43,50,98,15,84,30,22,108,84,14,77,64,41,10,64,101,45,90,106,86,7,88,80,56,20,82,97,88,22,8,61,1,115,41,92,0,34,1,28,41,128,19,0,50,42,121,9,2,12,1,0,1,3,1,0,45,1,0,23,37,29,7,80,28,125,47,88,100,131,44,80,2,11,0,0,3,0,0,2,2,0,8,14,5,118,26,50,9,76,39,209,97,116,7,21,0,12,14,100,48,1,33,51,0,7,59,114,20,14,23,6,1,14,1,47,0,96,0,28,1,0,50,100,0,0,13,30,4,0,66,106,65,48,123,44,26,9,2,4,0,0,0,0,7,0,67,1,30,0,32,54,107,106,65,84,45,65,34,14,69,113,15,18,5,27,24,41,88,31,223,118,61,54,81,66,81,23,91,95,122,94,69,29,48,0,0,0,12,44,100,0,2,91,12,15,47,47,0,93,31,0,67,100,63,42,99,90,65,7,23,15,11,11,10,12,18,3,1,3,55,36,0,51,117,89,133,67,8,152,24,57,91,110,24,22,11,114,73,95

Secondary structure (DSSP, 8-state):
-EEEEEEEE---TT--S-B-TTSSB--SGGG-B--HHHHHHHHHHHHHH-SSEEEEE-S--SSSSHHHHHHTTHHHHHHHHHHT-SEEEPPGGGGTTTTHHHIIIIIHH-SS-EE-SSEE--HHHHHHHTTTSBSEEEEEETTEEEEEEEEE-TTHHHHS---SS-EE--HHHHHHHHHHHHHHTT---EEEEEES-HHHHHHHHHHSTT--EEE--SS-----SSS-SSSPPPSS-SSEEEEPTTS-EEEEE---STTSEEEEEEEEE-TTS-EEEEEE-PEE--TTSPPPHHHHHHHHHHHHHHHHHHTSEEEEESS-B---HHHHTTS--HHHHHHHHHHHHHT-----TT-S-S---EEEEGGG----B-TTTTTEEEHHHHHHHS-S--EEEEEEEEHHHHHHHHHHHTTTTTS--TTPEEEESEEEEE-TTSPTT--EEEEEEE-SSSSS--EEE--TTSEEEEEEEHHHHTTGGG-HHHHHH-SEEEEEEEHHHHHHHHHHHHSEE-----SSEEE-

Foldseek 3Di:
DDKAKEKEAEALAQLQDWDAQVLFHDDPQQWTFFHLLLVLLVLVVVVVPDQFYAYEYAENNAFFDLNCVPLLQLVVQVSCVVSPHAEYEYELRCCQVEPVSNVPRPLVRHPHAYAAQFKAFDDPVRVVCPPSHYQWDWDDTPPAIEIEGEHYAQCSLQAHAHDDGMHGHDRLVRQQVVLVVCVVVVHQAYEYRYEHDPVVQLVNQAERPRHAEYEYYFHLAFADDDDDPGDDDHPYHVFDWHQHPVGATYTYDYHGHNRQWIWIKMFDADPRNHTPDIDGHTHGGTVVRPRNVVSVVVVVVSCVVSVVQQPDFLFFEPDWQDLDLVDQLAHAGLVLVLLQVLLVVSSAGDDDLQFNGQAFKEKEWSLQQQDIDGRPVVRGDGLNNLCRRHVGSWFWKKFKFALQLVLQLCLLLPQPHDPSAGSNIHMTQKAWEFANVDHRVPGTPFIWGWDTRDPDTDTDGGDRGDIHMYTYIPCLCCCHSNSVSNVVGIDDMGTHHTSSVSSSVVNNVVRYDYGDDDRSYYYD

B-factor: mean 14.31, std 9.44, range [4.98, 150.04]

Nearest PDB structures (foldseek):
  7qga-assembly1_A  TM=1.001E+00  e=0.000E+00  Homo sapiens
  4h1y-assembly1_P  TM=1.001E+00  e=0.000E+00  Homo sapiens
  4h2f-assembly1_A  TM=8.932E-01  e=0.000E+00  Homo sapiens
  6hxw-assembly1_A  TM=6.530E-01  e=0.000E+00  Homo sapiens
  7qgo-assembly1_A  TM=6.557E-01  e=0.000E+00  Homo sapiens